Protein AF-A0A3S0X5L3-F1 (afdb_monomer_lite)

Foldseek 3Di:
DDDPPVPDPQADAAQAQFPVVLVVLVVVLVVLVVLLVVLVVLLVVLVVVCVVLVVLLVVLVVVLVVLVVVLVVLVVVVVVVVVVVVVVVVV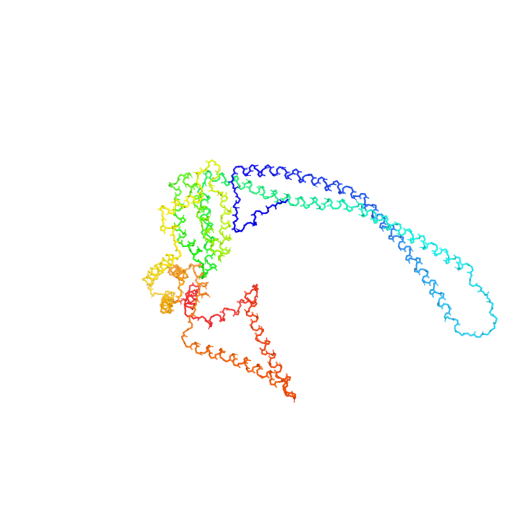PDDDDDDDDDPPPPDPVVVVVVVVSVVVSVVSVVVSVVSVVVSVVSVVVSVVSVVSNVVSVVSSVVSVVSSVVSVVCSVVSVVVLCCLQPPLVVVLVVLLVLLVVLLVVVCLVDLDDDDLLNLLLNPCSVVQSPVLDDDPVPDDSLSSSSSLLQSLLSLVVSLVSVVVVVPCVPVSVSSSVSNNVSSHDQADYDPSGPVHGSPRSLVVVCVVCVVSRVQDSVNSVVVLVVLLVVLLVVLQVPQDPPAPLSVLLNVLSVLVVVVVVVCVVVVHDDPSVSSSLLSVLSSVCSVPLQPPVSLVSLLVSLVVDDFDDPPPCVVVVVVVVVVVVVVVVVLVVVVVVLVPDDDDCVVVNVVVSVVVVCVCCVVVVVVVVVVPDDDDPDPPPPVVVVQVVRHGSSNSSVSSSCCSVPPDDD

Sequence (505 aa):
MYNDPTKFAGVIMPTVYNAANIQAWSTEALSLNSQKQHHQAIITENNQALIPLQSQLQLLQTQISTVQGQVTSYEIRNAQDNAFHWQQSHHHGHHHGHHHHHHSPGILHTAVDIFSAFELGRLRNQLSDLQADARRIEARMRPHLQLIENSSRIIQQTDSRLSWLNYHSNNGAIFLNTLSANPNELVNQLKRKITAAFQDYDDKHPQGLSPQVRICLFNLKERLAYLTLTPEQATINALQRNYLHLGALLQEMHNQVATEGLNQEFIQVLNSLLEETHLGADLPDALQTQQSKAEHYNYLQQQNPALFTVSPERLLVLEQERYHYEFSHLQERIAPSNALQNKINAALKVLNEELSAKKVKNEVIDYHFYNRVLADLAKISANPHDSKAIQHLGRLANVAVGTPSLGKKIAGVLLEILGIALIAASVTCLIATFGGSSFASSFGAALGLSLLQSQITLGISASLTALGGGALSFWGGIKFKEGQRQGLSKELENVHEEAMHPSFS

Radius of gyration: 42.11 Å; chains: 1; bounding box: 128×58×95 Å

Structure (mmCIF, N/CA/C/O backbone):
data_AF-A0A3S0X5L3-F1
#
_entry.id   AF-A0A3S0X5L3-F1
#
loop_
_atom_site.group_PDB
_atom_site.id
_atom_site.type_symbol
_atom_site.label_atom_id
_atom_site.label_alt_id
_atom_site.label_comp_id
_atom_site.label_asym_id
_atom_site.label_entity_id
_atom_site.label_seq_id
_atom_site.pdbx_PDB_ins_code
_atom_site.Cartn_x
_atom_site.Cartn_y
_atom_site.Cartn_z
_atom_site.occupancy
_atom_site.B_iso_or_equiv
_atom_site.auth_seq_id
_atom_site.auth_comp_id
_atom_site.auth_asym_id
_atom_site.auth_atom_id
_atom_site.pdbx_PDB_model_num
ATOM 1 N N . MET A 1 1 ? 14.133 15.799 -17.109 1.00 29.44 1 MET A N 1
ATOM 2 C CA . MET A 1 1 ? 14.271 15.859 -15.639 1.00 29.44 1 MET A CA 1
ATOM 3 C C . MET A 1 1 ? 12.892 15.636 -15.053 1.00 29.44 1 MET A C 1
ATOM 5 O O . MET A 1 1 ? 12.096 16.562 -15.032 1.00 29.44 1 MET A O 1
ATOM 9 N N . TYR A 1 2 ? 12.572 14.392 -14.701 1.00 27.89 2 TYR A N 1
ATOM 10 C CA . TYR A 1 2 ? 11.341 14.089 -13.979 1.00 27.89 2 TYR A CA 1
ATOM 11 C C . TYR A 1 2 ? 11.587 14.437 -12.514 1.00 27.89 2 TYR A C 1
ATOM 13 O O . TYR A 1 2 ? 12.416 13.803 -11.864 1.00 27.89 2 TYR A O 1
ATOM 21 N N . ASN A 1 3 ? 10.922 15.486 -12.032 1.00 25.27 3 ASN A N 1
ATOM 22 C CA . ASN A 1 3 ? 10.755 15.684 -10.602 1.00 25.27 3 ASN A CA 1
ATOM 23 C C . ASN A 1 3 ? 9.925 14.508 -10.102 1.00 25.27 3 ASN A C 1
ATOM 25 O O . ASN A 1 3 ? 8.739 14.405 -10.402 1.00 25.27 3 ASN A O 1
ATOM 29 N N . ASP A 1 4 ? 10.597 13.606 -9.405 1.00 28.86 4 ASP A N 1
ATOM 30 C CA . ASP A 1 4 ? 9.988 12.592 -8.568 1.00 28.86 4 ASP A CA 1
ATOM 31 C C . ASP A 1 4 ? 9.103 13.305 -7.523 1.00 28.86 4 ASP A C 1
ATOM 33 O O . ASP A 1 4 ? 9.642 14.000 -6.652 1.00 28.86 4 ASP A O 1
ATOM 37 N N . PRO A 1 5 ? 7.761 13.207 -7.605 1.00 32.12 5 PRO A N 1
ATOM 38 C CA . PRO A 1 5 ? 6.866 13.884 -6.670 1.00 32.12 5 PRO A CA 1
ATOM 39 C C . PRO A 1 5 ? 6.959 13.308 -5.249 1.00 32.12 5 PRO A C 1
ATOM 41 O O . PRO A 1 5 ? 6.381 13.876 -4.329 1.00 32.12 5 PRO A O 1
ATOM 44 N N . THR A 1 6 ? 7.700 12.213 -5.041 1.00 36.31 6 THR A N 1
ATOM 45 C CA . THR A 1 6 ? 7.832 11.550 -3.734 1.00 36.31 6 THR A CA 1
ATOM 46 C C . THR A 1 6 ? 8.865 12.199 -2.803 1.00 36.31 6 THR A C 1
ATOM 48 O O . THR A 1 6 ? 9.052 11.749 -1.674 1.00 36.31 6 THR A O 1
ATOM 51 N N . LYS A 1 7 ? 9.530 13.283 -3.235 1.00 29.59 7 LYS A N 1
ATOM 52 C CA . LYS A 1 7 ? 10.584 13.973 -2.463 1.00 29.59 7 LYS A CA 1
ATOM 53 C C . LYS A 1 7 ? 10.154 15.258 -1.749 1.00 29.59 7 LYS A C 1
ATOM 55 O O . LYS A 1 7 ? 11.011 16.054 -1.367 1.00 29.59 7 LYS A O 1
ATOM 60 N N . PHE A 1 8 ? 8.860 15.438 -1.494 1.00 37.06 8 PHE A N 1
ATOM 61 C CA . PHE A 1 8 ? 8.400 16.346 -0.443 1.00 37.06 8 PHE A CA 1
ATOM 62 C C . PHE A 1 8 ? 7.921 15.515 0.746 1.00 37.06 8 PHE A C 1
ATOM 64 O O . PHE A 1 8 ? 7.132 14.591 0.592 1.00 37.06 8 PHE A O 1
ATOM 71 N N . ALA A 1 9 ? 8.482 15.816 1.914 1.00 39.28 9 ALA A N 1
ATOM 72 C CA . ALA A 1 9 ? 8.273 15.138 3.185 1.00 39.28 9 ALA A CA 1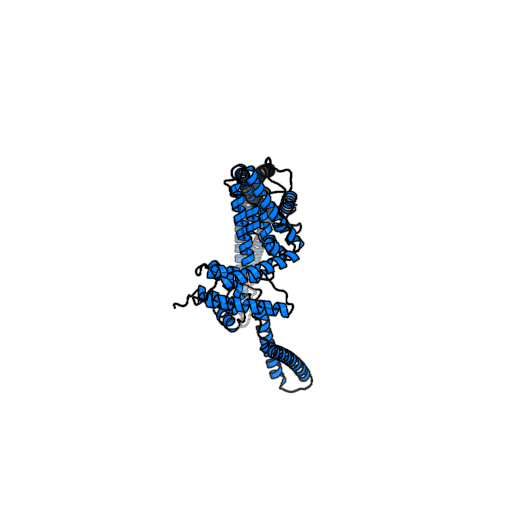
ATOM 73 C C . ALA A 1 9 ? 6.850 14.567 3.381 1.00 39.28 9 ALA A C 1
ATOM 75 O O . ALA A 1 9 ? 5.892 15.306 3.581 1.00 39.28 9 ALA A O 1
ATOM 76 N N . GLY A 1 10 ? 6.743 13.236 3.372 1.00 47.69 10 GLY A N 1
ATOM 77 C CA . GLY A 1 10 ? 5.727 12.485 4.116 1.00 47.69 10 GLY A CA 1
ATOM 78 C C . GLY A 1 10 ? 4.296 12.429 3.577 1.00 47.69 10 GLY A C 1
ATOM 79 O O . GLY A 1 10 ? 3.497 11.736 4.194 1.00 47.69 10 GLY A O 1
ATOM 80 N N . VAL A 1 11 ? 3.951 13.079 2.461 1.00 49.12 11 VAL A N 1
ATOM 81 C CA . VAL A 1 11 ? 2.593 12.990 1.890 1.00 49.12 11 VAL A CA 1
ATOM 82 C C . VAL A 1 11 ? 2.642 12.240 0.564 1.00 49.12 11 VAL A C 1
ATOM 84 O O . VAL A 1 11 ? 3.056 12.795 -0.454 1.00 49.12 11 VAL A O 1
ATOM 87 N N . ILE A 1 12 ? 2.201 10.977 0.560 1.00 56.75 12 ILE A N 1
ATOM 88 C CA . ILE A 1 12 ? 1.859 10.309 -0.699 1.00 56.75 12 ILE A CA 1
ATOM 89 C C . ILE A 1 12 ? 0.552 10.940 -1.172 1.00 56.75 12 ILE A C 1
ATOM 91 O O . ILE A 1 12 ? -0.494 10.787 -0.543 1.00 56.75 12 ILE A O 1
ATOM 95 N N . MET A 1 13 ? 0.623 11.711 -2.255 1.00 63.41 13 MET A N 1
ATOM 96 C CA . MET A 1 13 ? -0.580 12.200 -2.917 1.00 63.41 13 MET A CA 1
ATOM 97 C C . MET A 1 13 ? -1.220 11.016 -3.642 1.00 63.41 13 MET A C 1
ATOM 99 O O . MET A 1 13 ? -0.558 10.454 -4.517 1.00 63.41 13 MET A O 1
ATOM 103 N N . PRO A 1 14 ? -2.471 10.648 -3.307 1.00 81.31 14 PRO A N 1
ATOM 104 C CA . PRO A 1 14 ? -3.120 9.506 -3.923 1.00 81.31 14 PRO A CA 1
ATOM 105 C C . PRO A 1 14 ? -3.187 9.675 -5.437 1.00 81.31 14 PRO A C 1
ATOM 107 O O . PRO A 1 14 ? -3.425 10.785 -5.929 1.00 81.31 14 PRO A O 1
ATOM 110 N N . THR A 1 15 ? -3.046 8.587 -6.194 1.00 91.00 15 THR A N 1
ATOM 111 C CA . THR A 1 15 ? -3.356 8.608 -7.625 1.00 91.00 15 THR A CA 1
ATOM 112 C C . THR A 1 15 ? -4.836 8.943 -7.799 1.00 91.00 15 THR A C 1
ATOM 114 O O . THR A 1 15 ? -5.708 8.115 -7.538 1.00 91.00 15 THR A O 1
ATOM 117 N N . VAL A 1 16 ? -5.123 10.178 -8.221 1.00 93.94 16 VAL A N 1
ATOM 118 C CA . VAL A 1 16 ? -6.492 10.695 -8.315 1.00 93.94 16 VAL A CA 1
ATOM 119 C C . VAL A 1 16 ? -7.178 10.177 -9.572 1.00 93.94 16 VAL A C 1
ATOM 121 O O . VAL A 1 16 ? -6.744 10.474 -10.690 1.00 93.94 16 VAL A O 1
ATOM 124 N N . TYR A 1 17 ? -8.292 9.472 -9.394 1.00 96.00 17 TYR A N 1
ATOM 125 C CA . TYR A 1 17 ? -9.144 9.031 -10.494 1.00 96.00 17 TYR A CA 1
ATOM 126 C C . TYR A 1 17 ? -10.233 10.063 -10.770 1.00 96.00 17 TYR A C 1
ATOM 128 O O . TYR A 1 17 ? -11.126 10.283 -9.958 1.00 96.00 17 TYR A O 1
ATOM 136 N N . ASN A 1 18 ? -10.139 10.702 -11.934 1.00 96.06 18 ASN A N 1
ATOM 137 C CA . ASN A 1 18 ? -11.148 11.586 -12.509 1.00 96.06 18 ASN A CA 1
ATOM 138 C C . ASN A 1 18 ? -11.062 11.512 -14.044 1.00 96.06 18 ASN A C 1
ATOM 140 O O . ASN A 1 18 ? -10.067 11.019 -14.591 1.00 96.06 18 ASN A O 1
ATOM 144 N N . ALA A 1 19 ? -12.094 11.984 -14.740 1.00 95.50 19 ALA A N 1
ATOM 145 C CA . ALA A 1 19 ? -12.180 11.883 -16.194 1.00 95.50 19 ALA A CA 1
ATOM 146 C C . ALA A 1 19 ? -11.009 12.584 -16.904 1.00 95.50 19 ALA A C 1
ATOM 148 O O . ALA A 1 19 ? -10.454 12.043 -17.863 1.00 95.50 19 ALA A O 1
ATOM 149 N N . ALA A 1 20 ? -10.588 13.752 -16.407 1.00 95.69 20 ALA A N 1
ATOM 150 C CA . ALA A 1 20 ? -9.496 14.527 -16.996 1.00 95.69 20 ALA A CA 1
ATOM 151 C C . ALA A 1 20 ? -8.146 13.789 -16.925 1.00 95.69 20 ALA A C 1
ATOM 153 O O . ALA A 1 20 ? -7.429 13.709 -17.922 1.00 95.69 20 ALA A O 1
ATOM 154 N N . ASN A 1 21 ? -7.820 13.199 -15.774 1.00 96.25 21 ASN A N 1
ATOM 155 C CA . ASN A 1 21 ? -6.601 12.423 -15.564 1.00 96.25 21 ASN A CA 1
ATOM 156 C C . ASN A 1 21 ? -6.598 11.163 -16.429 1.00 96.25 21 ASN A C 1
ATOM 158 O O . ASN A 1 21 ? -5.602 10.890 -17.091 1.00 96.25 21 ASN A O 1
ATOM 162 N N . ILE A 1 22 ? -7.716 10.434 -16.492 1.00 95.81 22 ILE A N 1
ATOM 163 C CA . ILE A 1 22 ? -7.832 9.231 -17.330 1.00 95.81 22 ILE A CA 1
ATOM 164 C C . ILE A 1 22 ? -7.649 9.583 -18.814 1.00 95.81 22 ILE A C 1
ATOM 166 O O . ILE A 1 22 ? -6.920 8.895 -19.531 1.00 95.81 22 ILE A O 1
ATOM 170 N N . GLN A 1 23 ? -8.242 10.685 -19.282 1.00 95.12 23 GLN A N 1
ATOM 171 C CA . GLN A 1 23 ? -8.050 11.157 -20.654 1.00 95.12 23 GLN A CA 1
ATOM 172 C C . GLN A 1 23 ? -6.595 11.578 -20.921 1.00 95.12 23 GLN A C 1
ATOM 174 O O . GLN A 1 23 ? -6.037 11.253 -21.977 1.00 95.12 23 GLN A O 1
ATOM 179 N N . ALA A 1 24 ? -5.961 12.270 -19.971 1.00 95.88 24 ALA A N 1
ATOM 180 C CA . ALA A 1 24 ? -4.554 12.645 -20.063 1.00 95.88 24 ALA A CA 1
ATOM 181 C C . ALA A 1 24 ? -3.650 11.404 -20.141 1.00 95.88 24 ALA A C 1
ATOM 183 O O . ALA A 1 24 ? -2.779 11.340 -21.007 1.00 95.88 24 ALA A O 1
ATOM 184 N N . TRP A 1 25 ? -3.907 10.381 -19.321 1.00 96.62 25 TRP A N 1
ATOM 185 C CA . TRP A 1 25 ? -3.174 9.112 -19.343 1.00 96.62 25 TRP A CA 1
ATOM 186 C C . TRP A 1 25 ? -3.354 8.351 -20.653 1.00 96.62 25 TRP A C 1
ATOM 188 O O . TRP A 1 25 ? -2.378 7.845 -21.205 1.00 96.62 25 TRP A O 1
ATOM 198 N N . SER A 1 26 ? -4.570 8.325 -21.202 1.00 93.44 26 SER A N 1
ATOM 199 C CA . SER A 1 26 ? -4.822 7.734 -22.520 1.00 93.44 26 SER A CA 1
ATOM 200 C C . SER A 1 26 ? -4.051 8.463 -23.624 1.00 93.44 26 SER A C 1
ATOM 202 O O . SER A 1 26 ? -3.525 7.826 -24.535 1.00 93.44 26 SER A O 1
ATOM 204 N N . THR A 1 27 ? -3.967 9.792 -23.551 1.00 94.88 27 THR A N 1
ATOM 205 C CA . THR A 1 27 ? -3.220 10.604 -24.523 1.00 94.88 27 THR A CA 1
ATOM 206 C C . THR A 1 27 ? -1.713 10.371 -24.393 1.00 94.88 27 THR A C 1
ATOM 208 O O . THR A 1 27 ? -1.021 10.183 -25.395 1.00 94.88 27 THR A O 1
ATOM 211 N N . GLU A 1 28 ? -1.202 10.312 -23.160 1.00 96.25 28 GLU A N 1
ATOM 212 C CA . GLU A 1 28 ? 0.195 9.979 -22.868 1.00 96.25 28 GLU A CA 1
ATOM 213 C C . GLU A 1 28 ? 0.558 8.588 -23.413 1.00 96.25 28 GLU A C 1
ATOM 215 O O . GLU A 1 28 ? 1.586 8.434 -24.073 1.00 96.25 28 GLU A O 1
ATOM 220 N N . ALA A 1 29 ? -0.311 7.591 -23.220 1.00 95.19 29 ALA A N 1
ATOM 221 C CA . ALA A 1 29 ? -0.090 6.230 -23.702 1.00 95.19 29 ALA A CA 1
ATOM 222 C C . ALA A 1 29 ? 0.045 6.155 -25.236 1.00 95.19 29 ALA A C 1
ATOM 224 O O . ALA A 1 29 ? 0.889 5.415 -25.745 1.00 95.19 29 ALA A O 1
ATOM 225 N N . LEU A 1 30 ? -0.731 6.942 -25.992 1.00 94.88 30 LEU A N 1
ATOM 226 C CA . LEU A 1 30 ? -0.608 7.018 -27.456 1.00 94.88 30 LEU A CA 1
ATOM 227 C C . LEU A 1 30 ? 0.758 7.575 -27.892 1.00 94.88 30 LEU A C 1
ATOM 229 O O . LEU A 1 30 ? 1.399 7.030 -28.798 1.00 94.88 30 LEU A O 1
ATOM 233 N N . SER A 1 31 ? 1.229 8.625 -27.215 1.00 95.94 31 SER A N 1
ATOM 234 C CA . SER A 1 31 ? 2.551 9.214 -27.463 1.00 95.94 31 SER A CA 1
ATOM 235 C C . SER A 1 31 ? 3.678 8.223 -27.146 1.00 95.94 31 SER A C 1
ATOM 237 O O . SER A 1 31 ? 4.564 7.986 -27.970 1.00 95.94 31 SER A O 1
ATOM 239 N N . LEU A 1 32 ? 3.600 7.555 -25.993 1.00 97.06 32 LEU A N 1
ATOM 240 C CA . LEU A 1 32 ? 4.579 6.559 -25.559 1.00 97.06 32 LEU A CA 1
ATOM 241 C C . LEU A 1 32 ? 4.639 5.338 -26.483 1.00 97.06 32 LEU A C 1
ATOM 243 O O . LEU A 1 32 ? 5.728 4.851 -26.780 1.00 97.06 32 LEU A O 1
ATOM 247 N N . ASN A 1 33 ? 3.501 4.870 -27.002 1.00 96.75 33 ASN A N 1
ATOM 248 C CA . ASN A 1 33 ? 3.484 3.805 -28.008 1.00 96.75 33 ASN A CA 1
ATOM 249 C C . ASN A 1 33 ? 4.227 4.215 -29.288 1.00 96.75 33 ASN A C 1
ATOM 251 O O . ASN A 1 33 ? 5.000 3.425 -29.830 1.00 96.75 33 ASN A O 1
ATOM 255 N N . SER A 1 34 ? 4.054 5.462 -29.733 1.00 96.25 34 SER A N 1
ATOM 256 C CA . SER A 1 34 ? 4.773 5.996 -30.897 1.00 96.25 34 SER A CA 1
ATOM 257 C C . SER A 1 34 ? 6.282 6.087 -30.632 1.00 96.25 34 SER A C 1
ATOM 259 O O . SER A 1 34 ? 7.089 5.681 -31.468 1.00 96.25 34 SER A O 1
ATOM 261 N N . GLN A 1 35 ? 6.681 6.540 -29.437 1.00 96.19 35 GLN A N 1
ATOM 262 C CA . GLN A 1 35 ? 8.085 6.569 -29.016 1.00 96.19 35 GLN A CA 1
ATOM 263 C C . GLN A 1 35 ? 8.697 5.161 -28.974 1.00 96.19 35 GLN A C 1
ATOM 265 O O . GLN A 1 35 ? 9.805 4.950 -29.472 1.00 96.19 35 GLN A O 1
ATOM 270 N N . LYS A 1 36 ? 7.971 4.182 -28.424 1.00 96.50 36 LYS A N 1
ATOM 271 C CA . LYS A 1 36 ? 8.402 2.782 -28.392 1.00 96.50 36 LYS A CA 1
ATOM 272 C C . LYS A 1 36 ? 8.646 2.247 -29.803 1.00 96.50 36 LYS A C 1
ATOM 274 O O . LYS A 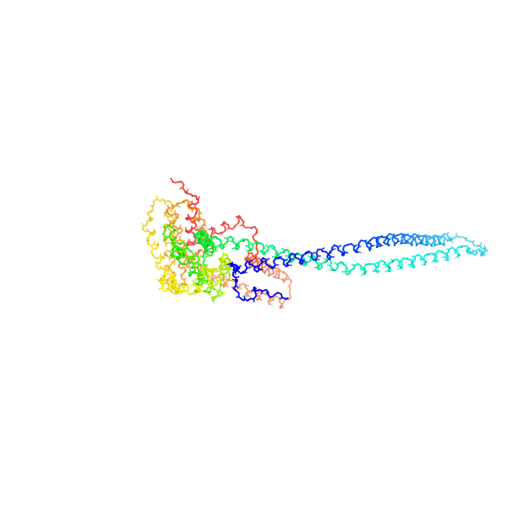1 36 ? 9.709 1.685 -30.053 1.00 96.50 36 LYS A O 1
ATOM 279 N N . GLN A 1 37 ? 7.707 2.462 -30.726 1.00 97.62 37 GLN A N 1
ATOM 280 C CA . GLN A 1 37 ? 7.845 2.041 -32.125 1.00 97.62 37 GLN A CA 1
ATOM 281 C C . GLN A 1 37 ? 9.058 2.690 -32.804 1.00 97.62 37 GLN A C 1
ATOM 283 O O . GLN A 1 37 ? 9.820 2.010 -33.491 1.00 97.62 37 GLN A O 1
ATOM 288 N N . HIS A 1 38 ? 9.289 3.982 -32.563 1.00 97.75 38 HIS A N 1
ATOM 289 C CA . HIS A 1 38 ? 10.457 4.686 -33.087 1.00 97.75 38 HIS A CA 1
ATOM 290 C C . HIS A 1 38 ? 11.778 4.066 -32.598 1.00 97.75 38 HIS A C 1
ATOM 292 O O . HIS A 1 38 ? 12.658 3.763 -33.402 1.00 97.75 38 HIS A O 1
ATOM 298 N N . HIS A 1 39 ? 11.910 3.797 -31.296 1.00 97.94 39 HIS A N 1
ATOM 299 C CA . HIS A 1 39 ? 13.120 3.171 -30.753 1.00 97.94 39 HIS A CA 1
ATOM 300 C C . HIS A 1 39 ? 13.288 1.706 -31.179 1.00 97.94 39 HIS A C 1
ATOM 302 O O . HIS A 1 39 ? 14.417 1.248 -31.358 1.00 97.94 39 HIS A O 1
ATOM 308 N N . GLN A 1 40 ? 12.194 0.976 -31.411 1.00 98.25 40 GLN A N 1
ATOM 309 C CA . GLN A 1 40 ? 12.248 -0.360 -32.011 1.00 98.25 40 GLN A CA 1
ATOM 310 C C . GLN A 1 40 ? 12.791 -0.317 -33.447 1.00 98.25 40 GLN A C 1
ATOM 312 O O . GLN A 1 40 ? 13.596 -1.173 -33.826 1.00 98.25 40 GLN A O 1
ATOM 317 N N . ALA A 1 41 ? 12.406 0.696 -34.230 1.00 98.12 41 ALA A N 1
ATOM 318 C CA . ALA A 1 41 ? 12.950 0.910 -35.568 1.00 98.12 41 ALA A CA 1
ATOM 319 C C . ALA A 1 41 ? 14.457 1.224 -35.521 1.00 98.12 41 ALA A C 1
ATOM 321 O O . ALA A 1 41 ? 15.216 0.589 -36.248 1.00 98.12 41 ALA A O 1
ATOM 322 N N . ILE A 1 42 ? 14.906 2.091 -34.599 1.00 97.94 42 ILE A N 1
ATOM 323 C CA . ILE A 1 42 ? 16.338 2.391 -34.393 1.00 97.94 42 ILE A CA 1
ATOM 324 C C . ILE A 1 42 ? 17.133 1.120 -34.073 1.00 97.94 42 ILE A C 1
ATOM 326 O O . ILE A 1 42 ? 18.198 0.899 -34.653 1.00 97.94 42 ILE A O 1
ATOM 330 N N . ILE A 1 43 ? 16.639 0.273 -33.162 1.00 97.81 43 ILE A N 1
ATOM 331 C CA . ILE A 1 43 ? 17.303 -0.998 -32.828 1.00 97.81 43 ILE A CA 1
ATOM 332 C C . ILE A 1 43 ? 17.395 -1.893 -34.064 1.00 97.81 43 ILE A C 1
ATOM 334 O O . ILE A 1 43 ? 18.448 -2.470 -34.327 1.00 97.81 43 ILE A O 1
ATOM 338 N N . THR A 1 44 ? 16.311 -1.996 -34.832 1.00 98.12 44 THR A N 1
ATOM 339 C CA . THR A 1 44 ? 16.259 -2.828 -36.041 1.00 98.12 44 THR A CA 1
ATOM 340 C C . THR A 1 44 ? 17.265 -2.351 -37.087 1.00 98.12 44 THR A C 1
ATOM 342 O O . THR A 1 44 ? 18.052 -3.155 -37.584 1.00 98.12 44 THR A O 1
ATOM 345 N N . GLU A 1 45 ? 17.300 -1.048 -37.367 1.00 98.00 45 GLU A N 1
ATOM 346 C CA . GLU A 1 45 ? 18.238 -0.428 -38.309 1.00 98.00 45 GLU A CA 1
ATOM 347 C C . GLU A 1 45 ? 19.700 -0.640 -37.882 1.00 98.00 45 GLU A C 1
ATOM 349 O O . GLU A 1 45 ? 20.535 -1.073 -38.677 1.00 98.00 45 GLU A O 1
ATOM 354 N N . ASN A 1 46 ? 20.019 -0.405 -36.606 1.00 97.81 46 ASN A N 1
ATOM 355 C CA . ASN A 1 46 ? 21.386 -0.563 -36.104 1.00 97.81 46 ASN A CA 1
ATOM 356 C C . ASN A 1 46 ? 21.822 -2.033 -36.056 1.00 97.81 46 ASN A C 1
ATOM 358 O O . ASN A 1 46 ? 22.979 -2.332 -36.350 1.00 97.81 46 ASN A O 1
ATOM 362 N N . ASN A 1 47 ? 20.910 -2.962 -35.759 1.00 97.19 47 ASN A N 1
ATOM 363 C CA . ASN A 1 47 ? 21.188 -4.393 -35.876 1.00 97.19 47 ASN A CA 1
ATOM 364 C C . ASN A 1 47 ? 21.488 -4.785 -37.327 1.00 97.19 47 ASN A C 1
ATOM 366 O O . ASN A 1 47 ? 22.450 -5.509 -37.568 1.00 97.19 47 ASN A O 1
ATOM 370 N N . GLN A 1 48 ? 20.726 -4.271 -38.299 1.00 97.12 48 GLN A N 1
ATOM 371 C CA . GLN A 1 48 ? 20.993 -4.511 -39.721 1.00 97.12 48 GLN A CA 1
ATOM 372 C C . GLN A 1 48 ? 22.359 -3.957 -40.153 1.00 97.12 48 GLN A C 1
ATOM 374 O O . GLN A 1 48 ? 23.096 -4.643 -40.861 1.00 97.12 48 GLN A O 1
ATOM 379 N N . ALA A 1 49 ? 22.735 -2.763 -39.686 1.00 96.06 49 ALA A N 1
ATOM 380 C CA . ALA A 1 49 ? 24.041 -2.161 -39.966 1.00 96.06 49 ALA A CA 1
ATOM 381 C C . ALA A 1 49 ? 25.218 -2.937 -39.338 1.00 96.06 49 ALA A C 1
ATOM 383 O O . ALA A 1 49 ? 26.321 -2.949 -39.891 1.00 96.06 49 ALA A O 1
ATOM 384 N N . LEU A 1 50 ? 24.995 -3.613 -38.206 1.00 96.81 50 LEU A N 1
ATOM 385 C CA . LEU A 1 50 ? 26.015 -4.413 -37.524 1.00 96.81 50 LEU A CA 1
ATOM 386 C C . LEU A 1 50 ? 26.327 -5.738 -38.228 1.00 96.81 50 LEU A C 1
ATOM 388 O O . LEU A 1 50 ? 27.475 -6.170 -38.162 1.00 96.81 50 LEU A O 1
ATOM 392 N N . ILE A 1 51 ? 25.365 -6.356 -38.925 1.00 96.44 51 ILE A N 1
ATOM 393 C CA . ILE A 1 51 ? 25.546 -7.650 -39.614 1.00 96.44 51 ILE A CA 1
ATOM 394 C C . ILE A 1 51 ? 26.804 -7.672 -40.505 1.00 96.44 51 ILE A C 1
ATOM 396 O O . ILE A 1 51 ? 27.675 -8.514 -40.269 1.00 96.44 51 ILE A O 1
ATOM 400 N N . PRO A 1 52 ? 26.980 -6.764 -41.491 1.00 97.19 52 PRO A N 1
ATOM 401 C CA . PRO A 1 52 ? 28.163 -6.799 -42.352 1.00 97.19 52 PRO A CA 1
ATOM 402 C C . PRO A 1 52 ? 29.465 -6.528 -41.586 1.00 97.19 52 PRO A C 1
ATOM 404 O O . PRO A 1 52 ? 30.499 -7.104 -41.923 1.00 97.19 52 PRO A O 1
ATOM 407 N N . LEU A 1 53 ? 29.435 -5.689 -40.543 1.00 96.69 53 LEU A N 1
ATOM 408 C CA . LEU A 1 53 ? 30.613 -5.399 -39.717 1.00 96.69 53 LEU A CA 1
ATOM 409 C C . LEU A 1 53 ? 31.036 -6.623 -38.895 1.00 96.69 53 LEU A C 1
ATOM 411 O O . LEU A 1 53 ? 32.223 -6.929 -38.821 1.00 96.69 53 LEU A O 1
ATOM 415 N N . GLN A 1 54 ? 30.073 -7.359 -38.337 1.00 95.88 54 GLN A N 1
ATOM 416 C CA . GLN A 1 54 ? 30.321 -8.609 -37.619 1.00 95.88 54 GLN A CA 1
ATOM 417 C C . GLN A 1 54 ? 30.918 -9.674 -38.541 1.00 95.88 54 GLN A C 1
ATOM 419 O O . GLN A 1 54 ? 31.908 -10.306 -38.176 1.00 95.88 54 GLN A O 1
ATOM 424 N N . SER A 1 55 ? 30.380 -9.832 -39.756 1.00 96.12 55 SER A N 1
ATOM 425 C CA . SER A 1 55 ? 30.934 -10.769 -40.741 1.00 96.12 55 SER A CA 1
ATOM 426 C C . SER A 1 55 ? 32.373 -10.416 -41.134 1.00 96.12 55 SER A C 1
ATOM 428 O O . SER A 1 55 ? 33.224 -11.301 -41.214 1.00 96.12 55 SER A O 1
ATOM 430 N N . GLN A 1 56 ? 32.674 -9.128 -41.338 1.00 96.62 56 GLN A N 1
ATOM 431 C CA . GLN A 1 56 ? 34.040 -8.676 -41.630 1.00 96.62 56 GLN A CA 1
ATOM 432 C C . GLN A 1 56 ? 34.989 -8.918 -40.449 1.00 96.62 56 GLN A C 1
ATOM 434 O O . GLN A 1 56 ? 36.106 -9.392 -40.652 1.00 96.62 56 GLN A O 1
ATOM 439 N N . LEU A 1 57 ? 34.549 -8.642 -39.217 1.00 95.81 57 LEU A N 1
ATOM 440 C CA . LEU A 1 57 ? 35.347 -8.890 -38.017 1.00 95.81 57 LEU A CA 1
ATOM 441 C C . LEU A 1 57 ? 35.656 -10.384 -37.845 1.00 95.81 57 LEU A C 1
ATOM 443 O O . LEU A 1 57 ? 36.801 -10.739 -37.579 1.00 95.81 57 LEU A O 1
ATOM 447 N N . GLN A 1 58 ? 34.671 -11.262 -38.056 1.00 95.75 58 GLN A N 1
ATOM 448 C CA . GLN A 1 58 ? 34.852 -12.714 -37.974 1.00 95.75 58 GLN A CA 1
ATOM 449 C C . GLN A 1 58 ? 35.855 -13.233 -39.020 1.00 95.75 58 GLN A C 1
ATOM 451 O O . GLN A 1 58 ? 36.693 -14.092 -38.720 1.00 95.75 58 GLN A O 1
ATOM 456 N N . LEU A 1 59 ? 35.807 -12.688 -40.241 1.00 96.56 59 LEU A N 1
ATOM 457 C CA . LEU A 1 59 ? 36.785 -12.994 -41.284 1.00 96.56 59 LEU A CA 1
ATOM 458 C C . LEU A 1 59 ? 38.198 -12.562 -40.864 1.00 96.56 59 LEU A C 1
ATOM 460 O O . LEU A 1 59 ? 39.126 -13.370 -40.936 1.00 96.56 59 LEU A O 1
ATOM 464 N N . LEU A 1 60 ? 38.358 -11.326 -40.378 1.00 95.00 60 LEU A N 1
ATOM 465 C CA . LEU A 1 60 ? 39.648 -10.824 -39.896 1.00 95.00 60 LEU A CA 1
ATOM 466 C C . LEU A 1 60 ? 40.181 -11.657 -38.729 1.00 95.00 60 LEU A C 1
ATOM 468 O O . LEU A 1 60 ? 41.354 -12.008 -38.726 1.00 95.00 60 LEU A O 1
ATOM 472 N N . GLN A 1 61 ? 39.337 -12.042 -37.771 1.00 94.75 61 GLN A N 1
ATOM 473 C CA . GLN A 1 61 ? 39.733 -12.896 -36.646 1.00 94.75 61 GLN A CA 1
ATOM 474 C C . GLN A 1 61 ? 40.250 -14.263 -37.113 1.00 94.75 61 GLN A C 1
ATOM 476 O O . GLN A 1 61 ? 41.251 -14.760 -36.594 1.00 94.75 61 GLN A O 1
ATOM 481 N N . THR A 1 62 ? 39.624 -14.843 -38.140 1.00 95.69 62 THR A N 1
ATOM 482 C CA . THR A 1 62 ? 40.076 -16.102 -38.751 1.00 95.69 62 THR A CA 1
ATOM 483 C C . THR A 1 62 ? 41.436 -15.933 -39.440 1.00 95.69 62 THR A C 1
ATOM 485 O O . THR A 1 62 ? 42.328 -16.772 -39.285 1.00 95.69 62 THR A O 1
ATOM 488 N N . GLN A 1 63 ? 41.634 -14.827 -40.164 1.00 95.94 63 GLN A N 1
ATOM 489 C CA . GLN A 1 63 ? 42.913 -14.503 -40.806 1.00 95.94 63 GLN A CA 1
ATOM 490 C C . GLN A 1 63 ? 44.022 -14.242 -39.779 1.00 95.94 63 GLN A C 1
ATOM 492 O O . GLN A 1 63 ? 45.114 -14.786 -39.919 1.00 95.94 63 GLN A O 1
ATOM 497 N N . ILE A 1 64 ? 43.730 -13.481 -38.719 1.00 93.81 64 ILE A N 1
ATOM 498 C CA . ILE A 1 64 ? 44.632 -13.238 -37.584 1.00 93.81 64 ILE A CA 1
ATOM 499 C C . ILE A 1 64 ? 45.069 -14.569 -36.976 1.00 93.81 64 ILE A C 1
ATOM 501 O O . ILE A 1 64 ? 46.265 -14.808 -36.855 1.00 93.81 64 ILE A O 1
ATOM 505 N N . SER A 1 65 ? 44.122 -15.457 -36.656 1.00 93.44 65 SER A N 1
ATOM 506 C CA . SER A 1 65 ? 44.424 -16.774 -36.083 1.00 93.44 65 SER A CA 1
ATOM 507 C C . SER A 1 65 ? 45.311 -17.615 -37.007 1.00 93.44 65 SER A C 1
ATOM 509 O O . SER A 1 65 ? 46.280 -18.223 -36.550 1.00 93.44 65 SER A O 1
ATOM 511 N N . THR A 1 66 ? 45.040 -17.585 -38.315 1.00 95.88 66 THR A N 1
ATOM 512 C CA . THR A 1 66 ? 45.836 -18.301 -39.323 1.00 95.88 66 THR A CA 1
ATOM 513 C C . THR A 1 66 ? 47.273 -17.779 -39.383 1.00 95.88 66 THR A C 1
ATOM 515 O O . THR A 1 66 ? 48.219 -18.560 -39.282 1.00 95.88 66 THR A O 1
ATOM 518 N N . VAL A 1 67 ? 47.452 -16.460 -39.510 1.00 94.06 67 VAL A N 1
ATOM 519 C CA . VAL A 1 67 ? 48.779 -15.827 -39.579 1.00 94.06 67 VAL A CA 1
ATOM 520 C C . VAL A 1 67 ? 49.533 -16.015 -38.265 1.00 94.06 67 VAL A C 1
ATOM 522 O O . VAL A 1 67 ? 50.722 -16.316 -38.278 1.00 94.06 67 VAL A O 1
ATOM 525 N N . GLN A 1 68 ? 48.853 -15.917 -37.124 1.00 93.06 68 GLN A N 1
ATOM 526 C CA . GLN A 1 68 ? 49.450 -16.161 -35.815 1.00 93.06 68 GLN A CA 1
ATOM 527 C C . GLN A 1 68 ? 49.943 -17.609 -35.678 1.00 93.06 68 GLN A C 1
ATOM 529 O O . GLN A 1 68 ? 51.062 -17.823 -35.221 1.00 93.06 68 GLN A O 1
ATOM 534 N N . GLY A 1 69 ? 49.176 -18.597 -36.154 1.00 91.12 69 GLY A N 1
ATOM 535 C CA . GLY A 1 69 ? 49.619 -19.994 -36.206 1.00 91.12 69 GLY A CA 1
ATOM 536 C C . GLY A 1 69 ? 50.850 -20.203 -37.097 1.00 91.12 69 GLY A C 1
ATOM 537 O O . GLY A 1 69 ? 51.752 -20.967 -36.741 1.00 91.12 69 GLY A O 1
ATOM 538 N N . GLN A 1 70 ? 50.934 -19.486 -38.224 1.00 91.56 70 GLN A N 1
ATOM 539 C CA . GLN A 1 70 ? 52.124 -19.484 -39.081 1.00 91.56 70 GLN A CA 1
ATOM 540 C C . GLN A 1 70 ? 53.328 -18.873 -38.354 1.00 91.56 70 GLN A C 1
ATOM 542 O O . GLN A 1 70 ? 54.374 -19.515 -38.299 1.00 91.56 70 GLN A O 1
ATOM 547 N N . VAL A 1 71 ? 53.176 -17.694 -37.737 1.00 90.25 71 VAL A N 1
ATOM 548 C CA . VAL A 1 71 ? 54.227 -17.038 -36.934 1.00 90.25 71 VAL A CA 1
ATOM 549 C C . VAL A 1 71 ? 54.759 -17.987 -35.860 1.00 90.25 71 VAL A C 1
ATOM 551 O O . VAL A 1 71 ? 55.961 -18.234 -35.816 1.00 90.25 71 VAL A O 1
ATOM 554 N N . THR A 1 72 ? 53.877 -18.594 -35.061 1.00 89.06 72 THR A N 1
ATOM 555 C CA . THR A 1 72 ? 54.271 -19.546 -34.013 1.00 89.06 72 THR A CA 1
ATOM 556 C C . THR A 1 72 ? 55.005 -20.760 -34.585 1.00 89.06 72 THR A C 1
ATOM 558 O O . THR A 1 72 ? 56.002 -21.198 -34.018 1.00 89.06 72 THR A O 1
ATOM 561 N N . SER A 1 73 ? 54.570 -21.290 -35.732 1.00 86.94 73 SER A N 1
ATOM 562 C CA . SER A 1 73 ? 55.242 -22.425 -36.383 1.00 86.94 73 SER A CA 1
ATOM 563 C C . SER A 1 73 ? 56.660 -22.075 -36.852 1.00 86.94 73 SER A C 1
ATOM 565 O O . SER A 1 73 ? 57.577 -22.881 -36.687 1.00 86.94 73 SER A O 1
ATOM 567 N N . TYR A 1 74 ? 56.857 -20.872 -37.406 1.00 85.31 74 TYR A N 1
ATOM 568 C CA . TYR A 1 74 ? 58.180 -20.368 -37.790 1.00 85.31 74 TYR A CA 1
ATOM 569 C C . TYR A 1 74 ? 59.075 -20.115 -36.572 1.00 85.31 74 TYR A C 1
ATOM 571 O O . TYR A 1 74 ? 60.255 -20.454 -36.601 1.00 85.31 74 TYR A O 1
ATOM 579 N N . GLU A 1 75 ? 58.526 -19.575 -35.484 1.00 83.75 75 GLU A N 1
ATOM 580 C CA . GLU A 1 75 ? 59.262 -19.361 -34.234 1.00 83.75 75 GLU A CA 1
ATOM 581 C C . GLU A 1 75 ? 59.703 -20.682 -33.592 1.00 83.75 75 GLU A C 1
ATOM 583 O O . GLU A 1 75 ? 60.853 -20.795 -33.170 1.00 83.75 75 GLU A O 1
ATOM 588 N N . ILE A 1 76 ? 58.835 -21.702 -33.577 1.00 83.88 76 ILE A N 1
ATOM 589 C CA . ILE A 1 76 ? 59.177 -23.050 -33.098 1.00 83.88 76 ILE A CA 1
ATOM 590 C C . ILE A 1 76 ? 60.284 -23.660 -33.957 1.00 83.88 76 ILE A C 1
ATOM 592 O O . ILE A 1 76 ? 61.244 -24.192 -33.404 1.00 83.88 76 ILE A O 1
ATOM 596 N N . ARG A 1 77 ? 60.177 -23.567 -35.289 1.00 82.38 77 ARG A N 1
ATOM 597 C CA . ARG A 1 77 ? 61.203 -24.089 -36.202 1.00 82.38 77 ARG A CA 1
ATOM 598 C C . ARG A 1 77 ? 62.550 -23.409 -35.960 1.00 82.38 77 ARG A C 1
ATOM 600 O O . ARG A 1 77 ? 63.529 -24.096 -35.707 1.00 82.38 77 ARG A O 1
ATOM 607 N N . ASN A 1 78 ? 62.574 -22.077 -35.901 1.00 77.00 78 ASN A N 1
ATOM 608 C CA . ASN A 1 78 ? 63.794 -21.326 -35.603 1.00 77.00 78 ASN A CA 1
ATOM 609 C C . ASN A 1 78 ? 64.365 -21.675 -34.214 1.00 77.00 78 ASN A C 1
ATOM 611 O O . ASN A 1 78 ? 65.579 -21.729 -34.042 1.00 77.00 78 ASN A O 1
ATOM 615 N N . ALA A 1 79 ? 63.522 -21.913 -33.204 1.00 78.25 79 ALA A N 1
ATOM 616 C CA . ALA A 1 79 ? 63.976 -22.326 -31.875 1.00 78.25 79 ALA A CA 1
ATOM 617 C C . ALA A 1 79 ? 64.557 -23.752 -31.868 1.00 78.25 79 ALA A C 1
ATOM 619 O O . ALA A 1 79 ? 65.571 -23.988 -31.212 1.00 78.25 79 ALA A O 1
ATOM 620 N N . GLN A 1 80 ? 63.945 -24.684 -32.606 1.00 79.19 80 GLN A N 1
ATOM 621 C CA . GLN A 1 80 ? 64.445 -26.049 -32.786 1.00 79.19 80 GLN A CA 1
ATOM 622 C C . GLN A 1 80 ? 65.777 -26.051 -33.533 1.00 79.19 80 GLN A C 1
ATOM 624 O O . GLN A 1 80 ? 66.729 -26.646 -33.038 1.00 79.19 80 GLN A O 1
ATOM 629 N N . ASP A 1 81 ? 65.873 -25.340 -34.656 1.00 69.62 81 ASP A N 1
ATOM 630 C CA . ASP A 1 81 ? 67.097 -25.242 -35.456 1.00 69.62 81 ASP A CA 1
ATOM 631 C C . ASP A 1 81 ? 68.244 -24.644 -34.626 1.00 69.62 81 ASP A C 1
ATOM 633 O O . ASP A 1 81 ? 69.337 -25.211 -34.560 1.00 69.62 81 ASP A O 1
ATOM 637 N N . ASN A 1 82 ? 67.973 -23.578 -33.863 1.00 67.19 82 ASN A N 1
ATOM 638 C CA . ASN A 1 82 ? 68.937 -23.035 -32.907 1.00 67.19 82 ASN A CA 1
ATOM 639 C C . ASN A 1 82 ? 69.336 -24.068 -31.840 1.00 67.19 82 ASN A C 1
ATOM 641 O O . ASN A 1 82 ? 70.524 -24.247 -31.579 1.00 67.19 82 ASN A O 1
ATOM 645 N N . ALA A 1 83 ? 68.383 -24.781 -31.232 1.00 64.94 83 ALA A N 1
ATOM 646 C CA . ALA A 1 83 ? 68.674 -25.807 -30.229 1.00 64.94 83 ALA A CA 1
ATOM 647 C C . ALA A 1 83 ? 69.508 -26.977 -30.791 1.00 64.94 83 ALA A C 1
ATOM 649 O O . ALA A 1 83 ? 70.408 -27.461 -30.102 1.00 64.94 83 ALA A O 1
ATOM 650 N N . PHE A 1 84 ? 69.275 -27.389 -32.043 1.00 62.78 84 PHE A N 1
ATOM 651 C CA . PHE A 1 84 ? 70.091 -28.384 -32.747 1.00 62.78 84 PHE A CA 1
ATOM 652 C C . PHE A 1 84 ? 71.532 -27.894 -32.963 1.00 62.78 84 PHE A C 1
ATOM 654 O O . PHE A 1 84 ? 72.475 -28.660 -32.742 1.00 62.78 84 PHE A O 1
ATOM 661 N N . HIS A 1 85 ? 71.728 -26.617 -33.310 1.00 59.03 85 HIS A N 1
ATOM 662 C CA . HIS A 1 85 ? 73.062 -26.014 -33.402 1.00 59.03 85 HIS A CA 1
ATOM 663 C C . HIS A 1 85 ? 73.781 -25.960 -32.041 1.00 59.03 85 HIS A C 1
ATOM 665 O O . HIS A 1 85 ? 74.973 -26.273 -31.956 1.00 59.03 85 HIS A O 1
ATOM 671 N N . TRP A 1 86 ? 73.063 -25.656 -30.955 1.00 56.81 86 TRP A N 1
ATOM 672 C CA . TRP A 1 86 ? 73.620 -25.695 -29.598 1.00 56.81 86 TRP A CA 1
ATOM 673 C C . TRP A 1 86 ? 73.986 -27.123 -29.155 1.00 56.81 86 TRP A C 1
ATOM 675 O O . TRP A 1 86 ? 75.077 -27.324 -28.620 1.00 56.81 86 TRP A O 1
ATOM 685 N N . GLN A 1 87 ? 73.160 -28.136 -29.442 1.00 56.22 87 GLN A N 1
ATOM 686 C CA . GLN A 1 87 ? 73.448 -29.536 -29.090 1.00 56.22 87 GLN A CA 1
ATOM 687 C C . GLN A 1 87 ? 74.623 -30.136 -29.882 1.00 56.22 87 GLN A C 1
ATOM 689 O O . GLN A 1 87 ? 75.433 -30.858 -29.300 1.00 56.22 87 GLN A O 1
ATOM 694 N N . GLN A 1 88 ? 74.798 -29.800 -31.166 1.00 53.12 88 GLN A N 1
ATOM 695 C CA . GLN A 1 88 ? 75.987 -30.232 -31.921 1.00 53.12 88 GLN A CA 1
ATOM 696 C C . GLN A 1 88 ? 77.285 -29.597 -31.402 1.00 53.12 88 GLN A C 1
ATOM 698 O O . GLN A 1 88 ? 78.321 -30.259 -31.374 1.00 53.12 88 GLN A O 1
ATOM 703 N N . SER A 1 89 ? 77.240 -28.350 -30.922 1.00 51.72 89 SER A N 1
ATOM 704 C CA . SER A 1 89 ? 78.426 -27.693 -30.351 1.00 51.72 89 SER A CA 1
ATOM 705 C C . SER A 1 89 ? 78.900 -28.308 -29.023 1.00 51.72 89 SER A C 1
ATOM 707 O O . SER A 1 89 ? 80.065 -28.157 -28.664 1.00 51.72 89 SER A O 1
ATOM 709 N N . HIS A 1 90 ? 78.028 -29.025 -28.303 1.00 47.25 90 HIS A N 1
ATOM 710 C CA . HIS A 1 90 ? 78.334 -29.624 -26.996 1.00 47.25 90 HIS A CA 1
ATOM 711 C C . HIS A 1 90 ? 78.716 -31.117 -27.063 1.00 47.25 90 HIS A C 1
ATOM 713 O O . HIS A 1 90 ? 79.171 -31.671 -26.064 1.00 47.25 90 HIS A O 1
ATOM 719 N N . HIS A 1 91 ? 78.613 -31.766 -28.231 1.00 45.16 91 HIS A N 1
ATOM 720 C CA . HIS A 1 91 ? 79.029 -33.165 -28.430 1.00 45.16 91 HIS A CA 1
ATOM 721 C C . HIS A 1 91 ? 80.435 -33.343 -29.038 1.00 45.16 91 HIS A C 1
ATOM 723 O O . HIS A 1 91 ? 80.879 -34.474 -29.213 1.00 45.16 91 HIS A O 1
ATOM 729 N N . HIS A 1 92 ? 81.188 -32.259 -29.269 1.00 44.16 92 HIS A N 1
ATOM 730 C CA . HIS A 1 92 ? 82.622 -32.312 -29.611 1.00 44.16 92 HIS A CA 1
ATOM 731 C C . HIS A 1 92 ? 83.537 -31.943 -28.430 1.00 44.16 92 HIS A C 1
ATOM 733 O O . HIS A 1 92 ? 84.594 -31.334 -28.594 1.00 44.16 92 HIS A O 1
ATOM 739 N N . GLY A 1 93 ? 83.147 -32.344 -27.218 1.00 49.75 93 GLY A N 1
ATOM 740 C CA . GLY A 1 93 ? 84.057 -32.450 -26.082 1.00 49.75 93 GLY A CA 1
ATOM 741 C C . GLY A 1 93 ? 84.820 -33.775 -26.140 1.00 49.75 93 GLY A C 1
ATOM 742 O O . GLY A 1 93 ? 84.228 -34.821 -25.908 1.00 49.75 93 GLY A O 1
ATOM 743 N N . HIS A 1 94 ? 86.129 -33.687 -26.400 1.00 45.00 94 HIS A N 1
ATOM 744 C CA . HIS A 1 94 ? 87.154 -34.750 -26.393 1.00 45.00 94 HIS A CA 1
ATOM 745 C C . HIS A 1 94 ? 87.334 -35.556 -27.697 1.00 45.00 94 HIS A C 1
ATOM 747 O O . HIS A 1 94 ? 86.652 -36.541 -27.939 1.00 45.00 94 HIS A O 1
ATOM 753 N N . HIS A 1 95 ? 88.319 -35.175 -28.526 1.00 41.41 95 HIS A N 1
ATOM 754 C CA . HIS A 1 95 ? 89.630 -35.850 -28.618 1.00 41.41 95 HIS A CA 1
ATOM 755 C C . HIS A 1 95 ? 90.500 -35.286 -29.771 1.00 41.41 95 HIS A C 1
ATOM 757 O O . HIS A 1 95 ? 90.060 -35.166 -30.904 1.00 41.41 95 HIS A O 1
ATOM 763 N N . HIS A 1 96 ? 91.747 -34.957 -29.410 1.00 39.31 96 HIS A N 1
ATOM 764 C CA . HIS A 1 96 ? 93.006 -34.881 -30.174 1.00 39.31 96 HIS A CA 1
ATOM 765 C C . HIS A 1 96 ? 93.074 -34.251 -31.582 1.00 39.31 96 HIS A C 1
ATOM 767 O O . HIS A 1 96 ? 92.637 -34.819 -32.569 1.00 39.31 96 HIS A O 1
ATOM 773 N N . GLY A 1 97 ? 93.866 -33.174 -31.662 1.00 48.44 97 GLY A N 1
ATOM 774 C CA . GLY A 1 97 ? 95.106 -33.176 -32.448 1.00 48.44 97 GLY A CA 1
ATOM 775 C C . GLY A 1 97 ? 95.000 -33.149 -33.975 1.00 48.44 97 GLY A C 1
ATOM 776 O O . GLY A 1 97 ? 94.854 -34.182 -34.611 1.00 48.44 97 GLY A O 1
ATOM 777 N N . HIS A 1 98 ? 95.332 -31.973 -34.514 1.00 41.91 98 HIS A N 1
ATOM 778 C CA . HIS A 1 98 ? 95.838 -31.699 -35.865 1.00 41.91 98 HIS A CA 1
ATOM 779 C C . HIS A 1 98 ? 94.819 -31.430 -36.990 1.00 41.91 98 HIS A C 1
ATOM 781 O O . HIS A 1 98 ? 93.953 -32.227 -37.318 1.00 41.91 98 HIS A O 1
ATOM 787 N N . HIS A 1 99 ? 95.046 -30.268 -37.620 1.00 39.94 99 HIS A N 1
ATOM 788 C CA . HIS A 1 99 ? 94.514 -29.770 -38.893 1.00 39.94 99 HIS A CA 1
ATOM 789 C C . HIS A 1 99 ? 93.006 -29.490 -38.962 1.00 39.94 99 HIS A C 1
ATOM 791 O O . HIS A 1 99 ? 92.224 -30.219 -39.565 1.00 39.94 99 HIS A O 1
ATOM 797 N N . HIS A 1 100 ? 92.610 -28.330 -38.428 1.00 36.38 100 HIS A N 1
ATOM 798 C CA . HIS A 1 100 ? 91.294 -27.752 -38.686 1.00 36.38 100 HIS A CA 1
ATOM 799 C C . HIS A 1 100 ? 91.219 -27.205 -40.118 1.00 36.38 100 HIS A C 1
ATOM 801 O O . HIS A 1 100 ? 91.618 -26.077 -40.401 1.00 36.38 100 HIS A O 1
ATOM 807 N N . HIS A 1 101 ? 90.676 -28.011 -41.030 1.00 39.59 101 HIS A N 1
ATOM 808 C CA . HIS A 1 101 ? 90.033 -27.489 -42.227 1.00 39.59 101 HIS A CA 1
ATOM 809 C C . HIS A 1 101 ? 88.833 -26.639 -41.794 1.00 39.59 101 HIS A C 1
ATOM 811 O O . HIS A 1 101 ? 87.876 -27.145 -41.210 1.00 39.59 101 HIS A O 1
ATOM 817 N N . HIS A 1 102 ? 88.894 -25.337 -42.075 1.00 39.16 102 HIS A N 1
ATOM 818 C CA . HIS A 1 102 ? 87.751 -24.434 -42.002 1.00 39.16 102 HIS A CA 1
ATOM 819 C C . HIS A 1 102 ? 86.708 -24.853 -43.049 1.00 39.16 102 HIS A C 1
ATOM 821 O O . HIS A 1 102 ? 86.636 -24.284 -44.136 1.00 39.16 102 HIS A O 1
ATOM 827 N N . HIS A 1 103 ? 85.879 -25.847 -42.735 1.00 41.88 103 HIS A N 1
ATOM 828 C CA . HIS A 1 103 ? 84.580 -25.951 -43.380 1.00 41.88 103 HIS A CA 1
ATOM 829 C C . HIS A 1 103 ? 83.732 -24.812 -42.819 1.00 41.88 103 HIS A C 1
ATOM 831 O O . HIS A 1 103 ? 83.201 -24.890 -41.715 1.00 41.88 103 HIS A O 1
ATOM 837 N N . SER A 1 104 ? 83.699 -23.705 -43.561 1.00 39.41 104 SER A N 1
ATOM 838 C CA . SER A 1 104 ? 82.740 -22.624 -43.358 1.00 39.41 104 SER A CA 1
ATOM 839 C C . SER A 1 104 ? 81.344 -23.248 -43.191 1.00 39.41 104 SER A C 1
ATOM 841 O O . SER A 1 104 ? 80.915 -23.969 -44.099 1.00 39.41 104 SER A O 1
ATOM 843 N N . PRO A 1 105 ? 80.645 -23.039 -42.056 1.00 46.75 105 PRO A N 1
ATOM 844 C CA . PRO A 1 105 ? 79.243 -23.414 -41.951 1.00 46.75 105 PRO A CA 1
ATOM 845 C C . PRO A 1 105 ? 78.512 -22.680 -43.075 1.00 46.75 105 PRO A C 1
ATOM 847 O O . PRO A 1 105 ? 78.667 -21.472 -43.241 1.00 46.75 105 PRO A O 1
ATOM 850 N N . GLY A 1 106 ? 77.847 -23.457 -43.926 1.00 45.56 106 GLY A N 1
ATOM 851 C CA . GLY A 1 106 ? 77.571 -23.085 -45.305 1.00 45.56 106 GLY A CA 1
ATOM 852 C C . GLY A 1 106 ? 76.790 -21.785 -45.489 1.00 45.56 106 GLY A C 1
ATOM 853 O O . GLY A 1 106 ? 75.821 -21.513 -44.789 1.00 45.56 106 GLY A O 1
ATOM 854 N N . ILE A 1 107 ? 77.144 -21.064 -46.554 1.00 51.59 107 ILE A N 1
ATOM 855 C CA . ILE A 1 107 ? 76.385 -19.954 -47.161 1.00 51.59 107 ILE A CA 1
ATOM 856 C C . ILE A 1 107 ? 74.885 -20.293 -47.297 1.00 51.59 107 ILE A C 1
ATOM 858 O O . ILE A 1 107 ? 74.035 -19.414 -47.190 1.00 51.59 107 ILE A O 1
ATOM 862 N N . LEU A 1 108 ? 74.554 -21.577 -47.484 1.00 51.69 108 LEU A N 1
ATOM 863 C CA . LEU A 1 108 ? 73.182 -22.088 -47.523 1.00 51.69 108 LEU A CA 1
ATOM 864 C C . LEU A 1 108 ? 72.433 -21.933 -46.187 1.00 51.69 108 LEU A C 1
ATOM 866 O O . LEU A 1 108 ? 71.258 -21.594 -46.220 1.00 51.69 108 LEU A O 1
ATOM 870 N N . HIS A 1 109 ? 73.084 -22.111 -45.032 1.00 52.88 109 HIS A N 1
ATOM 871 C CA . HIS A 1 109 ? 72.455 -21.910 -43.718 1.00 52.88 109 HIS A CA 1
ATOM 872 C C . HIS A 1 109 ? 72.173 -20.426 -43.465 1.00 52.88 109 HIS A C 1
ATOM 874 O O . HIS A 1 109 ? 71.046 -20.064 -43.154 1.00 52.88 109 HIS A O 1
ATOM 880 N N . THR A 1 110 ? 73.143 -19.546 -43.738 1.00 58.16 110 THR A N 1
ATOM 881 C CA . THR A 1 110 ? 72.948 -18.091 -43.613 1.00 58.16 110 THR A CA 1
ATOM 882 C C . THR A 1 110 ? 71.867 -17.567 -44.562 1.00 58.16 110 THR A C 1
ATOM 884 O O . THR A 1 110 ? 71.088 -16.694 -44.188 1.00 58.16 110 THR A O 1
ATOM 887 N N . ALA A 1 111 ? 71.779 -18.101 -45.785 1.00 59.16 111 ALA A N 1
ATOM 888 C CA . ALA A 1 111 ? 70.707 -17.747 -46.711 1.00 59.16 111 ALA A CA 1
ATOM 889 C C . ALA A 1 111 ? 69.333 -18.196 -46.180 1.00 59.16 111 ALA A C 1
ATOM 891 O O . ALA A 1 111 ? 68.397 -17.399 -46.184 1.00 59.16 111 ALA A O 1
ATOM 892 N N . VAL A 1 112 ? 69.217 -19.432 -45.681 1.00 62.97 112 VAL A N 1
ATOM 893 C CA . VAL A 1 112 ? 67.978 -19.966 -45.086 1.00 62.97 112 VAL A CA 1
ATOM 894 C C . VAL A 1 112 ? 67.540 -19.153 -43.859 1.00 62.97 112 VAL A C 1
ATOM 896 O O . VAL A 1 112 ? 66.354 -18.846 -43.746 1.00 62.97 112 VAL A O 1
ATOM 899 N N . ASP A 1 113 ? 68.476 -18.714 -43.014 1.00 61.81 113 ASP A N 1
ATOM 900 C CA . ASP A 1 113 ? 68.199 -17.869 -41.842 1.00 61.81 113 ASP A CA 1
ATOM 901 C C . ASP A 1 113 ? 67.728 -16.455 -42.221 1.00 61.81 113 ASP A C 1
ATOM 903 O O . ASP A 1 113 ? 66.828 -15.893 -41.597 1.00 61.81 113 ASP A O 1
ATOM 907 N N . ILE A 1 114 ? 68.294 -15.867 -43.281 1.00 69.25 114 ILE A N 1
ATOM 908 C CA . ILE A 1 114 ? 67.856 -14.559 -43.794 1.00 69.25 114 ILE A CA 1
ATOM 909 C C . ILE A 1 114 ? 66.451 -14.664 -44.404 1.00 69.25 114 ILE A C 1
ATOM 911 O O . ILE A 1 114 ? 65.606 -13.802 -44.152 1.00 69.25 114 ILE A O 1
ATOM 915 N N . PHE A 1 115 ? 66.171 -15.723 -45.173 1.00 72.12 115 PHE A N 1
ATOM 916 C CA . PHE A 1 115 ? 64.841 -15.956 -45.744 1.00 72.12 115 PHE A CA 1
ATOM 917 C C . PHE A 1 115 ? 63.789 -16.233 -44.661 1.00 72.12 115 PHE A C 1
ATOM 919 O O . PHE A 1 115 ? 62.679 -15.704 -44.746 1.00 72.12 115 PHE A O 1
ATOM 926 N N . SER A 1 116 ? 64.122 -17.003 -43.620 1.00 71.25 116 SER A N 1
ATOM 927 C CA . SER A 1 116 ? 63.205 -17.275 -42.506 1.00 71.25 116 SER A CA 1
ATOM 928 C C . SER A 1 116 ? 62.924 -16.016 -41.677 1.00 71.25 116 SER A C 1
ATOM 930 O O . SER A 1 116 ? 61.771 -15.764 -41.321 1.00 71.25 116 SER A O 1
ATOM 932 N N . ALA A 1 117 ? 63.936 -15.174 -41.436 1.00 75.50 117 ALA A N 1
ATOM 933 C CA . ALA A 1 117 ? 63.775 -13.885 -40.767 1.00 75.50 117 ALA A CA 1
ATOM 934 C C . ALA A 1 117 ? 62.924 -12.900 -41.588 1.00 75.50 117 ALA A C 1
ATOM 936 O O . ALA A 1 117 ? 62.083 -12.195 -41.023 1.00 75.50 117 ALA A O 1
ATOM 937 N N . PHE A 1 118 ? 63.098 -12.874 -42.914 1.00 83.19 118 PHE A N 1
ATOM 938 C CA . PHE A 1 118 ? 62.289 -12.052 -43.814 1.00 83.19 118 PHE A CA 1
ATOM 939 C C . PHE A 1 118 ? 60.815 -12.481 -43.818 1.00 83.19 118 PHE A C 1
ATOM 941 O O . PHE A 1 118 ? 59.934 -11.640 -43.631 1.00 83.19 118 PHE A O 1
ATOM 948 N N . GLU A 1 119 ? 60.531 -13.780 -43.960 1.00 83.50 119 GLU A N 1
ATOM 949 C CA . GLU A 1 119 ? 59.157 -14.301 -43.926 1.00 83.50 119 GLU A CA 1
ATOM 950 C C . GLU A 1 119 ? 58.489 -14.090 -42.564 1.00 83.50 119 GLU A C 1
ATOM 952 O O . GLU A 1 119 ? 57.334 -13.666 -42.501 1.00 83.50 119 GLU A O 1
ATOM 957 N N . LEU A 1 120 ? 59.220 -14.294 -41.464 1.00 86.12 120 LEU A N 1
ATOM 958 C CA . LEU A 1 120 ? 58.714 -14.004 -40.123 1.00 86.12 120 LEU A CA 1
ATOM 959 C C . LEU A 1 120 ? 58.396 -12.510 -39.952 1.00 86.12 120 LEU A C 1
ATOM 961 O O . LEU A 1 120 ? 57.355 -12.160 -39.395 1.00 86.12 120 LEU A O 1
ATOM 965 N N . GLY A 1 121 ? 59.256 -11.624 -40.463 1.00 86.06 121 GLY A N 1
ATOM 966 C CA . GLY A 1 121 ? 59.008 -10.181 -40.495 1.00 86.06 121 GLY A CA 1
ATOM 967 C C . GLY A 1 121 ? 57.757 -9.819 -41.301 1.00 86.06 121 GLY A C 1
ATOM 968 O O . GLY A 1 121 ? 56.915 -9.056 -40.825 1.00 86.06 121 GLY A O 1
ATOM 969 N N . ARG A 1 122 ? 57.581 -10.420 -42.484 1.00 92.56 122 ARG A N 1
ATOM 970 C CA . ARG A 1 122 ? 56.397 -10.232 -43.337 1.00 92.56 122 ARG A CA 1
ATOM 971 C C . ARG A 1 122 ? 55.112 -10.675 -42.634 1.00 92.56 122 ARG A C 1
ATOM 973 O O . ARG A 1 122 ? 54.140 -9.924 -42.626 1.00 92.56 122 ARG A O 1
ATOM 980 N N . LEU A 1 123 ? 55.113 -11.858 -42.017 1.00 91.38 123 LEU A N 1
ATOM 981 C CA . LEU A 1 123 ? 53.960 -12.391 -41.284 1.00 91.38 123 LEU A CA 1
ATOM 982 C C . LEU A 1 123 ? 53.608 -11.536 -40.059 1.00 91.38 123 LEU A C 1
ATOM 984 O O . LEU A 1 123 ? 52.431 -11.301 -39.798 1.00 91.38 123 LEU A O 1
ATOM 988 N N . ARG A 1 124 ? 54.607 -11.022 -39.331 1.00 91.81 124 ARG A N 1
ATOM 989 C CA . ARG A 1 124 ? 54.386 -10.110 -38.196 1.00 91.81 124 ARG A CA 1
ATOM 990 C C . ARG A 1 124 ? 53.784 -8.774 -38.629 1.00 91.81 124 ARG A C 1
ATOM 992 O O . ARG A 1 124 ? 52.858 -8.298 -37.975 1.00 91.81 124 ARG A O 1
ATOM 999 N N . ASN A 1 125 ? 54.252 -8.201 -39.737 1.00 93.44 125 ASN A N 1
ATOM 1000 C CA . ASN A 1 125 ? 53.658 -6.986 -40.299 1.00 93.44 125 ASN A CA 1
ATOM 1001 C C . ASN A 1 125 ? 52.208 -7.235 -40.736 1.00 93.44 125 ASN A C 1
ATOM 1003 O O . ASN A 1 125 ? 51.314 -6.499 -40.332 1.00 93.44 125 ASN A O 1
ATOM 1007 N N . GLN A 1 126 ? 51.955 -8.338 -41.448 1.00 94.81 126 GLN A N 1
ATOM 1008 C CA . GLN A 1 126 ? 50.603 -8.737 -41.847 1.00 94.81 126 GLN A CA 1
ATOM 1009 C C . GLN A 1 126 ? 49.675 -8.937 -40.635 1.00 94.81 126 GLN A C 1
ATOM 1011 O O . GLN A 1 126 ? 48.520 -8.518 -40.666 1.00 94.81 126 GLN A O 1
ATOM 1016 N N . LEU A 1 127 ? 50.166 -9.548 -39.553 1.00 93.81 127 LEU A N 1
ATOM 1017 C CA . LEU A 1 127 ? 49.409 -9.703 -38.310 1.00 93.81 127 LEU A CA 1
ATOM 1018 C C . LEU A 1 127 ? 49.063 -8.345 -37.687 1.00 93.81 127 LEU A C 1
ATOM 1020 O O . LEU A 1 127 ? 47.923 -8.138 -37.275 1.00 93.81 127 LEU A O 1
ATOM 1024 N N . SER A 1 128 ? 50.028 -7.425 -37.641 1.00 95.62 128 SER A N 1
ATOM 1025 C CA . SER A 1 128 ? 49.822 -6.065 -37.135 1.00 95.62 128 SER A CA 1
ATOM 1026 C C . SER A 1 128 ? 48.756 -5.315 -37.940 1.00 95.62 128 SER A C 1
ATOM 1028 O O . SER A 1 128 ? 47.873 -4.691 -37.346 1.00 95.62 128 SER A O 1
ATOM 1030 N N . ASP A 1 129 ? 48.792 -5.418 -39.269 1.00 96.19 129 ASP A N 1
ATOM 1031 C CA . ASP A 1 129 ? 47.818 -4.777 -40.159 1.00 96.19 129 ASP A CA 1
ATOM 1032 C C . ASP A 1 129 ? 46.410 -5.350 -39.951 1.00 96.19 129 ASP A C 1
ATOM 1034 O O . ASP A 1 129 ? 45.463 -4.601 -39.706 1.00 96.19 129 ASP A O 1
ATOM 1038 N N . LEU A 1 130 ? 46.275 -6.681 -39.914 1.00 95.75 130 LEU A N 1
ATOM 1039 C CA . LEU A 1 130 ? 44.995 -7.344 -39.646 1.00 95.75 130 LEU A CA 1
ATOM 1040 C C . LEU A 1 130 ? 44.425 -6.973 -38.265 1.00 95.75 130 LEU A C 1
ATOM 1042 O O . LEU A 1 130 ? 43.224 -6.737 -38.123 1.00 95.75 130 LEU A O 1
ATOM 1046 N N . GLN A 1 131 ? 45.275 -6.881 -37.237 1.00 96.25 131 GLN A N 1
ATOM 1047 C CA . GLN A 1 131 ? 44.876 -6.433 -35.897 1.00 96.25 131 GLN A CA 1
ATOM 1048 C C . GLN A 1 131 ? 44.476 -4.952 -35.866 1.00 96.25 131 GLN A C 1
ATOM 1050 O O . GLN A 1 131 ? 43.621 -4.549 -35.069 1.00 96.25 131 GLN A O 1
ATOM 1055 N N . ALA A 1 132 ? 45.104 -4.106 -36.683 1.00 96.38 132 ALA A N 1
ATOM 1056 C CA . ALA A 1 132 ? 44.706 -2.712 -36.828 1.00 96.38 132 ALA A CA 1
ATOM 1057 C C . ALA A 1 132 ? 43.333 -2.601 -37.510 1.00 96.38 132 ALA A C 1
ATOM 1059 O O . ALA A 1 132 ? 42.478 -1.856 -37.025 1.00 96.38 132 ALA A O 1
ATOM 1060 N N . ASP A 1 133 ? 43.087 -3.381 -38.562 1.00 96.69 133 ASP A N 1
ATOM 1061 C CA . ASP A 1 133 ? 41.802 -3.414 -39.262 1.00 96.69 133 ASP A CA 1
ATOM 1062 C C . ASP A 1 133 ? 40.674 -3.952 -38.378 1.00 96.69 133 ASP A C 1
ATOM 1064 O O . ASP A 1 133 ? 39.600 -3.348 -38.325 1.00 96.69 133 ASP A O 1
ATOM 1068 N N . ALA A 1 134 ? 40.926 -5.002 -37.589 1.00 95.38 134 ALA A N 1
ATOM 1069 C CA . ALA A 1 134 ? 39.952 -5.522 -36.629 1.00 95.38 134 ALA A CA 1
ATOM 1070 C C . ALA A 1 134 ? 39.517 -4.436 -35.628 1.00 95.38 134 ALA A C 1
ATOM 1072 O O . ALA A 1 134 ? 38.322 -4.185 -35.457 1.00 95.38 134 ALA A O 1
ATOM 1073 N N . ARG A 1 135 ? 40.480 -3.696 -35.059 1.00 96.69 135 ARG A N 1
ATOM 1074 C CA . ARG A 1 135 ? 40.203 -2.568 -34.151 1.00 96.69 135 ARG A CA 1
ATOM 1075 C C . ARG A 1 135 ? 39.412 -1.443 -34.823 1.00 96.69 135 ARG A C 1
ATOM 1077 O O . ARG A 1 135 ? 38.572 -0.816 -34.178 1.00 96.69 135 ARG A O 1
ATOM 1084 N N . ARG A 1 136 ? 39.643 -1.175 -36.114 1.00 97.38 136 ARG A N 1
ATOM 1085 C CA . ARG A 1 136 ? 38.856 -0.188 -36.879 1.00 97.38 136 ARG A CA 1
ATOM 1086 C C . ARG A 1 136 ? 37.407 -0.635 -37.054 1.00 97.38 136 ARG A C 1
ATOM 1088 O O . ARG A 1 136 ? 36.509 0.197 -36.938 1.00 97.38 136 ARG A O 1
ATOM 1095 N N . ILE A 1 137 ? 37.164 -1.921 -37.311 1.00 95.94 137 ILE A N 1
ATOM 1096 C CA . ILE A 1 137 ? 35.801 -2.459 -37.412 1.00 95.94 137 ILE A CA 1
ATOM 1097 C C . ILE A 1 137 ? 35.093 -2.382 -36.060 1.00 95.94 137 ILE A C 1
ATOM 1099 O O . ILE A 1 137 ? 33.983 -1.858 -35.992 1.00 95.94 137 ILE A O 1
ATOM 1103 N N . GLU A 1 138 ? 35.748 -2.790 -34.974 1.00 95.94 138 GLU A N 1
ATOM 1104 C CA . GLU A 1 138 ? 35.201 -2.664 -33.617 1.00 95.94 138 GLU A CA 1
ATOM 1105 C C . GLU A 1 138 ? 34.848 -1.208 -33.269 1.00 95.94 138 GLU A C 1
ATOM 1107 O O . GLU A 1 138 ? 33.782 -0.931 -32.712 1.00 95.94 138 GLU A O 1
ATOM 1112 N N . ALA A 1 139 ? 35.701 -0.251 -33.650 1.00 97.00 139 ALA A N 1
ATOM 1113 C CA . ALA A 1 139 ? 35.428 1.173 -33.467 1.00 97.00 139 ALA A CA 1
ATOM 1114 C C . ALA A 1 139 ? 34.193 1.645 -34.259 1.00 97.00 139 ALA A C 1
ATOM 1116 O O . ALA A 1 139 ? 33.414 2.444 -33.740 1.00 97.00 139 ALA A O 1
ATOM 1117 N N . ARG A 1 140 ? 33.977 1.126 -35.477 1.00 97.12 140 ARG A N 1
ATOM 1118 C CA . ARG A 1 140 ? 32.779 1.406 -36.294 1.00 97.12 140 ARG A CA 1
ATOM 1119 C C . ARG A 1 140 ? 31.514 0.757 -35.731 1.00 97.12 140 ARG A C 1
ATOM 1121 O O . ARG A 1 140 ? 30.440 1.327 -35.871 1.00 97.12 140 ARG A O 1
ATOM 1128 N N . MET A 1 141 ? 31.626 -0.399 -35.078 1.00 97.12 141 MET A N 1
ATOM 1129 C CA . MET A 1 141 ? 30.491 -1.085 -34.444 1.00 97.12 141 MET A CA 1
ATOM 1130 C C . MET A 1 141 ? 30.006 -0.379 -33.170 1.00 97.12 141 MET A C 1
ATOM 1132 O O . MET A 1 141 ? 28.810 -0.375 -32.880 1.00 97.12 141 MET A O 1
ATOM 1136 N N . ARG A 1 142 ? 30.918 0.237 -32.407 1.00 97.31 142 ARG A N 1
ATOM 1137 C CA . ARG A 1 142 ? 30.625 0.881 -31.114 1.00 97.31 142 ARG A CA 1
ATOM 1138 C C . ARG A 1 142 ? 29.436 1.862 -31.117 1.00 97.31 142 ARG A C 1
ATOM 1140 O O . ARG A 1 142 ? 28.588 1.703 -30.240 1.00 97.31 142 ARG A O 1
ATOM 1147 N N . PRO A 1 143 ? 29.320 2.843 -32.036 1.00 97.50 143 PRO A N 1
ATOM 1148 C CA . PRO A 1 143 ? 28.181 3.767 -32.036 1.00 97.50 143 PRO A CA 1
ATOM 1149 C C . PRO A 1 143 ? 26.833 3.056 -32.233 1.00 97.50 143 PRO A C 1
ATOM 1151 O O . PRO A 1 143 ? 25.857 3.416 -31.577 1.00 97.50 143 PRO A O 1
ATOM 1154 N N . HIS A 1 144 ? 26.777 2.006 -33.060 1.00 97.25 144 HIS A N 1
ATOM 1155 C CA . HIS A 1 144 ? 25.554 1.222 -33.263 1.00 97.25 144 HIS A CA 1
ATOM 1156 C C . HIS A 1 144 ? 25.141 0.471 -31.991 1.00 97.25 144 HIS A C 1
ATOM 1158 O O . HIS A 1 144 ? 23.976 0.503 -31.598 1.00 97.25 144 HIS A O 1
ATOM 1164 N N . LEU A 1 145 ? 26.106 -0.154 -31.305 1.00 97.06 145 LEU A N 1
ATOM 1165 C CA . LEU A 1 145 ? 25.862 -0.846 -30.035 1.00 97.06 145 LEU A CA 1
ATOM 1166 C C . LEU A 1 145 ? 25.354 0.115 -28.949 1.00 97.06 145 LEU A C 1
ATOM 1168 O O . LEU A 1 145 ? 24.411 -0.214 -28.234 1.00 97.06 145 LEU A O 1
ATOM 1172 N N . GLN A 1 146 ? 25.916 1.325 -28.871 1.00 97.62 146 GLN A N 1
ATOM 1173 C CA . GLN A 1 146 ? 25.457 2.361 -27.938 1.00 97.62 146 GLN A CA 1
ATOM 1174 C C . GLN A 1 146 ? 24.024 2.826 -28.238 1.00 97.62 146 GLN A C 1
ATOM 1176 O O . GLN A 1 146 ? 23.231 3.013 -27.315 1.00 97.62 146 GLN A O 1
ATOM 1181 N N . LEU A 1 147 ? 23.663 2.997 -29.515 1.00 97.69 147 LEU A N 1
ATOM 1182 C CA . LEU A 1 147 ? 22.296 3.355 -29.911 1.00 97.69 147 LEU A CA 1
ATOM 1183 C C . LEU A 1 147 ? 21.286 2.256 -29.568 1.00 97.69 147 LEU A C 1
ATOM 1185 O O . LEU A 1 147 ? 20.184 2.572 -29.108 1.00 97.69 147 LEU A O 1
ATOM 1189 N N . ILE A 1 148 ? 21.662 0.985 -29.747 1.00 97.25 148 ILE A N 1
ATOM 1190 C CA . ILE A 1 148 ? 20.837 -0.166 -29.359 1.00 97.25 148 ILE A CA 1
ATOM 1191 C C . ILE A 1 148 ? 20.638 -0.197 -27.844 1.00 97.25 148 ILE A C 1
ATOM 1193 O O . ILE A 1 148 ? 19.502 -0.330 -27.387 1.00 97.25 148 ILE A O 1
ATOM 1197 N N . GLU A 1 149 ? 21.708 -0.042 -27.062 1.00 97.81 149 GLU A N 1
ATOM 1198 C CA . GLU A 1 149 ? 21.632 -0.043 -25.597 1.00 97.81 149 GLU A CA 1
ATOM 1199 C C . GLU A 1 149 ? 20.737 1.096 -25.085 1.00 97.81 149 GLU A C 1
ATOM 1201 O O . GLU A 1 149 ? 19.804 0.865 -24.310 1.00 97.81 149 GLU A O 1
ATOM 1206 N N . ASN A 1 150 ? 20.965 2.319 -25.571 1.00 97.75 150 ASN A N 1
ATOM 1207 C CA . ASN A 1 150 ? 20.176 3.488 -25.190 1.00 97.75 150 ASN A CA 1
ATOM 1208 C C . ASN A 1 150 ? 18.699 3.326 -25.572 1.00 97.75 150 ASN A C 1
ATOM 1210 O O . ASN A 1 150 ? 17.821 3.568 -24.744 1.00 97.75 150 ASN A O 1
ATOM 1214 N N . SER A 1 151 ? 18.414 2.870 -26.795 1.00 97.88 151 SER A N 1
ATOM 1215 C CA . SER A 1 151 ? 17.039 2.642 -27.255 1.00 97.88 151 SER A CA 1
ATOM 1216 C C . SER A 1 151 ? 16.348 1.529 -26.467 1.00 97.88 151 SER A C 1
ATOM 1218 O O . SER A 1 151 ? 15.173 1.659 -26.138 1.00 97.88 151 SER A O 1
ATOM 1220 N N . SER A 1 152 ? 17.074 0.474 -26.090 1.00 97.69 152 SER A N 1
ATOM 1221 C CA . SER A 1 152 ? 16.538 -0.617 -25.266 1.00 97.69 152 SER A CA 1
ATOM 1222 C C . SER A 1 152 ? 16.153 -0.129 -23.870 1.00 97.69 152 SER A C 1
ATOM 1224 O O . SER A 1 152 ? 15.081 -0.468 -23.372 1.00 97.69 152 SER A O 1
ATOM 1226 N N . ARG A 1 153 ? 16.985 0.722 -23.254 1.00 97.56 153 ARG A N 1
ATOM 1227 C CA . ARG A 1 153 ? 16.681 1.345 -21.957 1.00 97.56 153 ARG A CA 1
ATOM 1228 C C . ARG A 1 153 ? 15.441 2.236 -22.034 1.00 97.56 153 ARG A C 1
ATOM 1230 O O . ARG A 1 153 ? 14.597 2.174 -21.144 1.00 97.56 153 ARG A O 1
ATOM 1237 N N . ILE A 1 154 ? 15.319 3.032 -23.099 1.00 96.19 154 ILE A N 1
ATOM 1238 C CA . ILE A 1 154 ? 14.135 3.872 -23.323 1.00 96.19 154 ILE A CA 1
ATOM 1239 C C . ILE A 1 154 ? 12.891 2.994 -23.471 1.00 96.19 154 ILE A C 1
ATOM 1241 O O . ILE A 1 154 ? 11.913 3.233 -22.774 1.00 96.19 154 ILE A O 1
ATOM 1245 N N . ILE A 1 155 ? 12.942 1.929 -24.280 1.00 96.81 155 ILE A N 1
ATOM 1246 C CA . ILE A 1 155 ? 11.820 0.987 -24.429 1.00 96.81 155 ILE A CA 1
ATOM 1247 C C . ILE A 1 155 ? 11.411 0.388 -23.078 1.00 96.81 155 ILE A C 1
ATOM 1249 O O . ILE A 1 155 ? 10.224 0.372 -22.773 1.00 96.81 155 ILE A O 1
ATOM 1253 N N . GLN A 1 156 ? 12.357 -0.045 -22.239 1.00 96.56 156 GLN A N 1
ATOM 1254 C CA . GLN A 1 156 ? 12.050 -0.599 -20.911 1.00 96.56 156 GLN A CA 1
ATOM 1255 C C . GLN A 1 156 ? 11.344 0.413 -19.992 1.00 96.56 156 GLN A C 1
ATOM 1257 O O . GLN A 1 156 ? 10.385 0.070 -19.293 1.00 96.56 156 GLN A O 1
ATOM 1262 N N . GLN A 1 157 ? 11.800 1.668 -19.994 1.00 94.75 157 GLN A N 1
ATOM 1263 C CA . GLN A 1 157 ? 11.165 2.749 -19.235 1.00 94.75 157 GLN A CA 1
ATOM 1264 C C . GLN A 1 157 ? 9.760 3.048 -19.769 1.00 94.75 157 GLN A C 1
ATOM 1266 O O . GLN A 1 157 ? 8.808 3.143 -18.992 1.00 94.75 157 GLN A O 1
ATOM 1271 N N . THR A 1 158 ? 9.621 3.136 -21.093 1.00 95.75 158 THR A N 1
ATOM 1272 C CA . THR A 1 158 ? 8.343 3.328 -21.777 1.00 95.75 158 THR A CA 1
ATOM 1273 C C . THR A 1 158 ? 7.369 2.190 -21.472 1.00 95.75 158 THR A C 1
ATOM 1275 O O . THR A 1 158 ? 6.215 2.462 -21.160 1.00 95.75 158 THR A O 1
ATOM 1278 N N . ASP A 1 159 ? 7.815 0.933 -21.473 1.00 95.88 159 ASP A N 1
ATOM 1279 C CA . ASP A 1 159 ? 6.983 -0.236 -21.162 1.00 95.88 159 ASP A CA 1
ATOM 1280 C C . ASP A 1 159 ? 6.495 -0.243 -19.714 1.00 95.88 159 ASP A C 1
ATOM 1282 O O . ASP A 1 159 ? 5.326 -0.538 -19.447 1.00 95.88 159 ASP A O 1
ATOM 1286 N N . SER A 1 160 ? 7.362 0.147 -18.779 1.00 94.75 160 SER A N 1
ATOM 1287 C CA . SER A 1 160 ? 6.990 0.297 -17.370 1.00 94.75 160 SER A CA 1
ATOM 1288 C C . SER A 1 160 ? 5.920 1.381 -17.203 1.00 94.75 160 SER A C 1
ATOM 1290 O O . SER A 1 160 ? 4.911 1.169 -16.526 1.00 94.75 160 SER A O 1
ATOM 1292 N N . ARG A 1 161 ? 6.090 2.526 -17.879 1.00 96.19 161 ARG A N 1
ATOM 1293 C CA . ARG A 1 161 ? 5.119 3.626 -17.843 1.00 96.19 161 ARG A CA 1
ATOM 1294 C C . ARG A 1 161 ? 3.803 3.261 -18.531 1.00 96.19 161 ARG A C 1
ATOM 1296 O O . ARG A 1 161 ? 2.749 3.553 -17.979 1.00 96.19 161 ARG A O 1
ATOM 1303 N N . LEU A 1 162 ? 3.842 2.589 -19.680 1.00 95.38 162 LEU A N 1
ATOM 1304 C CA . LEU A 1 162 ? 2.648 2.094 -20.374 1.00 95.38 162 LEU A CA 1
ATOM 1305 C C . LEU A 1 162 ? 1.868 1.100 -19.513 1.00 95.38 162 LEU A C 1
ATOM 1307 O O . LEU A 1 162 ? 0.647 1.193 -19.431 1.00 95.38 162 LEU A O 1
ATOM 1311 N N . SER A 1 163 ? 2.561 0.185 -18.832 1.00 95.31 163 SER A N 1
ATOM 1312 C CA . SER A 1 163 ? 1.927 -0.770 -17.916 1.00 95.31 163 SER A CA 1
ATOM 1313 C C . SER A 1 163 ? 1.202 -0.051 -16.776 1.00 95.31 163 SER A C 1
ATOM 1315 O O . SER A 1 163 ? 0.043 -0.356 -16.495 1.00 95.31 163 SER A O 1
ATOM 1317 N N . TRP A 1 164 ? 1.847 0.959 -16.182 1.00 95.56 164 TRP A N 1
ATOM 1318 C CA . TRP A 1 164 ? 1.239 1.816 -15.163 1.00 95.56 164 TRP A CA 1
ATOM 1319 C C . TRP A 1 164 ? 0.007 2.564 -15.704 1.00 95.56 164 TRP A C 1
ATOM 1321 O O . TRP A 1 164 ? -1.065 2.497 -15.105 1.00 95.56 164 TRP A O 1
ATOM 1331 N N . LEU A 1 165 ? 0.123 3.221 -16.865 1.00 94.62 165 LEU A N 1
ATOM 1332 C CA . LEU A 1 165 ? -0.969 3.988 -17.480 1.00 94.62 165 LEU A CA 1
ATOM 1333 C C . LEU A 1 165 ? -2.174 3.106 -17.807 1.00 94.62 165 LEU A C 1
ATOM 1335 O O . LEU A 1 165 ? -3.308 3.494 -17.531 1.00 94.62 165 LEU A O 1
ATOM 1339 N N . ASN A 1 166 ? -1.939 1.914 -18.355 1.00 93.19 166 ASN A N 1
ATOM 1340 C CA . ASN A 1 166 ? -2.998 0.967 -18.691 1.00 93.19 166 ASN A CA 1
ATOM 1341 C C . ASN A 1 166 ? -3.721 0.465 -17.436 1.00 93.19 166 ASN A C 1
ATOM 1343 O O . ASN A 1 166 ? -4.952 0.424 -17.414 1.00 93.19 166 ASN A O 1
ATOM 1347 N N . TYR A 1 167 ? -2.970 0.133 -16.381 1.00 94.38 167 TYR A N 1
ATOM 1348 C CA . TYR A 1 167 ? -3.539 -0.283 -15.100 1.00 94.38 167 TYR A CA 1
ATOM 1349 C C . TYR A 1 167 ? -4.431 0.813 -14.501 1.00 94.38 167 TYR A C 1
ATOM 1351 O O . TYR A 1 167 ? -5.601 0.566 -14.202 1.00 94.38 167 TYR A O 1
ATOM 1359 N N . HIS A 1 168 ? -3.911 2.036 -14.372 1.00 93.12 168 HIS A N 1
ATOM 1360 C CA . HIS A 1 168 ? -4.638 3.133 -13.731 1.00 93.12 168 HIS A CA 1
ATOM 1361 C C . HIS A 1 168 ? -5.776 3.697 -14.585 1.00 93.12 168 HIS A C 1
ATOM 1363 O O . HIS A 1 168 ? -6.797 4.088 -14.030 1.00 93.12 168 HIS A O 1
ATOM 1369 N N . SER A 1 169 ? -5.673 3.682 -15.917 1.00 93.50 169 SER A N 1
ATOM 1370 C CA . SER A 1 169 ? -6.783 4.104 -16.785 1.00 93.50 169 SER A CA 1
ATOM 1371 C C . SER A 1 169 ? -7.968 3.144 -16.680 1.00 93.50 169 SER A C 1
ATOM 1373 O O . SER A 1 169 ? -9.106 3.585 -16.520 1.00 93.50 169 SER A O 1
ATOM 1375 N N . ASN A 1 170 ? -7.709 1.830 -16.710 1.00 94.19 170 ASN A N 1
ATOM 1376 C CA . ASN A 1 170 ? -8.762 0.822 -16.588 1.00 94.19 170 ASN A CA 1
ATOM 1377 C C . ASN A 1 170 ? -9.400 0.836 -15.190 1.00 94.19 170 ASN A C 1
ATOM 1379 O O . ASN A 1 170 ? -10.620 0.928 -15.058 1.00 94.19 170 ASN A O 1
ATOM 1383 N N . ASN A 1 171 ? -8.579 0.812 -14.137 1.00 94.50 171 ASN A N 1
ATOM 1384 C CA . ASN A 1 171 ? -9.086 0.846 -12.766 1.00 94.50 171 ASN A CA 1
ATOM 1385 C C . ASN A 1 171 ? -9.763 2.174 -12.431 1.00 94.50 171 ASN A C 1
ATOM 1387 O O . ASN A 1 171 ? -10.760 2.170 -11.718 1.00 94.50 171 ASN A O 1
ATOM 1391 N N . GLY A 1 172 ? -9.275 3.288 -12.981 1.00 95.56 172 GLY A N 1
ATOM 1392 C CA . GLY A 1 172 ? -9.922 4.589 -12.871 1.00 95.56 172 GLY A CA 1
ATOM 1393 C C . GLY A 1 172 ? -11.320 4.590 -13.477 1.00 95.56 172 GLY A C 1
ATOM 1394 O O . GLY A 1 172 ? -12.262 5.040 -12.831 1.00 95.56 172 GLY A O 1
ATOM 1395 N N . ALA A 1 173 ? -11.489 4.018 -14.672 1.00 94.62 173 ALA A N 1
ATOM 1396 C CA . ALA A 1 173 ? -12.801 3.903 -15.305 1.00 94.62 173 ALA A CA 1
ATOM 1397 C C . ALA A 1 173 ? -13.764 3.017 -14.493 1.00 94.62 173 ALA A C 1
ATOM 1399 O O . ALA A 1 173 ? -14.915 3.401 -14.275 1.00 94.62 173 ALA A O 1
ATOM 1400 N N . ILE A 1 174 ? -13.287 1.867 -13.996 1.00 95.94 174 ILE A N 1
ATOM 1401 C CA . ILE A 1 174 ? -14.068 0.979 -13.118 1.00 95.94 174 ILE A CA 1
ATOM 1402 C C . ILE A 1 174 ? -14.468 1.721 -11.841 1.00 95.94 174 ILE A C 1
ATOM 1404 O O . ILE A 1 174 ? -15.640 1.721 -11.480 1.00 95.94 174 ILE A O 1
ATOM 1408 N N . PHE A 1 175 ? -13.520 2.394 -11.190 1.00 97.25 175 PHE A N 1
ATOM 1409 C CA . PHE A 1 175 ? -13.759 3.163 -9.975 1.00 97.25 175 PHE A CA 1
ATOM 1410 C C . PHE A 1 175 ? -14.823 4.246 -10.174 1.00 97.25 175 PHE A C 1
ATOM 1412 O O . PHE A 1 175 ? -15.779 4.291 -9.404 1.00 97.25 175 PHE A O 1
ATOM 1419 N N . LEU A 1 176 ? -14.697 5.084 -11.211 1.00 97.06 176 LEU A N 1
ATOM 1420 C CA . LEU A 1 176 ? -15.660 6.156 -11.486 1.00 97.06 176 LEU A CA 1
ATOM 1421 C C . LEU A 1 176 ? -17.058 5.596 -11.767 1.00 97.06 176 LEU A C 1
ATOM 1423 O O . LEU A 1 176 ? -18.053 6.123 -11.264 1.00 97.06 176 LEU A O 1
ATOM 1427 N N . ASN A 1 177 ? -17.137 4.495 -12.518 1.00 96.50 177 ASN A N 1
ATOM 1428 C CA . ASN A 1 177 ? -18.400 3.817 -12.779 1.00 96.50 177 ASN A CA 1
ATOM 1429 C C . ASN A 1 177 ? -19.017 3.243 -11.494 1.00 96.50 177 ASN A C 1
ATOM 1431 O O . ASN A 1 177 ? -20.198 3.464 -11.234 1.00 96.50 177 ASN A O 1
ATOM 1435 N N . THR A 1 178 ? -18.231 2.563 -10.654 1.00 97.00 178 THR A N 1
ATOM 1436 C CA . THR A 1 178 ? -18.712 2.011 -9.380 1.00 97.00 178 THR A CA 1
ATOM 1437 C C . THR A 1 178 ? -19.126 3.119 -8.415 1.00 97.00 178 THR A C 1
ATOM 1439 O O . THR A 1 178 ? -20.170 3.005 -7.784 1.00 97.00 178 THR A O 1
ATOM 1442 N N . LEU A 1 179 ? -18.385 4.225 -8.330 1.00 96.19 179 LEU A N 1
ATOM 1443 C CA . LEU A 1 179 ? -18.741 5.365 -7.480 1.00 96.19 179 LEU A CA 1
ATOM 1444 C C . LEU A 1 179 ? -20.059 6.023 -7.915 1.00 96.19 179 LEU A C 1
ATOM 1446 O O . LEU A 1 179 ? -20.844 6.463 -7.074 1.00 96.19 179 LEU A O 1
ATOM 1450 N N . SER A 1 180 ? -20.325 6.066 -9.220 1.00 95.50 180 SER A N 1
ATOM 1451 C CA . SER A 1 180 ? -21.571 6.604 -9.766 1.00 95.50 180 SER A CA 1
ATOM 1452 C C . SER A 1 180 ? -22.754 5.643 -9.583 1.00 95.50 180 SER A C 1
ATOM 1454 O O . SER A 1 180 ? -23.802 6.038 -9.074 1.00 95.50 180 SER A O 1
ATOM 1456 N N . ALA A 1 181 ? -22.586 4.370 -9.953 1.00 94.62 181 ALA A N 1
ATOM 1457 C CA . ALA A 1 181 ? -23.683 3.405 -10.049 1.00 94.62 181 ALA A CA 1
ATOM 1458 C C . ALA A 1 181 ? -23.909 2.569 -8.777 1.00 94.62 181 ALA A C 1
ATOM 1460 O O . ALA A 1 181 ? -25.045 2.214 -8.470 1.00 94.62 181 ALA A O 1
ATOM 1461 N N . ASN A 1 182 ? -22.847 2.235 -8.038 1.00 94.81 182 ASN A N 1
ATOM 1462 C CA . ASN A 1 182 ? -22.896 1.385 -6.844 1.00 94.81 182 ASN A CA 1
ATOM 1463 C C . ASN A 1 182 ? -21.877 1.821 -5.760 1.00 94.81 182 ASN A C 1
ATOM 1465 O O . ASN A 1 182 ? -21.006 1.041 -5.358 1.00 94.81 182 ASN A O 1
ATOM 1469 N N . PRO A 1 183 ? -21.967 3.059 -5.237 1.00 94.38 183 PRO A N 1
ATOM 1470 C CA . PRO A 1 183 ? -21.005 3.595 -4.264 1.00 94.38 183 PRO A CA 1
ATOM 1471 C C . PRO A 1 183 ? -20.911 2.779 -2.966 1.00 94.38 183 PRO A C 1
ATOM 1473 O O . PRO A 1 183 ? -19.873 2.781 -2.305 1.00 94.38 183 PRO A O 1
ATOM 1476 N N . ASN A 1 184 ? -21.969 2.047 -2.601 1.00 94.44 184 ASN A N 1
ATOM 1477 C CA . ASN A 1 184 ? -21.981 1.186 -1.418 1.00 94.44 184 ASN A CA 1
ATOM 1478 C C . ASN A 1 184 ? -20.880 0.113 -1.460 1.00 94.44 184 ASN A C 1
ATOM 1480 O O . ASN A 1 184 ? -20.339 -0.269 -0.421 1.00 94.44 184 ASN A O 1
ATOM 1484 N N . GLU A 1 185 ? -20.528 -0.375 -2.650 1.00 94.50 185 GLU A N 1
ATOM 1485 C CA . GLU A 1 185 ? -19.437 -1.332 -2.807 1.00 94.50 185 GLU A CA 1
ATOM 1486 C C . GLU A 1 185 ? -18.100 -0.725 -2.367 1.00 94.50 185 GLU A C 1
ATOM 1488 O O . GLU A 1 185 ? -17.414 -1.311 -1.526 1.00 94.50 185 GLU A O 1
ATOM 1493 N N . LEU A 1 186 ? -17.775 0.478 -2.848 1.00 95.44 186 LEU A N 1
ATOM 1494 C CA . LEU A 1 186 ? -16.544 1.186 -2.487 1.00 95.44 186 LEU A CA 1
ATOM 1495 C C . LEU A 1 186 ? -16.510 1.546 -0.998 1.00 95.44 186 LEU A C 1
ATOM 1497 O O . LEU A 1 186 ? -15.493 1.332 -0.339 1.00 95.44 186 LEU A O 1
ATOM 1501 N N . VAL A 1 187 ? -17.633 2.011 -0.438 1.00 94.81 187 VAL A N 1
ATOM 1502 C CA . VAL A 1 187 ? -17.764 2.306 1.001 1.00 94.81 187 VAL A CA 1
ATOM 1503 C C . VAL A 1 187 ? -17.452 1.071 1.847 1.00 94.81 187 VAL A C 1
ATOM 1505 O O . VAL A 1 187 ? -16.637 1.136 2.767 1.00 94.81 187 VAL A O 1
ATOM 1508 N N . ASN A 1 188 ? -18.059 -0.075 1.532 1.00 93.69 188 ASN A N 1
ATOM 1509 C CA . ASN A 1 188 ? -17.859 -1.302 2.304 1.00 93.69 188 ASN A CA 1
ATOM 1510 C C . ASN A 1 188 ? -16.475 -1.916 2.095 1.00 93.69 188 ASN A C 1
ATOM 1512 O O . ASN A 1 188 ? -15.911 -2.500 3.024 1.00 93.69 188 ASN A O 1
ATOM 1516 N N . GLN A 1 189 ? -15.915 -1.814 0.889 1.00 95.00 189 GLN A N 1
ATOM 1517 C CA . GLN A 1 189 ? -14.537 -2.220 0.633 1.00 95.00 189 GLN A CA 1
ATOM 1518 C C . GLN A 1 189 ? -13.570 -1.379 1.472 1.00 95.00 189 GLN A C 1
ATOM 1520 O O . GLN A 1 189 ? -12.813 -1.955 2.254 1.00 95.00 189 GLN A O 1
ATOM 1525 N N . LEU A 1 190 ? -13.658 -0.048 1.406 1.00 95.56 190 LEU A N 1
ATOM 1526 C CA . LEU A 1 190 ? -12.787 0.848 2.166 1.00 95.56 190 LEU A CA 1
ATOM 1527 C C . LEU A 1 190 ? -12.951 0.650 3.679 1.00 95.56 190 LEU A C 1
ATOM 1529 O O . LEU A 1 190 ? -11.964 0.444 4.377 1.00 95.56 190 LEU A O 1
ATOM 1533 N N . LYS A 1 191 ? -14.187 0.581 4.192 1.00 95.25 191 LYS A N 1
ATOM 1534 C CA . LYS A 1 191 ? -14.462 0.301 5.613 1.00 95.25 191 LYS A CA 1
ATOM 1535 C C . LYS A 1 191 ? -13.791 -0.988 6.099 1.00 95.25 191 LYS A C 1
ATOM 1537 O O . LYS A 1 191 ? -13.195 -1.003 7.179 1.00 95.25 191 LYS A O 1
ATOM 1542 N N . ARG A 1 192 ? -13.876 -2.073 5.315 1.00 95.00 192 ARG A N 1
ATOM 1543 C CA . ARG A 1 192 ? -13.228 -3.353 5.647 1.00 95.00 192 ARG A CA 1
ATOM 1544 C C . ARG A 1 192 ? -11.710 -3.232 5.652 1.00 95.00 192 ARG A C 1
ATOM 1546 O O . ARG A 1 192 ? -11.089 -3.741 6.579 1.00 95.00 192 ARG A O 1
ATOM 1553 N N . LYS A 1 193 ? -11.130 -2.547 4.665 1.00 95.62 193 LYS A N 1
ATOM 1554 C CA . LYS A 1 193 ? -9.680 -2.344 4.586 1.00 95.62 193 LYS A CA 1
ATOM 1555 C C . LYS A 1 193 ? -9.148 -1.491 5.734 1.00 95.62 193 LYS A C 1
ATOM 1557 O O . LYS A 1 193 ? -8.188 -1.907 6.368 1.00 95.62 193 LYS A O 1
ATOM 1562 N N . ILE A 1 194 ? -9.822 -0.388 6.078 1.00 95.81 194 ILE A N 1
ATOM 1563 C CA . ILE A 1 194 ? -9.480 0.435 7.252 1.00 95.81 194 ILE A CA 1
ATOM 1564 C C . ILE A 1 194 ? -9.513 -0.424 8.518 1.00 95.81 194 ILE A C 1
ATOM 1566 O O . ILE A 1 194 ? -8.541 -0.465 9.265 1.00 95.81 194 ILE A O 1
ATOM 1570 N N . THR A 1 195 ? -10.610 -1.158 8.733 1.00 95.19 195 THR A N 1
ATOM 1571 C CA . THR A 1 195 ? -10.770 -2.016 9.918 1.00 95.19 195 THR A CA 1
ATOM 1572 C C . THR A 1 195 ? -9.664 -3.067 9.999 1.00 95.19 195 THR A C 1
ATOM 1574 O O . THR A 1 195 ? -9.080 -3.257 11.060 1.00 95.19 195 THR A O 1
ATOM 1577 N N . ALA A 1 196 ? -9.369 -3.747 8.888 1.00 93.62 196 ALA A N 1
ATOM 1578 C CA . ALA A 1 196 ? -8.353 -4.791 8.840 1.00 93.62 196 ALA A CA 1
ATOM 1579 C C . ALA A 1 196 ? -6.944 -4.234 9.071 1.00 93.62 196 ALA A C 1
ATOM 1581 O O . ALA A 1 196 ? -6.207 -4.789 9.878 1.00 93.62 196 ALA A O 1
ATOM 1582 N N . ALA A 1 197 ? -6.588 -3.132 8.408 1.00 93.62 197 ALA A N 1
ATOM 1583 C CA . ALA A 1 197 ? -5.270 -2.519 8.520 1.00 93.62 197 ALA A CA 1
ATOM 1584 C C . ALA A 1 197 ? -5.009 -1.967 9.928 1.00 93.62 197 ALA A C 1
ATOM 1586 O O . ALA A 1 197 ? -3.935 -2.173 10.484 1.00 93.62 197 ALA A O 1
ATOM 1587 N N . PHE A 1 198 ? -6.001 -1.308 10.534 1.00 94.56 198 PHE A N 1
ATOM 1588 C CA . PHE A 1 198 ? -5.856 -0.748 11.878 1.00 94.56 198 PHE A CA 1
ATOM 1589 C C . PHE A 1 198 ? -5.826 -1.851 12.937 1.00 94.56 198 PHE A C 1
ATOM 1591 O O . PHE A 1 198 ? -5.042 -1.758 13.876 1.00 94.56 198 PHE A O 1
ATOM 1598 N N . GLN A 1 199 ? -6.623 -2.914 12.772 1.00 91.19 199 GLN A N 1
ATOM 1599 C CA . GLN A 1 199 ? -6.567 -4.075 13.662 1.00 91.19 199 GLN A CA 1
ATOM 1600 C C . GLN A 1 199 ? -5.222 -4.803 13.553 1.00 91.19 199 GLN A C 1
ATOM 1602 O O . GLN A 1 199 ? -4.639 -5.133 14.576 1.00 91.19 199 GLN A O 1
ATOM 1607 N N . ASP A 1 200 ? -4.716 -5.039 12.339 1.00 89.12 200 ASP A N 1
ATOM 1608 C CA . ASP A 1 200 ? -3.409 -5.676 12.131 1.00 89.12 200 ASP A CA 1
ATOM 1609 C C . ASP A 1 200 ? -2.272 -4.841 12.736 1.00 89.12 200 ASP A C 1
ATOM 1611 O O . ASP A 1 200 ? -1.375 -5.386 13.380 1.00 89.12 200 ASP A O 1
ATOM 1615 N N . TYR A 1 201 ? -2.340 -3.515 12.590 1.00 89.75 201 TYR A N 1
ATOM 1616 C CA . TYR A 1 201 ? -1.383 -2.614 13.217 1.00 89.75 201 TYR A CA 1
ATOM 1617 C C . TYR A 1 201 ? -1.453 -2.678 14.749 1.00 89.75 201 TYR A C 1
ATOM 1619 O O . TYR A 1 201 ? -0.420 -2.857 15.394 1.00 89.75 201 TYR A O 1
ATOM 1627 N N . ASP A 1 202 ? -2.649 -2.572 15.336 1.00 88.50 202 ASP A N 1
ATOM 1628 C CA . ASP A 1 202 ? -2.838 -2.614 16.793 1.00 88.50 202 ASP A CA 1
ATOM 1629 C C . ASP A 1 202 ? -2.397 -3.965 17.390 1.00 88.50 202 ASP A C 1
ATOM 1631 O O . ASP A 1 202 ? -1.698 -3.996 18.403 1.00 88.50 202 ASP A O 1
ATOM 1635 N N . ASP A 1 203 ? -2.704 -5.080 16.718 1.00 84.19 203 ASP A N 1
ATOM 1636 C CA . ASP A 1 203 ? -2.296 -6.442 17.100 1.00 84.19 203 ASP A CA 1
ATOM 1637 C C . ASP A 1 203 ? -0.767 -6.631 17.119 1.00 84.19 203 ASP A C 1
ATOM 1639 O O . ASP A 1 203 ? -0.238 -7.415 17.915 1.00 84.19 203 ASP A O 1
ATOM 1643 N N . LYS A 1 204 ? -0.044 -5.956 16.216 1.00 84.38 204 LYS A N 1
ATOM 1644 C CA . LYS A 1 204 ? 1.427 -5.998 16.135 1.00 84.38 204 LYS A CA 1
ATOM 1645 C C . LYS A 1 204 ? 2.102 -5.083 17.156 1.00 84.38 204 LYS A C 1
ATOM 1647 O O . LYS A 1 204 ? 3.270 -5.302 17.473 1.00 84.38 204 LYS A O 1
ATOM 1652 N N . HIS A 1 205 ? 1.368 -4.115 17.707 1.00 82.69 205 HIS A N 1
ATOM 1653 C CA . HIS A 1 205 ? 1.885 -3.085 18.609 1.00 82.69 205 HIS A CA 1
ATOM 1654 C C . HIS A 1 205 ? 1.179 -3.117 19.980 1.00 82.69 205 HIS A C 1
ATOM 1656 O O . HIS A 1 205 ? 0.378 -2.240 20.332 1.00 82.69 205 HIS A O 1
ATOM 1662 N N . PRO A 1 206 ? 1.487 -4.127 20.815 1.00 75.06 206 PRO A N 1
ATOM 1663 C CA . PRO A 1 206 ? 0.809 -4.370 22.087 1.00 75.06 206 PRO A CA 1
ATOM 1664 C C . PRO A 1 206 ? 1.094 -3.335 23.184 1.00 75.06 206 PRO A C 1
ATOM 1666 O O . PRO A 1 206 ? 0.407 -3.341 24.194 1.00 75.06 206 PRO A O 1
ATOM 1669 N N . GLN A 1 207 ? 2.043 -2.413 23.033 1.00 77.38 207 GLN A N 1
ATOM 1670 C CA . GLN A 1 207 ? 2.270 -1.342 24.014 1.00 77.38 207 GLN A CA 1
ATOM 1671 C C . GLN A 1 207 ? 2.994 -0.156 23.380 1.00 77.38 207 GLN A C 1
ATOM 1673 O O . GLN A 1 207 ? 3.532 -0.276 22.282 1.00 77.38 207 GLN A O 1
ATOM 1678 N N . GLY A 1 208 ? 3.047 0.975 24.089 1.00 72.81 208 GLY A N 1
ATOM 1679 C CA . GLY A 1 208 ? 3.917 2.097 23.709 1.00 72.81 208 GLY A CA 1
ATOM 1680 C C . GLY A 1 208 ? 3.464 2.876 22.471 1.00 72.81 208 GLY A C 1
ATOM 1681 O O . GLY A 1 208 ? 4.237 3.661 21.932 1.00 72.81 208 GLY A O 1
ATOM 1682 N N . LEU A 1 209 ? 2.218 2.680 22.032 1.00 81.19 209 LEU A N 1
ATOM 1683 C CA . LEU A 1 209 ? 1.607 3.490 20.981 1.00 81.19 209 LEU A CA 1
ATOM 1684 C C . LEU A 1 209 ? 1.532 4.953 21.403 1.00 81.19 209 LEU A C 1
ATOM 1686 O O . LEU A 1 209 ? 1.114 5.249 22.529 1.00 81.19 209 LEU A O 1
ATOM 1690 N N . SER A 1 210 ? 1.871 5.851 20.480 1.00 85.00 210 SER A N 1
ATOM 1691 C CA . SER A 1 210 ? 1.753 7.283 20.729 1.00 85.00 210 SER A CA 1
ATOM 1692 C C . SER A 1 210 ? 0.293 7.720 20.894 1.00 85.00 210 SER A C 1
ATOM 1694 O O . SER A 1 210 ? -0.622 7.045 20.401 1.00 85.00 210 SER A O 1
ATOM 1696 N N . PRO A 1 211 ? 0.049 8.867 21.548 1.00 86.50 211 PRO A N 1
ATOM 1697 C CA . PRO A 1 211 ? -1.299 9.387 21.716 1.00 86.50 211 PRO A CA 1
ATOM 1698 C C . PRO A 1 211 ? -2.065 9.564 20.401 1.00 86.50 211 PRO A C 1
ATOM 1700 O O . PRO A 1 211 ? -3.230 9.184 20.346 1.00 86.50 211 PRO A O 1
ATOM 1703 N N . GLN A 1 212 ? -1.441 10.073 19.330 1.00 89.81 212 GLN A N 1
ATOM 1704 C CA . GLN A 1 212 ? -2.164 10.289 18.065 1.00 89.81 212 GLN A CA 1
ATOM 1705 C C . GLN A 1 212 ? -2.553 8.977 17.383 1.00 89.81 212 GLN A C 1
ATOM 1707 O O . GLN A 1 212 ? -3.674 8.840 16.888 1.00 89.81 212 GLN A O 1
ATOM 1712 N N . VAL A 1 213 ? -1.675 7.972 17.414 1.00 91.44 213 VAL A N 1
ATOM 1713 C CA . VAL A 1 213 ? -2.007 6.641 16.889 1.00 91.44 213 VAL A CA 1
ATOM 1714 C C . VAL A 1 213 ? -3.143 6.021 17.699 1.00 91.44 213 VAL A C 1
ATOM 1716 O O . VAL A 1 213 ? -4.104 5.512 17.123 1.00 91.44 213 VAL A O 1
ATOM 1719 N N . ARG A 1 214 ? -3.111 6.135 19.031 1.00 90.88 214 ARG A N 1
ATOM 1720 C CA . ARG A 1 214 ? -4.225 5.680 19.874 1.00 90.88 214 ARG A CA 1
ATOM 1721 C C . ARG A 1 214 ? -5.526 6.407 19.570 1.00 90.88 214 ARG A C 1
ATOM 1723 O O . ARG A 1 214 ? -6.553 5.749 19.481 1.00 90.88 214 ARG A O 1
ATOM 1730 N N . ILE A 1 215 ? -5.502 7.724 19.350 1.00 92.06 215 ILE A N 1
ATOM 1731 C CA . ILE A 1 215 ? -6.689 8.487 18.931 1.00 92.06 215 ILE A CA 1
ATOM 1732 C C . ILE A 1 215 ? -7.229 7.945 17.601 1.00 92.06 215 ILE A C 1
ATOM 1734 O O . ILE A 1 215 ? -8.443 7.853 17.426 1.00 92.06 215 ILE A O 1
ATOM 1738 N N . CYS A 1 216 ? -6.369 7.521 16.671 1.00 93.00 216 CYS A N 1
ATOM 1739 C CA . CYS A 1 216 ? -6.792 6.898 15.412 1.00 93.00 216 CYS A CA 1
ATOM 1740 C C . CYS A 1 216 ? -7.436 5.513 15.603 1.00 93.00 216 CYS A C 1
ATOM 1742 O O . CYS A 1 216 ? -8.343 5.153 14.856 1.00 93.00 216 CYS A O 1
ATOM 1744 N N . LEU A 1 217 ? -7.019 4.751 16.614 1.00 92.81 217 LEU A N 1
ATOM 1745 C CA . LEU A 1 217 ? -7.572 3.426 16.925 1.00 92.81 217 LEU A CA 1
ATOM 1746 C C . LEU A 1 217 ? -8.825 3.500 17.818 1.00 92.81 217 LEU A C 1
ATOM 1748 O O . LEU A 1 217 ? -9.742 2.684 17.699 1.00 92.81 217 LEU A O 1
ATOM 1752 N N . PHE A 1 218 ? -8.896 4.505 18.690 1.00 90.94 218 PHE A N 1
ATOM 1753 C CA . PHE A 1 218 ? -9.954 4.673 19.679 1.00 90.94 218 PHE A CA 1
ATOM 1754 C C . PHE A 1 218 ? -11.322 4.865 19.018 1.00 90.94 218 PHE A C 1
ATOM 1756 O O . PHE A 1 218 ? -11.486 5.695 18.127 1.00 90.94 218 PHE A O 1
ATOM 1763 N N . ASN A 1 219 ? -12.327 4.095 19.434 1.00 87.81 219 ASN A N 1
ATOM 1764 C CA . ASN A 1 219 ? -13.682 4.134 18.870 1.00 87.81 219 ASN A CA 1
ATOM 1765 C C . ASN A 1 219 ? -13.734 4.078 17.325 1.00 87.81 219 ASN A C 1
ATOM 1767 O O . ASN A 1 219 ? -14.595 4.692 16.687 1.00 87.81 219 ASN A O 1
ATOM 1771 N N . LEU A 1 220 ? -12.776 3.390 16.684 1.00 92.50 220 LEU A N 1
ATOM 1772 C CA . LEU A 1 220 ? -12.731 3.277 15.224 1.00 92.50 220 LEU A CA 1
ATOM 1773 C C . LEU A 1 220 ? -14.021 2.657 14.675 1.00 92.50 220 LEU A C 1
ATOM 1775 O O . LEU A 1 220 ? -14.561 3.138 13.684 1.00 92.50 220 LEU A O 1
ATOM 1779 N N . LYS A 1 221 ? -14.539 1.606 15.321 1.00 91.38 221 LYS A N 1
ATOM 1780 C CA . LYS A 1 221 ? -15.755 0.912 14.871 1.00 91.38 221 LYS A CA 1
ATOM 1781 C C . LYS A 1 221 ? -16.969 1.834 14.905 1.00 91.38 221 LYS A C 1
ATOM 1783 O O . LYS A 1 221 ? -17.749 1.844 13.957 1.00 91.38 221 LYS A O 1
ATOM 1788 N N . GLU A 1 222 ? -17.095 2.624 15.961 1.00 91.50 222 GLU A N 1
ATOM 1789 C CA . GLU A 1 222 ? -18.157 3.598 16.179 1.00 91.50 222 GLU A CA 1
ATOM 1790 C C . GLU A 1 222 ? -18.051 4.749 15.173 1.00 91.50 222 GLU A C 1
ATOM 1792 O O . GLU A 1 222 ? -19.053 5.106 14.557 1.00 91.50 222 GLU A O 1
ATOM 1797 N N . ARG A 1 223 ? -16.838 5.264 14.915 1.00 93.50 223 ARG A N 1
ATOM 1798 C CA . ARG A 1 223 ? -16.580 6.244 13.843 1.00 93.50 223 ARG A CA 1
ATOM 1799 C C . ARG A 1 223 ? -16.984 5.702 12.482 1.00 93.50 223 ARG A C 1
ATOM 1801 O O . ARG A 1 223 ? -17.765 6.332 11.780 1.00 93.50 223 ARG A O 1
ATOM 1808 N N . LEU A 1 224 ? -16.512 4.513 12.121 1.00 94.81 224 LEU A N 1
ATOM 1809 C CA . LEU A 1 224 ? -16.850 3.898 10.841 1.00 94.81 224 LEU A CA 1
ATOM 1810 C C . LEU A 1 224 ? -18.348 3.597 10.724 1.00 94.81 224 LEU A C 1
ATOM 1812 O O . LEU A 1 224 ? -18.893 3.709 9.635 1.00 94.81 224 LEU A O 1
ATOM 1816 N N . ALA A 1 225 ? -19.027 3.223 11.811 1.00 92.25 225 ALA A N 1
ATOM 1817 C CA . ALA A 1 225 ? -20.475 3.036 11.815 1.00 92.25 225 ALA A CA 1
ATOM 1818 C C . ALA A 1 225 ? -21.226 4.362 11.626 1.00 92.25 225 ALA A C 1
ATOM 1820 O O . ALA A 1 225 ? -22.160 4.409 10.835 1.00 92.25 225 ALA A O 1
ATOM 1821 N N . TYR A 1 226 ? -20.785 5.437 12.284 1.00 91.75 226 TYR A N 1
ATOM 1822 C CA . TYR A 1 226 ? -21.372 6.770 12.138 1.00 91.75 226 TYR A CA 1
ATOM 1823 C C . TYR A 1 226 ? -21.237 7.312 10.707 1.00 91.75 226 TYR A C 1
ATOM 1825 O O . TYR A 1 226 ? -22.171 7.906 10.176 1.00 91.75 226 TYR A O 1
ATOM 1833 N N . LEU A 1 227 ? -20.089 7.081 10.061 1.00 91.50 227 LEU A N 1
ATOM 1834 C CA . LEU A 1 227 ? -19.821 7.569 8.703 1.00 91.50 227 LEU A CA 1
ATOM 1835 C C . LEU A 1 227 ? -20.482 6.738 7.598 1.00 91.50 227 LEU A C 1
ATOM 1837 O O . LEU A 1 227 ? -20.531 7.183 6.453 1.00 91.50 227 LEU A O 1
ATOM 1841 N N . THR A 1 228 ? -20.970 5.535 7.906 1.00 87.12 228 THR A N 1
ATOM 1842 C CA . THR A 1 228 ? -21.600 4.655 6.916 1.00 87.12 228 THR A CA 1
ATOM 1843 C C . THR A 1 228 ? -23.040 4.354 7.305 1.00 87.12 228 THR A C 1
ATOM 1845 O O . THR A 1 228 ? -23.284 3.541 8.196 1.00 87.12 228 THR A O 1
ATOM 1848 N N . LEU A 1 229 ? -23.990 4.968 6.601 1.00 74.06 229 LEU A N 1
ATOM 1849 C CA . LEU A 1 229 ? -25.413 4.639 6.719 1.00 74.06 229 LEU A CA 1
ATOM 1850 C C . LEU A 1 229 ? -25.692 3.189 6.291 1.00 74.06 229 LEU A C 1
ATOM 1852 O O . LEU A 1 229 ? -24.970 2.621 5.467 1.00 74.06 229 LEU A O 1
ATOM 1856 N N . THR A 1 230 ? -26.773 2.604 6.812 1.00 67.06 230 THR A N 1
ATOM 1857 C CA . THR A 1 230 ? -27.289 1.316 6.336 1.00 67.06 230 THR A CA 1
ATOM 1858 C C . THR A 1 230 ? -27.763 1.447 4.878 1.00 67.06 230 THR A C 1
ATOM 1860 O O . THR A 1 230 ? -28.504 2.380 4.560 1.00 67.06 230 THR A O 1
ATOM 1863 N N . PRO A 1 231 ? -27.365 0.535 3.964 1.00 63.09 231 PRO A N 1
ATOM 1864 C CA . PRO A 1 231 ? -27.633 0.687 2.528 1.00 63.09 231 PRO A CA 1
ATOM 1865 C C . PRO A 1 231 ? -29.122 0.775 2.180 1.00 63.09 231 PRO A C 1
ATOM 1867 O O . PRO A 1 231 ? -29.502 1.513 1.280 1.00 63.09 231 PRO A O 1
ATOM 1870 N N . GLU A 1 232 ? -29.967 0.064 2.928 1.00 61.06 232 GLU A N 1
ATOM 1871 C CA . GLU A 1 232 ? -31.425 0.010 2.743 1.00 61.06 232 GLU A CA 1
ATOM 1872 C C . GLU A 1 232 ? -32.118 1.368 2.942 1.00 61.06 232 GLU A C 1
ATOM 1874 O O . GLU A 1 232 ? -33.257 1.552 2.522 1.00 61.06 232 GLU A O 1
ATOM 1879 N N . GLN A 1 233 ? -31.434 2.324 3.574 1.00 64.06 233 GLN A N 1
ATOM 1880 C CA . GLN A 1 233 ? -31.970 3.639 3.924 1.00 64.06 233 GLN A CA 1
ATOM 1881 C C . GLN A 1 233 ? -31.256 4.782 3.188 1.00 64.06 233 GLN A C 1
ATOM 1883 O O . GLN A 1 233 ? -31.613 5.947 3.367 1.00 64.06 233 GLN A O 1
ATOM 1888 N N . ALA A 1 234 ? -30.243 4.480 2.369 1.00 80.44 234 ALA A N 1
ATOM 1889 C CA . ALA A 1 234 ? -29.350 5.482 1.803 1.00 80.44 234 ALA A CA 1
ATOM 1890 C C . ALA A 1 234 ? -29.581 5.693 0.300 1.00 80.44 234 ALA A C 1
ATOM 1892 O O . ALA A 1 234 ? -29.621 4.754 -0.492 1.00 80.44 234 ALA A O 1
ATOM 1893 N N . THR A 1 235 ? -29.673 6.958 -0.115 1.00 89.88 235 THR A N 1
ATOM 1894 C CA . THR A 1 235 ? -29.640 7.327 -1.538 1.00 89.88 235 THR A CA 1
ATOM 1895 C C . THR A 1 235 ? -28.226 7.155 -2.107 1.00 89.88 235 THR A C 1
ATOM 1897 O O . THR A 1 235 ? -27.243 7.204 -1.364 1.00 89.88 235 THR A O 1
ATOM 1900 N N . ILE A 1 236 ? -28.096 7.024 -3.434 1.00 91.38 236 ILE A N 1
ATOM 1901 C CA . ILE A 1 236 ? -26.787 6.968 -4.122 1.00 91.38 236 ILE A CA 1
ATOM 1902 C C . ILE A 1 236 ? -25.901 8.155 -3.710 1.00 91.38 236 ILE A C 1
ATOM 1904 O O . ILE A 1 236 ? -24.755 7.961 -3.309 1.00 91.38 236 ILE A O 1
ATOM 1908 N N . ASN A 1 237 ? -26.455 9.371 -3.700 1.00 91.69 237 ASN A N 1
ATOM 1909 C CA . ASN A 1 237 ? -25.725 10.579 -3.307 1.00 91.69 237 ASN A CA 1
ATOM 1910 C C . ASN A 1 237 ? -25.263 10.539 -1.841 1.00 91.69 237 ASN A C 1
ATOM 1912 O O . ASN A 1 237 ? -24.180 11.026 -1.523 1.00 91.69 237 ASN A O 1
ATOM 1916 N N . ALA A 1 238 ? -26.063 9.969 -0.932 1.00 91.31 238 ALA A N 1
ATOM 1917 C CA . ALA A 1 238 ? -25.656 9.803 0.463 1.00 91.31 238 ALA A CA 1
ATOM 1918 C C . ALA A 1 238 ? -24.493 8.807 0.588 1.00 91.31 238 ALA A C 1
ATOM 1920 O O . ALA A 1 238 ? -23.537 9.058 1.315 1.00 91.31 238 ALA A O 1
ATOM 1921 N N . LEU A 1 239 ? -24.523 7.710 -0.170 1.00 93.88 239 LEU A N 1
ATOM 1922 C CA . LEU A 1 239 ? -23.447 6.716 -0.192 1.00 93.88 239 LEU A CA 1
ATOM 1923 C C . LEU A 1 239 ? -22.146 7.267 -0.799 1.00 93.88 239 LEU A C 1
ATOM 1925 O O . LEU A 1 239 ? -21.068 6.980 -0.284 1.00 93.88 239 LEU A O 1
ATOM 1929 N N . GLN A 1 240 ? -22.229 8.100 -1.839 1.00 94.62 240 GLN A N 1
ATOM 1930 C CA . GLN A 1 240 ? -21.071 8.819 -2.388 1.00 94.62 240 GLN A CA 1
ATOM 1931 C C . GLN A 1 240 ? -20.436 9.741 -1.340 1.00 94.62 240 GLN A C 1
ATOM 1933 O O . GLN A 1 240 ? -19.218 9.736 -1.167 1.00 94.62 240 GLN A O 1
ATOM 1938 N N . ARG A 1 241 ? -21.254 10.478 -0.574 1.00 92.94 241 ARG A N 1
ATOM 1939 C CA . ARG A 1 241 ? -20.757 11.295 0.545 1.00 92.94 241 ARG A CA 1
ATOM 1940 C C . ARG A 1 241 ? -20.149 10.450 1.657 1.00 92.94 241 ARG A C 1
ATOM 1942 O O . ARG A 1 241 ? -19.110 10.829 2.177 1.00 92.94 241 ARG A O 1
ATOM 1949 N N . ASN A 1 242 ? -20.719 9.287 1.979 1.00 94.19 242 ASN A N 1
ATOM 1950 C CA . ASN A 1 242 ? -20.109 8.368 2.946 1.00 94.19 242 ASN A CA 1
ATOM 1951 C C . ASN A 1 242 ? -18.697 7.955 2.503 1.00 94.19 242 ASN A C 1
ATOM 1953 O O . ASN A 1 242 ? -17.787 7.911 3.327 1.00 94.19 242 ASN A O 1
ATOM 1957 N N . TYR A 1 243 ? -18.485 7.702 1.206 1.00 95.81 243 TYR A N 1
ATOM 1958 C CA . TYR A 1 243 ? -17.152 7.404 0.675 1.00 95.81 243 TYR A CA 1
ATOM 1959 C C . TYR A 1 243 ? -16.183 8.583 0.860 1.00 95.81 243 TYR A C 1
ATOM 1961 O O . TYR A 1 243 ? -15.071 8.397 1.358 1.00 95.81 243 TYR A O 1
ATOM 1969 N N . LEU A 1 244 ? -16.628 9.806 0.549 1.00 95.44 244 LEU A N 1
ATOM 1970 C CA . LEU A 1 244 ? -15.854 11.027 0.789 1.00 95.44 244 LEU A CA 1
ATOM 1971 C C . LEU A 1 244 ? -15.519 11.219 2.276 1.00 95.44 244 LEU A C 1
ATOM 1973 O O . LEU A 1 244 ? -14.378 11.528 2.607 1.00 95.44 244 LEU A O 1
ATOM 1977 N N . HIS A 1 245 ? -16.478 10.988 3.173 1.00 95.06 245 HIS A N 1
ATOM 1978 C CA . HIS A 1 245 ? -16.285 11.087 4.618 1.00 95.06 245 HIS A CA 1
ATOM 1979 C C . HIS A 1 245 ? -15.240 10.093 5.144 1.00 95.06 245 HIS A C 1
ATOM 1981 O O . HIS A 1 245 ? -14.442 10.448 6.011 1.00 95.06 245 HIS A O 1
ATOM 1987 N N . LEU A 1 246 ? -15.203 8.865 4.614 1.00 96.25 246 LEU A N 1
ATOM 1988 C CA . LEU A 1 246 ? -14.151 7.899 4.949 1.00 96.25 246 LEU A CA 1
ATOM 1989 C C . LEU A 1 246 ? -12.772 8.392 4.484 1.00 96.25 246 LEU A C 1
ATOM 1991 O O . LEU A 1 246 ? -11.808 8.317 5.245 1.00 96.25 246 LEU A O 1
ATOM 1995 N N . GLY A 1 247 ? -12.679 8.945 3.271 1.00 94.88 247 GLY A N 1
ATOM 1996 C CA . GLY A 1 247 ? -11.444 9.560 2.776 1.00 94.88 247 GLY A CA 1
ATOM 1997 C C . GLY A 1 247 ? -11.010 10.779 3.599 1.00 94.88 247 GLY A C 1
ATOM 1998 O O . GLY A 1 247 ? -9.820 10.965 3.849 1.00 94.88 247 GLY A O 1
ATOM 1999 N N . ALA A 1 248 ? -11.965 11.589 4.057 1.00 94.69 248 ALA A N 1
ATOM 2000 C CA . ALA A 1 248 ? -11.727 12.735 4.927 1.00 94.69 248 ALA A CA 1
ATOM 2001 C C . ALA A 1 248 ? -11.207 12.316 6.310 1.00 94.69 248 ALA A C 1
ATOM 2003 O O . ALA A 1 248 ? -10.221 12.878 6.782 1.00 94.69 248 ALA A O 1
ATOM 2004 N N . LEU A 1 249 ? -11.802 11.278 6.913 1.00 95.56 249 LEU A N 1
ATOM 2005 C CA . LEU A 1 249 ? -11.328 10.689 8.168 1.00 95.56 249 LEU A CA 1
ATOM 2006 C C . LEU A 1 249 ? -9.868 10.225 8.054 1.00 95.56 249 LEU A C 1
ATOM 2008 O O . LEU A 1 249 ? -9.056 10.549 8.916 1.00 95.56 249 LEU A O 1
ATOM 2012 N N . LEU A 1 250 ? -9.530 9.489 6.990 1.00 95.94 250 LEU A N 1
ATOM 2013 C CA . LEU A 1 250 ? -8.166 8.998 6.767 1.00 95.94 250 LEU A CA 1
ATOM 2014 C C . LEU A 1 250 ? -7.160 10.133 6.574 1.00 95.94 250 LEU A C 1
ATOM 2016 O O . LEU A 1 250 ? -6.058 10.070 7.115 1.00 95.94 250 LEU A O 1
ATOM 2020 N N . GLN A 1 251 ? -7.540 11.172 5.825 1.00 94.56 251 GLN A N 1
ATOM 2021 C CA . GLN A 1 251 ? -6.679 12.332 5.607 1.00 94.56 251 GLN A CA 1
ATOM 2022 C C . GLN A 1 251 ? -6.396 13.056 6.923 1.00 94.56 251 GLN A C 1
ATOM 2024 O O . GLN A 1 251 ? -5.254 13.434 7.174 1.00 94.56 251 GLN A O 1
ATOM 2029 N N . GLU A 1 252 ? -7.413 13.227 7.767 1.00 94.44 252 GLU A N 1
ATOM 2030 C CA . GLU A 1 252 ? -7.220 13.860 9.065 1.00 94.44 252 GLU A CA 1
ATOM 2031 C C . GLU A 1 252 ? -6.317 13.020 9.971 1.00 94.44 252 GLU A C 1
ATOM 2033 O O . GLU A 1 252 ? -5.356 13.545 10.531 1.00 94.44 252 GLU A O 1
ATOM 2038 N N . MET A 1 253 ? -6.579 11.714 10.085 1.00 94.38 253 MET A N 1
ATOM 2039 C CA . MET A 1 253 ? -5.730 10.805 10.863 1.00 94.38 253 MET A CA 1
ATOM 2040 C C . MET A 1 253 ? -4.271 10.879 10.401 1.00 94.38 253 MET A C 1
ATOM 2042 O O . MET A 1 253 ? -3.359 10.957 11.224 1.00 94.38 253 MET A O 1
ATOM 2046 N N . HIS A 1 254 ? -4.047 10.915 9.083 1.00 93.94 254 HIS A N 1
ATOM 2047 C CA . HIS A 1 254 ? -2.717 11.099 8.510 1.00 93.94 254 HIS A CA 1
ATOM 2048 C C . HIS A 1 254 ? -2.086 12.413 8.963 1.00 93.94 254 HIS A C 1
ATOM 2050 O O . HIS A 1 254 ? -0.963 12.404 9.459 1.00 93.94 254 HIS A O 1
ATOM 2056 N N . ASN A 1 255 ? -2.800 13.532 8.843 1.00 91.88 255 ASN A N 1
ATOM 2057 C CA . ASN A 1 255 ? -2.286 14.843 9.234 1.00 91.88 255 ASN A CA 1
ATOM 2058 C C . ASN A 1 255 ? -1.921 14.896 10.728 1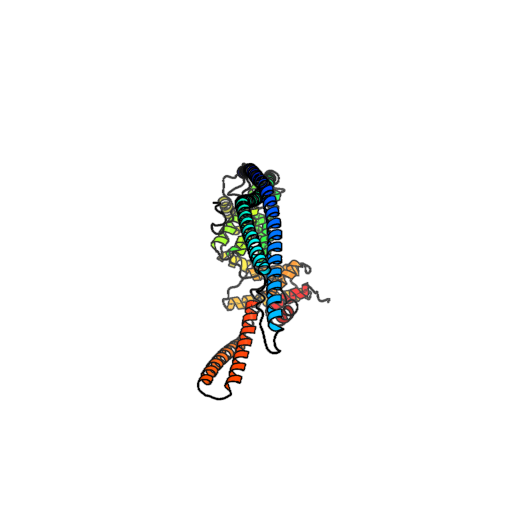.00 91.88 255 ASN A C 1
ATOM 2060 O O . ASN A 1 255 ? -0.853 15.400 11.083 1.00 91.88 255 ASN A O 1
ATOM 2064 N N . GLN A 1 256 ? -2.768 14.340 11.598 1.00 90.50 256 GLN A N 1
ATOM 2065 C CA . GLN A 1 256 ? -2.545 14.307 13.047 1.00 90.50 256 GLN A CA 1
ATOM 2066 C C . GLN A 1 256 ? -1.305 13.482 13.421 1.00 90.50 256 GLN A C 1
ATOM 2068 O O . GLN A 1 256 ? -0.449 13.957 14.169 1.00 90.50 256 GLN A O 1
ATOM 2073 N N . VAL A 1 257 ? -1.157 12.278 12.859 1.00 90.19 257 VAL A N 1
ATOM 2074 C CA . VAL A 1 257 ? -0.007 11.404 13.151 1.00 90.19 257 VAL A CA 1
ATOM 2075 C C . VAL A 1 257 ? 1.278 11.928 12.502 1.00 90.19 257 VAL A C 1
ATOM 2077 O O . VAL A 1 257 ? 2.343 11.889 13.120 1.00 90.19 257 VAL A O 1
ATOM 2080 N N . ALA A 1 258 ? 1.202 12.464 11.281 1.00 87.19 258 ALA A N 1
ATOM 2081 C CA . ALA A 1 258 ? 2.354 13.047 10.596 1.00 87.19 258 ALA A CA 1
ATOM 2082 C C . ALA A 1 258 ? 2.916 14.263 11.346 1.00 87.19 258 ALA A C 1
ATOM 2084 O O . ALA A 1 258 ? 4.134 14.420 11.417 1.00 87.19 258 ALA A O 1
ATOM 2085 N N . THR A 1 259 ? 2.047 15.078 11.954 1.00 86.19 259 THR A N 1
ATOM 2086 C CA . THR A 1 259 ? 2.451 16.236 12.771 1.00 86.19 259 THR A CA 1
ATOM 2087 C C . THR A 1 259 ? 3.206 15.813 14.032 1.00 86.19 259 THR A C 1
ATOM 2089 O O . THR A 1 259 ? 4.129 16.502 14.459 1.00 86.19 259 THR A O 1
ATOM 2092 N N . GLU A 1 260 ? 2.848 14.669 14.619 1.00 80.50 260 GLU A N 1
ATOM 2093 C CA . GLU A 1 260 ? 3.557 14.106 15.772 1.00 80.50 260 GLU A CA 1
ATOM 2094 C C . GLU A 1 260 ? 4.939 13.549 15.387 1.00 80.50 260 GLU A C 1
ATOM 2096 O O . GLU A 1 260 ? 5.880 13.634 16.170 1.00 80.50 260 GLU A O 1
ATOM 2101 N N . GLY A 1 261 ? 5.086 12.986 14.182 1.00 76.00 261 GLY A N 1
ATOM 2102 C CA . GLY A 1 261 ? 6.374 12.538 13.635 1.00 76.00 261 GLY A CA 1
ATOM 2103 C C . GLY A 1 261 ? 6.969 11.277 14.281 1.00 76.00 261 GLY A C 1
ATOM 2104 O O . GLY A 1 261 ? 8.052 10.848 13.882 1.00 76.00 261 GLY A O 1
ATOM 2105 N N . LEU A 1 262 ? 6.272 10.657 15.240 1.00 74.38 262 LEU A N 1
ATOM 2106 C CA . LEU A 1 262 ? 6.788 9.540 16.043 1.00 74.38 262 LEU A CA 1
ATOM 2107 C C . LEU A 1 262 ? 6.518 8.143 15.453 1.00 74.38 262 LEU A C 1
ATOM 2109 O O . LEU A 1 262 ? 7.185 7.193 15.850 1.00 74.38 262 LEU A O 1
ATOM 2113 N N . ASN A 1 263 ? 5.580 7.989 14.507 1.00 80.06 263 ASN A N 1
ATOM 2114 C CA . ASN A 1 263 ? 5.119 6.669 14.038 1.00 80.06 263 ASN A CA 1
ATOM 2115 C C . ASN A 1 263 ? 5.101 6.546 12.512 1.00 80.06 263 ASN A C 1
ATOM 2117 O O . ASN A 1 263 ? 4.045 6.533 11.880 1.00 80.06 263 ASN A O 1
ATOM 2121 N N . GLN A 1 264 ? 6.287 6.406 11.917 1.00 86.81 264 GLN A N 1
ATOM 2122 C CA . GLN A 1 264 ? 6.434 6.257 10.463 1.00 86.81 264 GLN A CA 1
ATOM 2123 C C . GLN A 1 264 ? 5.732 5.008 9.912 1.00 86.81 264 GLN A C 1
ATOM 2125 O O . GLN A 1 264 ? 5.169 5.058 8.823 1.00 86.81 264 GLN A O 1
ATOM 2130 N N . GLU A 1 265 ? 5.701 3.909 10.668 1.00 89.25 265 GLU A N 1
ATOM 2131 C CA . GLU A 1 265 ? 5.005 2.689 10.244 1.00 89.25 265 GLU A CA 1
ATOM 2132 C C . GLU A 1 265 ? 3.488 2.907 10.131 1.00 89.25 265 GLU A C 1
ATOM 2134 O O . GLU A 1 265 ? 2.881 2.533 9.130 1.00 89.25 265 GLU A O 1
ATOM 2139 N N . PHE A 1 266 ? 2.869 3.595 11.097 1.00 89.69 266 PHE A N 1
ATOM 2140 C CA . PHE A 1 266 ? 1.439 3.909 11.013 1.00 89.69 266 PHE A CA 1
ATOM 2141 C C . PHE A 1 266 ? 1.136 4.910 9.891 1.00 89.69 266 PHE A C 1
ATOM 2143 O O . PHE A 1 266 ? 0.131 4.779 9.194 1.00 89.69 266 PHE A O 1
ATOM 2150 N N . ILE A 1 267 ? 2.034 5.873 9.651 1.00 90.88 267 ILE A N 1
ATOM 2151 C CA . ILE A 1 267 ? 1.934 6.791 8.506 1.00 90.88 267 ILE A CA 1
ATOM 2152 C C . ILE A 1 267 ? 1.942 6.011 7.184 1.00 90.88 267 ILE A C 1
ATOM 2154 O O . ILE A 1 267 ? 1.166 6.328 6.287 1.00 90.88 267 ILE A O 1
ATOM 2158 N N . GLN A 1 268 ? 2.752 4.955 7.052 1.00 90.94 268 GLN A N 1
ATOM 2159 C CA . GLN A 1 268 ? 2.740 4.094 5.861 1.00 90.94 268 GLN A CA 1
ATOM 2160 C C . GLN A 1 268 ? 1.416 3.336 5.695 1.00 90.94 268 GLN A C 1
ATOM 2162 O O . GLN A 1 268 ? 0.921 3.220 4.570 1.00 90.94 268 GLN A O 1
ATOM 2167 N N . VAL A 1 269 ? 0.810 2.872 6.795 1.00 93.50 269 VAL A N 1
ATOM 2168 C CA . VAL A 1 269 ? -0.534 2.268 6.774 1.00 93.50 269 VAL A CA 1
ATOM 2169 C C . VAL A 1 269 ? -1.568 3.275 6.263 1.00 93.50 269 VAL A C 1
ATOM 2171 O O . VAL A 1 269 ? -2.338 2.964 5.354 1.00 93.50 269 VAL A O 1
ATOM 2174 N N . LEU A 1 270 ? -1.553 4.501 6.790 1.00 93.81 270 LEU A N 1
ATOM 2175 C CA . LEU A 1 270 ? -2.466 5.569 6.376 1.00 93.81 270 LEU A CA 1
ATOM 2176 C C . LEU A 1 270 ? -2.252 5.987 4.919 1.00 93.81 270 LEU A C 1
ATOM 2178 O O . LEU A 1 270 ? -3.226 6.127 4.187 1.00 93.81 270 LEU A O 1
ATOM 2182 N N . ASN A 1 271 ? -1.001 6.127 4.478 1.00 92.19 271 ASN A N 1
ATOM 2183 C CA . ASN A 1 271 ? -0.661 6.433 3.089 1.00 92.19 271 ASN A CA 1
ATOM 2184 C C . ASN A 1 271 ? -1.170 5.356 2.128 1.00 92.19 271 ASN A C 1
ATOM 2186 O O . ASN A 1 271 ? -1.743 5.679 1.091 1.00 92.19 271 ASN A O 1
ATOM 2190 N N . SER A 1 272 ? -1.020 4.081 2.494 1.00 91.75 272 SER A N 1
ATOM 2191 C CA . SER A 1 272 ? -1.529 2.967 1.689 1.00 91.75 272 SER A CA 1
ATOM 2192 C C . SER A 1 272 ? -3.053 3.022 1.566 1.00 91.75 272 SER A C 1
ATOM 2194 O O . SER A 1 272 ? -3.589 2.874 0.474 1.00 91.75 272 SER A O 1
ATOM 2196 N N . LEU A 1 273 ? -3.763 3.297 2.666 1.00 94.75 273 LEU A N 1
ATOM 2197 C CA . LEU A 1 273 ? -5.221 3.443 2.648 1.00 94.75 273 LEU A CA 1
ATOM 2198 C C . LEU A 1 273 ? -5.676 4.680 1.864 1.00 94.75 273 LEU A C 1
ATOM 2200 O O . LEU A 1 273 ? -6.677 4.608 1.156 1.00 94.75 273 LEU A O 1
ATOM 2204 N N . LEU A 1 274 ? -4.959 5.803 1.974 1.00 93.81 274 LEU A N 1
ATOM 2205 C CA . LEU A 1 274 ? -5.245 7.030 1.229 1.00 93.81 274 LEU A CA 1
ATOM 2206 C C . LEU A 1 274 ? -5.062 6.833 -0.276 1.00 93.81 274 LEU A C 1
ATOM 2208 O O . LEU A 1 274 ? -5.945 7.237 -1.034 1.00 93.81 274 LEU A O 1
ATOM 2212 N N . GLU A 1 275 ? -3.980 6.176 -0.700 1.00 90.50 275 GLU A N 1
ATOM 2213 C CA . GLU A 1 275 ? -3.721 5.833 -2.104 1.00 90.50 275 GLU A CA 1
ATOM 2214 C C . GLU A 1 275 ? -4.893 5.051 -2.708 1.00 90.50 275 GLU A C 1
ATOM 2216 O O . GLU A 1 275 ? -5.373 5.381 -3.789 1.00 90.50 275 GLU A O 1
ATOM 2221 N N . GLU A 1 276 ? -5.421 4.074 -1.970 1.00 89.62 276 GLU A N 1
ATOM 2222 C CA . GLU A 1 276 ? -6.560 3.264 -2.405 1.00 89.62 276 GLU A CA 1
ATOM 2223 C C . GLU A 1 276 ? -7.885 4.029 -2.491 1.00 89.62 276 GLU A C 1
ATOM 2225 O O . GLU A 1 276 ? -8.826 3.548 -3.126 1.00 89.62 276 GLU A O 1
ATOM 2230 N N . THR A 1 277 ? -7.997 5.207 -1.862 1.00 92.56 277 THR A N 1
ATOM 2231 C CA . THR A 1 277 ? -9.223 6.007 -1.989 1.00 92.56 277 THR A CA 1
ATOM 2232 C C . THR A 1 277 ? -9.386 6.577 -3.392 1.00 92.56 277 THR A C 1
ATOM 2234 O O . THR A 1 277 ? -10.521 6.793 -3.826 1.00 92.56 277 THR A O 1
ATOM 2237 N N . HIS A 1 278 ? -8.266 6.844 -4.076 1.00 93.69 278 HIS A N 1
ATOM 2238 C CA . HIS A 1 278 ? -8.188 7.537 -5.363 1.00 93.69 278 HIS A CA 1
ATOM 2239 C C . HIS A 1 278 ? -8.870 8.917 -5.402 1.00 93.69 278 HIS A C 1
ATOM 2241 O O . HIS A 1 278 ? -9.121 9.468 -6.478 1.00 93.69 278 HIS A O 1
ATOM 2247 N N . LEU A 1 279 ? -9.163 9.496 -4.232 1.00 92.06 279 LEU A N 1
ATOM 2248 C CA . LEU A 1 279 ? -9.809 10.797 -4.103 1.00 92.06 279 LEU A CA 1
ATOM 2249 C C . LEU A 1 279 ? -8.776 11.918 -4.033 1.00 92.06 279 LEU A C 1
ATOM 2251 O O . LEU A 1 279 ? -7.831 11.870 -3.242 1.00 92.06 279 LEU A O 1
ATOM 2255 N N . GLY A 1 280 ? -9.032 12.983 -4.793 1.00 89.50 280 GLY A N 1
ATOM 2256 C CA . GLY A 1 280 ? -8.352 14.264 -4.632 1.00 89.50 280 GLY A CA 1
ATOM 2257 C C . GLY A 1 280 ? -8.853 15.007 -3.391 1.00 89.50 280 GLY A C 1
ATOM 2258 O O . GLY A 1 280 ? -9.024 14.424 -2.319 1.00 89.50 280 GLY A O 1
ATOM 2259 N N . ALA A 1 281 ? -9.103 16.310 -3.530 1.00 91.06 281 ALA A N 1
ATOM 2260 C CA . ALA A 1 281 ? -9.670 17.122 -2.454 1.00 91.06 281 ALA A CA 1
ATOM 2261 C C . ALA A 1 281 ? -11.170 16.868 -2.217 1.00 91.06 281 ALA A C 1
ATOM 2263 O O . ALA A 1 281 ? -11.637 17.153 -1.125 1.00 91.06 281 ALA A O 1
ATOM 2264 N N . ASP A 1 282 ? -11.902 16.339 -3.198 1.00 94.31 282 ASP A N 1
ATOM 2265 C CA . ASP A 1 282 ? -13.356 16.103 -3.178 1.00 94.31 282 ASP A CA 1
ATOM 2266 C C . ASP A 1 282 ? -13.676 14.866 -4.052 1.00 94.31 282 ASP A C 1
ATOM 2268 O O . ASP A 1 282 ? -12.764 14.229 -4.599 1.00 94.31 282 ASP A O 1
ATOM 2272 N N . LEU A 1 283 ? -14.958 14.523 -4.194 1.00 95.12 283 LEU A N 1
ATOM 2273 C CA . LEU A 1 283 ? -15.453 13.573 -5.189 1.00 95.12 283 LEU A CA 1
ATOM 2274 C C . LEU A 1 283 ? -15.102 14.027 -6.622 1.00 95.12 283 LEU A C 1
ATOM 2276 O O . LEU A 1 283 ? -14.988 15.225 -6.888 1.00 95.12 283 LEU A O 1
ATOM 2280 N N . PRO A 1 284 ? -14.914 13.089 -7.564 1.00 95.38 284 PRO A N 1
ATOM 2281 C CA . PRO A 1 284 ? -14.480 13.412 -8.917 1.00 95.38 284 PRO A CA 1
ATOM 2282 C C . PRO A 1 284 ? -15.606 13.973 -9.795 1.00 95.38 284 PRO A C 1
ATOM 2284 O O . PRO A 1 284 ? -16.780 13.633 -9.645 1.00 95.38 284 PRO A O 1
ATOM 2287 N N . ASP A 1 285 ? -15.206 14.775 -10.782 1.00 94.12 285 ASP A N 1
ATOM 2288 C CA . ASP A 1 285 ? -16.034 15.206 -11.912 1.00 94.12 285 ASP A CA 1
ATOM 2289 C C . ASP A 1 285 ? -17.400 15.793 -11.495 1.00 94.12 285 ASP A C 1
ATOM 2291 O O . ASP A 1 285 ? -17.480 16.670 -10.636 1.00 94.12 285 ASP A O 1
ATOM 2295 N N . ALA A 1 286 ? -18.493 15.320 -12.101 1.00 92.94 286 ALA A N 1
ATOM 2296 C CA . ALA A 1 286 ? -19.848 15.799 -11.836 1.00 92.94 286 ALA A CA 1
ATOM 2297 C C . ALA A 1 286 ? -20.372 15.459 -10.424 1.00 92.94 286 ALA A C 1
ATOM 2299 O O . ALA A 1 286 ? -21.451 15.920 -10.059 1.00 92.94 286 ALA A O 1
ATOM 2300 N N . LEU A 1 287 ? -19.639 14.655 -9.642 1.00 94.12 287 LEU A N 1
ATOM 2301 C CA . LEU A 1 287 ? -20.012 14.267 -8.278 1.00 94.12 287 LEU A CA 1
ATOM 2302 C C . LEU A 1 287 ? -19.472 15.231 -7.211 1.00 94.12 287 LEU A C 1
ATOM 2304 O O . LEU A 1 287 ? -19.740 15.025 -6.027 1.00 94.12 287 LEU A O 1
ATOM 2308 N N . GLN A 1 288 ? -18.709 16.255 -7.608 1.00 94.38 288 GLN A N 1
ATOM 2309 C CA . GLN A 1 288 ? -18.142 17.245 -6.694 1.00 94.38 288 GLN A CA 1
ATOM 2310 C C . GLN A 1 288 ? -19.199 17.865 -5.777 1.00 94.38 288 GLN A C 1
ATOM 2312 O O . GLN A 1 288 ? -20.274 18.289 -6.207 1.00 94.38 288 GLN A O 1
ATOM 2317 N N . THR A 1 289 ? -18.845 17.974 -4.502 1.00 92.19 289 THR A N 1
ATOM 2318 C CA . THR A 1 289 ? -19.630 18.661 -3.476 1.00 92.19 289 THR A CA 1
ATOM 2319 C C . THR A 1 289 ? -19.268 20.141 -3.355 1.00 92.19 289 THR A C 1
ATOM 2321 O O . THR A 1 289 ? -19.998 20.883 -2.700 1.00 92.19 289 THR A O 1
ATOM 2324 N N . GLN A 1 290 ? -18.177 20.570 -4.006 1.00 93.06 290 GLN A N 1
ATOM 2325 C CA . GLN A 1 290 ? -17.573 21.904 -3.877 1.00 93.06 290 GLN A CA 1
ATOM 2326 C C . GLN A 1 290 ? -17.025 22.179 -2.470 1.00 93.06 290 GLN A C 1
ATOM 2328 O O . GLN A 1 290 ? -16.849 23.330 -2.075 1.00 93.06 290 GLN A O 1
ATOM 2333 N N . GLN A 1 291 ? -16.756 21.114 -1.716 1.00 92.06 291 GLN A N 1
ATOM 2334 C CA . GLN A 1 291 ? -16.173 21.160 -0.384 1.00 92.06 291 GLN A CA 1
ATOM 2335 C C . GLN A 1 291 ? -15.010 20.177 -0.320 1.00 92.06 291 GLN A C 1
ATOM 2337 O O . GLN A 1 291 ? -15.096 19.031 -0.759 1.00 92.06 291 GLN A O 1
ATOM 2342 N N . SER A 1 292 ? -13.905 20.631 0.247 1.00 92.00 292 SER A N 1
ATOM 2343 C CA . SER A 1 292 ? -12.727 19.814 0.482 1.00 92.00 292 SER A CA 1
ATOM 2344 C C . SER A 1 292 ? -12.981 18.737 1.543 1.00 92.00 292 SER A C 1
ATOM 2346 O O . SER A 1 292 ? -13.808 18.893 2.444 1.00 92.00 292 SER A O 1
ATOM 2348 N N . LYS A 1 293 ? -12.189 17.660 1.510 1.00 91.50 293 LYS A N 1
ATOM 2349 C CA . LYS A 1 293 ? -12.144 16.625 2.556 1.00 91.50 293 LYS A CA 1
ATOM 2350 C C . LYS A 1 293 ? -11.989 17.233 3.955 1.00 91.50 293 LYS A C 1
ATOM 2352 O O . LYS A 1 293 ? -12.630 16.766 4.889 1.00 91.50 293 LYS A O 1
ATOM 2357 N N . ALA A 1 294 ? -11.185 18.290 4.093 1.00 92.50 294 ALA A N 1
ATOM 2358 C CA . ALA A 1 294 ? -11.002 18.992 5.361 1.00 92.50 294 ALA A CA 1
ATOM 2359 C C . ALA A 1 294 ? -12.294 19.679 5.836 1.00 92.50 294 ALA A C 1
ATOM 2361 O O . ALA A 1 294 ? -12.655 19.570 7.004 1.00 92.50 294 ALA A O 1
ATOM 2362 N N . GLU A 1 295 ? -13.034 20.338 4.941 1.00 93.62 295 GLU A N 1
ATOM 2363 C CA . GLU A 1 295 ? -14.320 20.965 5.276 1.00 93.62 295 GLU A CA 1
ATOM 2364 C C . GLU A 1 295 ? -15.381 19.929 5.661 1.00 93.62 295 GLU A C 1
ATOM 2366 O O . GLU A 1 295 ? -16.091 20.123 6.649 1.00 93.62 295 GLU A O 1
ATOM 2371 N N . HIS A 1 296 ? -15.438 18.797 4.952 1.00 92.12 296 HIS A N 1
ATOM 2372 C CA . HIS A 1 296 ? -16.301 17.670 5.327 1.00 92.12 296 HIS A CA 1
ATOM 2373 C C . HIS A 1 296 ? -15.953 17.116 6.706 1.00 92.12 296 HIS A C 1
ATOM 2375 O O . HIS A 1 296 ? -16.845 16.859 7.514 1.00 92.12 296 HIS A O 1
ATOM 2381 N N . TYR A 1 297 ? -14.664 16.964 7.012 1.00 93.12 297 TYR A N 1
ATOM 2382 C CA . TYR A 1 297 ? -14.243 16.503 8.330 1.00 93.12 297 TYR A CA 1
ATOM 2383 C C . TYR A 1 297 ? -14.592 17.506 9.439 1.00 93.12 297 TYR A C 1
ATOM 2385 O O . TYR A 1 297 ? -15.144 17.119 10.469 1.00 93.12 297 TYR A O 1
ATOM 2393 N N . ASN A 1 298 ? -14.365 18.800 9.204 1.00 94.31 298 ASN A N 1
ATOM 2394 C CA . ASN A 1 298 ? -14.741 19.863 10.137 1.00 94.31 298 ASN A CA 1
ATOM 2395 C C . ASN A 1 298 ? -16.252 19.868 10.410 1.00 94.31 298 ASN A C 1
ATOM 2397 O O . ASN A 1 298 ? -16.680 20.043 11.552 1.00 94.31 298 ASN A O 1
ATOM 2401 N N . TYR A 1 299 ? -17.072 19.628 9.384 1.00 91.94 299 TYR A N 1
ATOM 2402 C CA . TYR A 1 299 ? -18.512 19.468 9.558 1.00 91.94 299 TYR A CA 1
ATOM 2403 C C . TYR A 1 299 ? -18.844 18.267 10.460 1.00 91.94 299 TYR A C 1
ATOM 2405 O O . TYR A 1 299 ? -19.631 18.405 11.396 1.00 91.94 299 TYR A O 1
ATOM 2413 N N . LEU A 1 300 ? -18.208 17.109 10.253 1.00 91.62 300 LEU A N 1
ATOM 2414 C CA . LEU A 1 300 ? -18.404 15.921 11.098 1.00 91.62 300 LEU A CA 1
ATOM 2415 C C . LEU A 1 300 ? -18.004 16.170 12.560 1.00 91.62 300 LEU A C 1
ATOM 2417 O O . LEU A 1 300 ? -18.721 15.745 13.470 1.00 91.62 300 LEU A O 1
ATOM 2421 N N . GLN A 1 301 ? -16.913 16.905 12.790 1.00 93.06 301 GLN A N 1
ATOM 2422 C CA . GLN A 1 301 ? -16.499 17.332 14.127 1.00 93.06 301 GLN A CA 1
ATOM 2423 C C . GLN A 1 301 ? -17.546 18.211 14.808 1.00 93.06 301 GLN A C 1
ATOM 2425 O O . GLN A 1 301 ? -17.819 18.019 15.988 1.00 93.06 301 GLN A O 1
ATOM 2430 N N . GLN A 1 302 ? -18.163 19.141 14.078 1.00 93.50 302 GLN A N 1
ATOM 2431 C CA . GLN A 1 302 ? -19.225 19.991 14.621 1.00 93.50 302 GLN A CA 1
ATOM 2432 C C . GLN A 1 302 ? -20.500 19.198 14.931 1.00 93.50 302 GLN A C 1
ATOM 2434 O O . GLN A 1 302 ? -21.162 19.479 15.928 1.00 93.50 302 GLN A O 1
ATOM 2439 N N . GLN A 1 303 ? -20.842 18.205 14.103 1.00 92.50 303 GLN A N 1
ATOM 2440 C CA . GLN A 1 303 ? -22.037 17.378 14.302 1.00 92.50 303 GLN A CA 1
ATOM 2441 C C . GLN A 1 303 ? -21.897 16.408 15.481 1.00 92.50 303 GLN A C 1
ATOM 2443 O O . GLN A 1 303 ? -22.862 16.188 16.210 1.00 92.50 303 GLN A O 1
ATOM 2448 N N . ASN A 1 304 ? -20.714 15.819 15.681 1.00 91.81 304 ASN A N 1
ATOM 2449 C CA . ASN A 1 304 ? -20.477 14.886 16.782 1.00 91.81 304 ASN A CA 1
ATOM 2450 C C . ASN A 1 304 ? -19.075 15.058 17.401 1.00 91.81 304 ASN A C 1
ATOM 2452 O O . ASN A 1 304 ? -18.190 14.220 17.189 1.00 91.81 304 ASN A O 1
ATOM 2456 N N . PRO A 1 305 ? -18.862 16.115 18.209 1.00 90.75 305 PRO A N 1
ATOM 2457 C CA . PRO A 1 305 ? -17.552 16.408 18.793 1.00 90.75 305 PRO A CA 1
ATOM 2458 C C . PRO A 1 305 ? -17.014 15.251 19.642 1.00 90.75 305 PRO A C 1
ATOM 2460 O O . PRO A 1 305 ? -15.847 14.878 19.540 1.00 90.75 305 PRO A O 1
ATOM 2463 N N . ALA A 1 306 ? -17.885 14.599 20.419 1.00 88.06 306 ALA A N 1
ATOM 2464 C CA . ALA A 1 306 ? -17.510 13.490 21.295 1.00 88.06 306 ALA A CA 1
ATOM 2465 C C . ALA A 1 306 ? -16.805 12.336 20.558 1.00 88.06 306 ALA A C 1
ATOM 2467 O O . ALA A 1 306 ? -15.998 11.630 21.161 1.00 88.06 306 ALA A O 1
ATOM 2468 N N . LEU A 1 307 ? -17.095 12.155 19.267 1.00 88.31 307 LEU A N 1
ATOM 2469 C CA . LEU A 1 307 ? -16.545 11.075 18.457 1.00 88.31 307 LEU A CA 1
ATOM 2470 C C . LEU A 1 307 ? -15.313 11.490 17.627 1.00 88.31 307 LEU A C 1
ATOM 2472 O O . LEU A 1 307 ? -14.483 10.635 17.322 1.00 88.31 307 LEU A O 1
ATOM 2476 N N . PHE A 1 308 ? -15.171 12.775 17.274 1.00 90.00 308 PHE A N 1
ATOM 2477 C CA . PHE A 1 308 ? -14.156 13.256 16.315 1.00 90.00 308 PHE A CA 1
ATOM 2478 C C . PHE A 1 308 ? -13.174 14.314 16.859 1.00 90.00 308 PHE A C 1
ATOM 2480 O O . PHE A 1 308 ? -12.219 14.663 16.160 1.00 90.00 308 PHE A O 1
ATOM 2487 N N . THR A 1 309 ? -13.364 14.821 18.083 1.00 88.44 309 THR A N 1
ATOM 2488 C CA . THR A 1 309 ? -12.479 15.817 18.726 1.00 88.44 309 THR A CA 1
ATOM 2489 C C . THR A 1 309 ? -11.912 15.304 20.057 1.00 88.44 309 THR A C 1
ATOM 2491 O O . THR A 1 309 ? -12.059 15.943 21.100 1.00 88.44 309 THR A O 1
ATOM 2494 N N . VAL A 1 310 ? -11.291 14.119 20.050 1.00 89.50 310 VAL A N 1
ATOM 2495 C CA . VAL A 1 310 ? -10.663 13.529 21.247 1.00 89.50 310 VAL A CA 1
ATOM 2496 C C . VAL A 1 310 ? -9.234 14.057 21.397 1.00 89.50 310 VAL A C 1
ATOM 2498 O O . VAL A 1 310 ? -8.396 13.803 20.537 1.00 89.50 310 VAL A O 1
ATOM 2501 N N . SER A 1 311 ? -8.945 14.777 22.487 1.00 90.38 311 SER A N 1
ATOM 2502 C CA . SER A 1 311 ? -7.574 15.196 22.819 1.00 90.38 311 SER A CA 1
ATOM 2503 C C . SER A 1 311 ? -6.778 14.057 23.479 1.00 90.38 311 SER A C 1
ATOM 2505 O O . SER A 1 311 ? -7.391 13.153 24.056 1.00 90.38 311 SER A O 1
ATOM 2507 N N . PRO A 1 312 ? -5.431 14.096 23.469 1.00 89.31 312 PRO A N 1
ATOM 2508 C CA . PRO A 1 312 ? -4.594 13.125 24.182 1.00 89.31 312 PRO A CA 1
ATOM 2509 C C . PRO A 1 312 ? -4.940 12.970 25.670 1.00 89.31 312 PRO A C 1
ATOM 2511 O O . PRO A 1 312 ? -4.982 11.858 26.195 1.00 89.31 312 PRO A O 1
ATOM 2514 N N . GLU A 1 313 ? -5.238 14.073 26.356 1.00 89.12 313 GLU A N 1
ATOM 2515 C CA . GLU A 1 313 ? -5.586 14.071 27.779 1.00 89.12 313 GLU A CA 1
ATOM 2516 C C . GLU A 1 313 ? -6.955 13.429 27.999 1.00 89.12 313 GLU A C 1
ATOM 2518 O O . GLU A 1 313 ? -7.125 12.610 28.905 1.00 89.12 313 GLU A O 1
ATOM 2523 N N . ARG A 1 314 ? -7.939 13.759 27.149 1.00 92.12 314 ARG A N 1
ATOM 2524 C CA . ARG A 1 314 ? -9.270 13.155 27.239 1.00 92.12 314 ARG A CA 1
ATOM 2525 C C . ARG A 1 314 ? -9.234 11.673 26.878 1.00 92.12 314 ARG A C 1
ATOM 2527 O O . ARG A 1 314 ? -9.950 10.906 27.516 1.00 92.12 314 ARG A O 1
ATOM 2534 N N . LEU A 1 315 ? -8.399 11.268 25.920 1.00 92.50 315 LEU A N 1
ATOM 2535 C CA . LEU A 1 315 ? -8.197 9.865 25.563 1.00 92.50 315 LEU A CA 1
ATOM 2536 C C . LEU A 1 315 ? -7.777 9.044 26.786 1.00 92.50 315 LEU A C 1
ATOM 2538 O O . LEU A 1 315 ? -8.387 8.014 27.050 1.00 92.50 315 LEU A O 1
ATOM 2542 N N . LEU A 1 316 ? -6.795 9.514 27.563 1.00 90.06 316 LEU A N 1
ATOM 2543 C CA . LEU A 1 316 ? -6.332 8.795 28.753 1.00 90.06 316 LEU A CA 1
ATOM 2544 C C . LEU A 1 316 ? -7.464 8.581 29.771 1.00 90.06 316 LEU A C 1
ATOM 2546 O O . LEU A 1 316 ? -7.614 7.488 30.316 1.00 90.06 316 LEU A O 1
ATOM 2550 N N . VAL A 1 317 ? -8.286 9.612 29.996 1.00 92.69 317 VAL A N 1
ATOM 2551 C CA . VAL A 1 317 ? -9.446 9.519 30.895 1.00 92.69 317 VAL A CA 1
ATOM 2552 C C . VAL A 1 317 ? -10.476 8.525 30.354 1.00 92.69 317 VAL A C 1
ATOM 2554 O O . VAL A 1 317 ? -10.971 7.695 31.110 1.00 92.69 317 VAL A O 1
ATOM 2557 N N . LEU A 1 318 ? -10.768 8.560 29.051 1.00 93.06 318 LEU A N 1
ATOM 2558 C CA . LEU A 1 318 ? -11.707 7.635 28.410 1.00 93.06 318 LEU A CA 1
ATOM 2559 C C . LEU A 1 318 ? -11.216 6.180 28.455 1.00 93.06 318 LEU A C 1
ATOM 2561 O O . LEU A 1 318 ? -12.000 5.274 28.726 1.00 93.06 318 LEU A O 1
ATOM 2565 N N . GLU A 1 319 ? -9.925 5.938 28.220 1.00 93.56 319 GLU A N 1
ATOM 2566 C CA . GLU A 1 319 ? -9.328 4.605 28.338 1.00 93.56 319 GLU A CA 1
ATOM 2567 C C . GLU A 1 319 ? -9.405 4.087 29.779 1.00 93.56 319 GLU A C 1
ATOM 2569 O O . GLU A 1 319 ? -9.687 2.906 29.987 1.00 93.56 319 GLU A O 1
ATOM 2574 N N . GLN A 1 320 ? -9.206 4.959 30.770 1.00 94.19 320 GLN A N 1
ATOM 2575 C CA . GLN A 1 320 ? -9.357 4.618 32.182 1.00 94.19 320 GLN A CA 1
ATOM 2576 C C . GLN A 1 320 ? -10.819 4.325 32.562 1.00 94.19 320 GLN A C 1
ATOM 2578 O O . GLN A 1 320 ? -11.083 3.342 33.257 1.00 94.19 320 GLN A O 1
ATOM 2583 N N . GLU A 1 321 ? -11.768 5.162 32.132 1.00 94.56 321 GLU A N 1
ATOM 2584 C CA . GLU A 1 321 ? -13.209 4.956 32.344 1.00 94.56 321 GLU A CA 1
ATOM 2585 C C . GLU A 1 321 ? -13.646 3.610 31.747 1.00 94.56 321 GLU A C 1
ATOM 2587 O O . GLU A 1 321 ? -14.276 2.798 32.431 1.00 94.56 321 GLU A O 1
ATOM 2592 N N . ARG A 1 322 ? -13.232 3.336 30.502 1.00 93.75 322 ARG A N 1
ATOM 2593 C CA . ARG A 1 322 ? -13.492 2.065 29.819 1.00 93.75 322 ARG A CA 1
ATOM 2594 C C . ARG A 1 322 ? -12.892 0.885 30.570 1.00 93.75 322 ARG A C 1
ATOM 2596 O O . ARG A 1 322 ? -13.582 -0.105 30.772 1.00 93.75 322 ARG A O 1
ATOM 2603 N N . TYR A 1 323 ? -11.649 1.007 31.023 1.00 94.88 323 TYR A N 1
ATOM 2604 C CA . TYR A 1 323 ? -10.988 -0.037 31.796 1.00 94.88 323 TYR A CA 1
ATOM 2605 C C . TYR A 1 323 ? -11.786 -0.395 33.049 1.00 94.88 323 TYR A C 1
ATOM 2607 O O . TYR A 1 323 ? -12.046 -1.568 33.301 1.00 94.88 323 TYR A O 1
ATOM 2615 N N . HIS A 1 324 ? -12.206 0.608 33.822 1.00 94.88 324 HIS A N 1
ATOM 2616 C CA . HIS A 1 324 ? -12.975 0.376 35.040 1.00 94.88 324 HIS A CA 1
ATOM 2617 C C . HIS A 1 324 ? -14.327 -0.277 34.748 1.00 94.88 324 HIS A C 1
ATOM 2619 O O . HIS A 1 324 ? -14.692 -1.232 35.430 1.00 94.88 324 HIS A O 1
ATOM 2625 N N . TYR A 1 325 ? -15.026 0.190 33.713 1.00 94.50 325 TYR A N 1
ATOM 2626 C CA . TYR A 1 325 ? -16.285 -0.404 33.275 1.00 94.50 325 TYR A CA 1
ATOM 2627 C C . TYR A 1 325 ? -16.120 -1.875 32.863 1.00 94.50 325 TYR A C 1
ATOM 2629 O O . TYR A 1 325 ? -16.805 -2.745 33.399 1.00 94.50 325 TYR A O 1
ATOM 2637 N N . GLU A 1 326 ? -15.183 -2.167 31.957 1.00 92.81 326 GLU A N 1
ATOM 2638 C CA . GLU A 1 326 ? -14.945 -3.518 31.434 1.00 92.81 326 GLU A CA 1
ATOM 2639 C C . GLU A 1 326 ? -14.445 -4.468 32.529 1.00 92.81 326 GLU A C 1
ATOM 2641 O O . GLU A 1 326 ? -14.866 -5.621 32.588 1.00 92.81 326 GLU A O 1
ATOM 2646 N N . PHE A 1 327 ? -13.586 -3.985 33.434 1.00 95.00 327 PHE A N 1
ATOM 2647 C CA . PHE A 1 327 ? -13.085 -4.772 34.557 1.00 95.00 327 PHE A CA 1
ATOM 2648 C C . PHE A 1 327 ? -14.224 -5.199 35.487 1.00 95.00 327 PHE A C 1
ATOM 2650 O O . PHE A 1 327 ? -14.372 -6.389 35.763 1.00 95.00 327 PHE A O 1
ATOM 2657 N N . SER A 1 328 ? -15.045 -4.244 35.944 1.00 92.69 328 SER A N 1
ATOM 2658 C CA . SER A 1 328 ? -16.184 -4.525 36.825 1.00 92.69 328 SER A CA 1
ATOM 2659 C C . SER A 1 328 ? -17.188 -5.456 36.154 1.00 92.69 328 SER A C 1
ATOM 2661 O O . SER A 1 328 ? -17.586 -6.462 36.737 1.00 92.69 328 SER A O 1
ATOM 2663 N N . HIS A 1 329 ? -17.529 -5.180 34.896 1.00 91.25 329 HIS A N 1
ATOM 2664 C CA . HIS A 1 329 ? -18.478 -5.991 34.145 1.00 91.25 329 HIS A CA 1
ATOM 2665 C C . HIS A 1 329 ? -17.974 -7.425 33.915 1.00 91.25 329 HIS A C 1
ATOM 2667 O O . HIS A 1 329 ? -18.741 -8.383 34.021 1.00 91.25 329 HIS A O 1
ATOM 2673 N N . LEU A 1 330 ? -16.682 -7.610 33.624 1.00 91.69 330 LEU A N 1
ATOM 2674 C CA . LEU A 1 330 ? -16.105 -8.944 33.469 1.00 91.69 330 LEU A CA 1
ATOM 2675 C C . LEU A 1 330 ? -16.046 -9.693 34.807 1.00 91.69 330 LEU A C 1
ATOM 2677 O O . LEU A 1 330 ? -16.392 -10.872 34.861 1.00 91.69 330 LEU A O 1
ATOM 2681 N N . GLN A 1 331 ? -15.677 -9.009 35.891 1.00 90.19 331 GLN A N 1
ATOM 2682 C CA . GLN A 1 331 ? -15.632 -9.586 37.234 1.00 90.19 331 GLN A CA 1
ATOM 2683 C C . GLN A 1 331 ? -17.013 -10.063 37.713 1.00 90.19 331 GLN A C 1
ATOM 2685 O O . GLN A 1 331 ? -17.112 -11.115 38.339 1.00 90.19 331 GLN A O 1
ATOM 2690 N N . GLU A 1 332 ? -18.080 -9.327 37.396 1.00 87.69 332 GLU A N 1
ATOM 2691 C CA . GLU A 1 332 ? -19.458 -9.703 37.739 1.00 87.69 332 GLU A CA 1
ATOM 2692 C C . GLU A 1 332 ? -19.964 -10.917 36.945 1.00 87.69 332 GLU A C 1
ATOM 2694 O O . GLU A 1 332 ? -20.770 -11.700 37.448 1.00 87.69 332 GLU A O 1
ATOM 2699 N N . ARG A 1 333 ? -19.498 -11.093 35.702 1.00 85.62 333 ARG A N 1
ATOM 2700 C CA . ARG A 1 333 ? -19.977 -12.158 34.804 1.00 85.62 333 ARG A CA 1
ATOM 2701 C C . ARG A 1 333 ? -19.244 -13.485 34.970 1.00 85.62 333 ARG A C 1
ATOM 2703 O O . ARG A 1 333 ? -19.802 -14.522 34.608 1.00 85.62 333 ARG A O 1
ATOM 2710 N N . ILE A 1 334 ? -18.020 -13.482 35.495 1.00 80.75 334 ILE A N 1
ATOM 2711 C CA . ILE A 1 334 ? -17.219 -14.701 35.654 1.00 80.75 334 ILE A CA 1
ATOM 2712 C C . ILE A 1 334 ? -17.459 -15.315 37.036 1.00 80.75 334 ILE A C 1
ATOM 2714 O O . ILE A 1 334 ? -16.715 -15.095 37.993 1.00 80.75 334 ILE A O 1
ATOM 2718 N N . ALA A 1 335 ? -18.479 -16.168 37.126 1.00 74.75 335 ALA A N 1
ATOM 2719 C CA . ALA A 1 335 ? -18.585 -17.107 38.237 1.00 74.75 335 ALA A CA 1
ATOM 2720 C C . ALA A 1 335 ? -17.510 -18.202 38.073 1.00 74.75 335 ALA A C 1
ATOM 2722 O O . ALA A 1 335 ? -17.411 -18.768 36.986 1.00 74.75 335 ALA A O 1
ATOM 2723 N N . PRO A 1 336 ? -16.703 -18.525 39.100 1.00 70.69 336 PRO A N 1
ATOM 2724 C CA . PRO A 1 336 ? -15.716 -19.600 39.023 1.00 70.69 336 PRO A CA 1
ATOM 2725 C C . PRO A 1 336 ? -16.420 -20.962 38.932 1.00 70.69 336 PRO A C 1
ATOM 2727 O O . PRO A 1 336 ? -16.749 -21.564 39.952 1.00 70.69 336 PRO A O 1
ATOM 2730 N N . SER A 1 337 ? -16.688 -21.435 37.712 1.00 78.31 337 SER A N 1
ATOM 2731 C CA . SER A 1 337 ? -17.358 -22.722 37.468 1.00 78.31 337 SER A CA 1
ATOM 2732 C C . SER A 1 337 ? -16.470 -23.763 36.782 1.00 78.31 337 SER A C 1
ATOM 2734 O O . SER A 1 337 ? -16.754 -24.952 36.878 1.00 78.31 337 SER A O 1
ATOM 2736 N N . ASN A 1 338 ? -15.368 -23.350 36.143 1.00 86.19 338 ASN A N 1
ATOM 2737 C CA . ASN A 1 338 ? -14.410 -24.253 35.499 1.00 86.19 338 ASN A CA 1
ATOM 2738 C C . ASN A 1 338 ? -12.953 -23.760 35.617 1.00 86.19 338 ASN A C 1
ATOM 2740 O O . ASN A 1 338 ? -12.690 -22.644 36.077 1.00 86.19 338 ASN A O 1
ATOM 2744 N N . ALA A 1 339 ? -12.001 -24.609 35.211 1.00 89.00 339 ALA A N 1
ATOM 2745 C CA . ALA A 1 339 ? -10.567 -24.318 35.272 1.00 89.00 339 ALA A CA 1
ATOM 2746 C C . ALA A 1 339 ? -10.205 -23.009 34.548 1.00 89.00 339 ALA A C 1
ATOM 2748 O O . ALA A 1 339 ? -9.545 -22.150 35.134 1.00 89.00 339 ALA A O 1
ATOM 2749 N N . LEU A 1 340 ? -10.725 -22.804 33.334 1.00 89.19 340 LEU A N 1
ATOM 2750 C CA . LEU A 1 340 ? -10.498 -21.594 32.541 1.00 89.19 340 LEU A CA 1
ATOM 2751 C C . LEU A 1 340 ? -10.982 -20.323 33.252 1.00 89.19 340 LEU A C 1
ATOM 2753 O O . LEU A 1 340 ? -10.236 -19.356 33.371 1.00 89.19 340 LEU A O 1
ATOM 2757 N N . GLN A 1 341 ? -12.198 -20.320 33.794 1.00 90.50 341 GLN A N 1
ATOM 2758 C CA . GLN A 1 341 ? -12.741 -19.183 34.541 1.00 90.50 341 GLN A CA 1
ATOM 2759 C C . GLN A 1 341 ? -11.953 -18.907 35.825 1.00 90.50 341 GLN A C 1
ATOM 2761 O O . GLN A 1 341 ? -11.749 -17.746 36.174 1.00 90.50 341 GLN A O 1
ATOM 2766 N N . ASN A 1 342 ? -11.445 -19.946 36.498 1.00 90.44 342 ASN A N 1
ATOM 2767 C CA . ASN A 1 342 ? -10.544 -19.775 37.639 1.00 90.44 342 ASN A CA 1
ATOM 2768 C C . ASN A 1 342 ? -9.237 -19.080 37.229 1.00 90.44 342 ASN A C 1
ATOM 2770 O O . ASN A 1 342 ? -8.779 -18.185 37.942 1.00 90.44 342 ASN A O 1
ATOM 2774 N N . LYS A 1 343 ? -8.659 -19.440 36.074 1.00 92.00 343 LYS A N 1
ATOM 2775 C CA . LYS A 1 343 ? -7.473 -18.758 35.527 1.00 92.00 343 LYS A CA 1
ATOM 2776 C C . LYS A 1 343 ? -7.773 -17.311 35.143 1.00 92.00 343 LYS A C 1
ATOM 2778 O O . LYS A 1 343 ? -6.988 -16.429 35.479 1.00 92.00 343 LYS A O 1
ATOM 2783 N N . ILE A 1 344 ? -8.922 -17.042 34.520 1.00 91.94 344 ILE A N 1
ATOM 2784 C CA . ILE A 1 344 ? -9.320 -15.670 34.175 1.00 91.94 344 ILE A CA 1
ATOM 2785 C C . ILE A 1 344 ? -9.501 -14.827 35.447 1.00 91.94 344 ILE A C 1
ATOM 2787 O O . ILE A 1 344 ? -8.983 -13.716 35.521 1.00 91.94 344 ILE A O 1
ATOM 2791 N N . ASN A 1 345 ? -10.145 -15.364 36.487 1.00 90.94 345 ASN A N 1
ATOM 2792 C CA . ASN A 1 345 ? -10.289 -14.675 37.773 1.00 90.94 345 ASN A CA 1
ATOM 2793 C C . ASN A 1 345 ? -8.935 -14.389 38.445 1.00 90.94 345 ASN A C 1
ATOM 2795 O O . ASN A 1 345 ? -8.740 -13.306 39.003 1.00 90.94 345 ASN A O 1
ATOM 2799 N N . ALA A 1 346 ? -7.980 -15.321 38.366 1.00 89.44 346 ALA A N 1
ATOM 2800 C CA . ALA A 1 346 ? -6.619 -15.093 38.847 1.00 89.44 346 ALA A CA 1
ATOM 2801 C C . ALA A 1 346 ? -5.918 -13.967 38.065 1.00 89.44 346 ALA A C 1
ATOM 2803 O O . ALA A 1 346 ? -5.335 -13.071 38.681 1.00 89.44 346 ALA A O 1
ATOM 2804 N N . ALA A 1 347 ? -6.042 -13.956 36.734 1.00 90.94 347 ALA A N 1
ATOM 2805 C CA . ALA A 1 347 ? -5.502 -12.895 35.887 1.00 90.94 347 ALA A CA 1
ATOM 2806 C C . ALA A 1 347 ? -6.107 -11.522 36.224 1.00 90.94 347 ALA A C 1
ATOM 2808 O O . ALA A 1 347 ? -5.361 -10.558 36.385 1.00 90.94 347 ALA A O 1
ATOM 2809 N N . LEU A 1 348 ? -7.429 -11.432 36.416 1.00 92.06 348 LEU A N 1
ATOM 2810 C CA . LEU A 1 348 ? -8.102 -10.189 36.816 1.00 92.06 348 LEU A CA 1
ATOM 2811 C C . LEU A 1 348 ? -7.617 -9.674 38.173 1.00 92.06 348 LEU A C 1
ATOM 2813 O O . LEU A 1 348 ? -7.379 -8.476 38.335 1.00 92.06 348 LEU A O 1
ATOM 2817 N N . LYS A 1 349 ? -7.414 -10.572 39.144 1.00 88.88 349 LYS A N 1
ATOM 2818 C CA . LYS A 1 349 ? -6.869 -10.204 40.454 1.00 88.88 349 LYS A CA 1
ATOM 2819 C C . LYS A 1 349 ? -5.472 -9.592 40.326 1.00 88.88 349 LYS A C 1
ATOM 2821 O O . LYS A 1 349 ? -5.243 -8.499 40.841 1.00 88.88 349 LYS A O 1
ATOM 2826 N N . VAL A 1 350 ? -4.565 -10.267 39.616 1.00 88.38 350 VAL A N 1
ATOM 2827 C CA . VAL A 1 350 ? -3.187 -9.788 39.413 1.00 88.38 350 VAL A CA 1
ATOM 2828 C C . VAL A 1 350 ? -3.162 -8.477 38.634 1.00 88.38 350 VAL A C 1
ATOM 2830 O O . VAL A 1 350 ? -2.389 -7.580 38.961 1.00 88.38 350 VAL A O 1
ATOM 2833 N N . LEU A 1 351 ? -4.045 -8.328 37.649 1.00 89.19 351 LEU A N 1
ATOM 2834 C CA . LEU A 1 351 ? -4.182 -7.101 36.879 1.00 89.19 351 LEU A CA 1
ATOM 2835 C C . LEU A 1 351 ? -4.583 -5.920 37.787 1.00 89.19 351 LEU A C 1
ATOM 2837 O O . LEU A 1 351 ? -3.948 -4.866 37.748 1.00 89.19 351 LEU A O 1
ATOM 2841 N N . ASN A 1 352 ? -5.568 -6.098 38.672 1.00 87.62 352 ASN A N 1
ATOM 2842 C CA . ASN A 1 352 ? -5.973 -5.055 39.621 1.00 87.62 352 ASN A CA 1
ATOM 2843 C C . ASN A 1 352 ? -4.871 -4.704 40.640 1.00 87.62 352 ASN A C 1
ATOM 2845 O O . ASN A 1 352 ? -4.676 -3.529 40.970 1.00 87.62 352 ASN A O 1
ATOM 2849 N N . GLU A 1 353 ? -4.136 -5.707 41.129 1.00 84.00 353 GLU A N 1
ATOM 2850 C CA . GLU A 1 353 ? -2.981 -5.512 42.014 1.00 84.00 353 GLU A CA 1
ATOM 2851 C C . GLU A 1 353 ? -1.866 -4.716 41.318 1.00 84.00 353 GLU A C 1
ATOM 2853 O O . GLU A 1 353 ? -1.329 -3.772 41.905 1.00 84.00 353 GLU A O 1
ATOM 2858 N N . GLU A 1 354 ? -1.562 -5.035 40.055 1.00 84.75 354 GLU A N 1
ATOM 2859 C CA . GLU A 1 354 ? -0.563 -4.318 39.261 1.00 84.75 354 GLU A CA 1
ATOM 2860 C C . GLU A 1 354 ? -0.949 -2.848 39.073 1.00 84.75 354 GLU A C 1
ATOM 2862 O O . GLU A 1 354 ? -0.154 -1.965 39.406 1.00 84.75 354 GLU A O 1
ATOM 2867 N N . LEU A 1 355 ? -2.168 -2.551 38.604 1.00 85.75 355 LEU A N 1
ATOM 2868 C CA . LEU A 1 355 ? -2.597 -1.160 38.426 1.00 85.75 355 LEU A CA 1
ATOM 2869 C C . LEU A 1 355 ? -2.612 -0.387 39.749 1.00 85.75 355 LEU A C 1
ATOM 2871 O O . LEU A 1 355 ? -2.207 0.775 39.778 1.00 85.75 355 LEU A O 1
ATOM 2875 N N . SER A 1 356 ? -3.036 -1.016 40.847 1.00 85.75 356 SER A N 1
ATOM 2876 C CA . SER A 1 356 ? -3.020 -0.389 42.175 1.00 85.75 356 SER A CA 1
ATOM 2877 C C . SER A 1 356 ? -1.595 -0.042 42.609 1.00 85.75 356 SER A C 1
ATOM 2879 O O . SER A 1 356 ? -1.338 1.073 43.065 1.00 85.75 356 SER A O 1
ATOM 2881 N N . ALA A 1 357 ? -0.640 -0.953 42.399 1.00 77.62 357 ALA A N 1
ATOM 2882 C CA . ALA A 1 357 ? 0.767 -0.705 42.687 1.00 77.62 357 ALA A CA 1
ATOM 2883 C C . ALA A 1 357 ? 1.351 0.419 41.813 1.00 77.62 357 ALA A C 1
ATOM 2885 O O . ALA A 1 357 ? 2.091 1.259 42.330 1.00 77.62 357 ALA A O 1
ATOM 2886 N N . LYS A 1 358 ? 1.001 0.475 40.519 1.00 83.56 358 LYS A N 1
ATOM 2887 C CA . LYS A 1 358 ? 1.426 1.560 39.616 1.00 83.56 358 LYS A CA 1
ATOM 2888 C C . LYS A 1 358 ? 0.871 2.914 40.050 1.00 83.56 358 LYS A C 1
ATOM 2890 O O . LYS A 1 358 ? 1.626 3.881 40.096 1.00 83.56 358 LYS A O 1
ATOM 2895 N N . LYS A 1 359 ? -0.400 2.975 40.469 1.00 85.38 359 LYS A N 1
ATOM 2896 C CA . LYS A 1 359 ? -1.015 4.195 41.027 1.00 85.38 359 LYS A CA 1
ATOM 2897 C C . LYS A 1 359 ? -0.282 4.680 42.277 1.00 85.38 359 LYS A C 1
ATOM 2899 O O . LYS A 1 359 ? 0.061 5.853 42.358 1.00 85.38 359 LYS A O 1
ATOM 2904 N N . VAL A 1 360 ? 0.012 3.781 43.222 1.00 82.38 360 VAL A N 1
ATOM 2905 C CA . VAL A 1 360 ? 0.744 4.124 44.459 1.00 82.38 360 VAL A CA 1
ATOM 2906 C C . VAL A 1 360 ? 2.150 4.652 44.161 1.00 82.38 360 VAL A C 1
ATOM 2908 O O . VAL A 1 360 ? 2.625 5.559 44.838 1.00 82.38 360 VAL A O 1
ATOM 2911 N N . LYS A 1 361 ? 2.815 4.109 43.138 1.00 79.44 361 LYS A N 1
ATOM 2912 C CA . LYS A 1 361 ? 4.156 4.536 42.715 1.00 79.44 361 LYS A CA 1
ATOM 2913 C C . LYS A 1 361 ? 4.160 5.735 41.764 1.00 79.44 361 LYS A C 1
ATOM 2915 O O . LYS A 1 361 ? 5.240 6.170 41.374 1.00 79.44 361 LYS A O 1
ATOM 2920 N N . ASN A 1 362 ? 2.989 6.256 41.398 1.00 81.75 362 ASN A N 1
ATOM 2921 C CA . ASN A 1 362 ? 2.832 7.300 40.389 1.00 81.75 362 ASN A CA 1
ATOM 2922 C C . ASN A 1 362 ? 3.498 6.940 39.040 1.00 81.75 362 ASN A C 1
ATOM 2924 O O . ASN A 1 362 ? 4.106 7.783 38.382 1.00 81.75 362 ASN A O 1
ATOM 2928 N N . GLU A 1 363 ? 3.424 5.664 38.649 1.00 78.81 363 GLU A N 1
ATOM 2929 C CA . GLU A 1 363 ? 3.893 5.182 37.347 1.00 78.81 363 GLU A CA 1
ATOM 2930 C C . GLU A 1 363 ? 2.842 5.473 36.263 1.00 78.81 363 GLU A C 1
ATOM 2932 O O . GLU A 1 363 ? 1.638 5.384 36.511 1.00 78.81 363 GLU A O 1
ATOM 2937 N N . VAL A 1 364 ? 3.289 5.783 35.041 1.00 79.19 364 VAL A N 1
ATOM 2938 C CA . VAL A 1 364 ? 2.390 5.963 33.891 1.00 79.19 364 VAL A CA 1
ATOM 2939 C C . VAL A 1 364 ? 1.704 4.633 33.571 1.00 79.19 364 VAL A C 1
ATOM 2941 O O . VAL A 1 364 ? 2.359 3.602 33.410 1.00 79.19 364 VAL A O 1
ATOM 2944 N N . ILE A 1 365 ? 0.373 4.657 33.481 1.00 83.56 365 ILE A N 1
ATOM 2945 C CA . ILE A 1 365 ? -0.448 3.471 33.230 1.00 83.56 365 ILE A CA 1
ATOM 2946 C C . ILE A 1 365 ? -0.894 3.468 31.772 1.00 83.56 365 ILE A C 1
ATOM 2948 O O . ILE A 1 365 ? -1.600 4.367 31.322 1.00 83.56 365 ILE A O 1
ATOM 2952 N N . ASP A 1 366 ? -0.519 2.415 31.054 1.00 86.38 366 ASP A N 1
ATOM 2953 C CA . ASP A 1 366 ? -0.996 2.151 29.702 1.00 86.38 366 ASP A CA 1
ATOM 2954 C C . ASP A 1 366 ? -2.392 1.494 29.739 1.00 86.38 366 ASP A C 1
ATOM 2956 O O . ASP A 1 366 ? -2.521 0.270 29.681 1.00 86.38 366 ASP A O 1
ATOM 2960 N N . TYR A 1 367 ? -3.452 2.299 29.862 1.00 90.25 367 TYR A N 1
ATOM 2961 C CA . TYR A 1 367 ? -4.826 1.779 29.895 1.00 90.25 367 TYR A CA 1
ATOM 2962 C C . TYR A 1 367 ? -5.262 1.115 28.576 1.00 90.25 367 TYR A C 1
ATOM 2964 O O . TYR A 1 367 ? -6.021 0.149 28.626 1.00 90.25 367 TYR A O 1
ATOM 2972 N N . HIS A 1 368 ? -4.758 1.545 27.412 1.00 89.31 368 HIS A N 1
ATOM 2973 C CA . HIS A 1 368 ? -4.964 0.848 26.127 1.00 89.31 368 HIS A CA 1
ATOM 2974 C C . HIS A 1 368 ? -4.525 -0.620 26.174 1.00 89.31 368 HIS A C 1
ATOM 2976 O O . HIS A 1 368 ? -5.281 -1.507 25.776 1.00 89.31 368 HIS A O 1
ATOM 2982 N N . PHE A 1 369 ? -3.330 -0.907 26.701 1.00 89.69 369 PHE A N 1
ATOM 2983 C CA . PHE A 1 369 ? -2.863 -2.285 26.871 1.00 89.69 369 PHE A CA 1
ATOM 2984 C C . PHE A 1 369 ? -3.819 -3.109 27.746 1.00 89.69 369 PHE A C 1
ATOM 2986 O O . PHE A 1 369 ? -4.260 -4.183 27.335 1.00 89.69 369 PHE A O 1
ATOM 2993 N N . TYR A 1 370 ? -4.202 -2.598 28.920 1.00 91.06 370 TYR A N 1
ATOM 2994 C CA . TYR A 1 370 ? -5.084 -3.344 29.825 1.00 91.06 370 TYR A CA 1
ATOM 2995 C C . TYR A 1 370 ? -6.503 -3.512 29.275 1.00 91.06 370 TYR A C 1
ATOM 2997 O O . TYR A 1 370 ? -7.102 -4.567 29.468 1.00 91.06 370 TYR A O 1
ATOM 3005 N N . ASN A 1 371 ? -7.029 -2.531 28.537 1.00 92.44 371 ASN A N 1
ATOM 3006 C CA . ASN A 1 371 ? -8.307 -2.666 27.837 1.00 92.44 371 ASN A CA 1
ATOM 3007 C C . ASN A 1 371 ? -8.283 -3.812 26.816 1.00 92.44 371 ASN A C 1
ATOM 3009 O O . ASN A 1 371 ? -9.264 -4.546 26.703 1.00 92.44 371 ASN A O 1
ATOM 3013 N N . ARG A 1 372 ? -7.164 -4.016 26.108 1.00 90.50 372 ARG A N 1
ATOM 3014 C CA . ARG A 1 372 ? -7.002 -5.150 25.179 1.00 90.50 372 ARG A CA 1
ATOM 3015 C C . ARG A 1 372 ? -6.965 -6.489 25.903 1.00 90.50 372 ARG A C 1
ATOM 3017 O O . ARG A 1 372 ? -7.644 -7.420 25.478 1.00 90.50 372 ARG A O 1
ATOM 3024 N N . VAL A 1 373 ? -6.244 -6.558 27.023 1.00 93.00 373 VAL A N 1
ATOM 3025 C CA . VAL A 1 373 ? -6.236 -7.749 27.884 1.00 93.00 373 VAL A CA 1
ATOM 3026 C C . VAL A 1 373 ? -7.659 -8.092 28.334 1.00 93.00 373 VAL A C 1
ATOM 3028 O O . VAL A 1 373 ? -8.102 -9.220 28.139 1.00 93.00 373 VAL A O 1
ATOM 3031 N N . LEU A 1 374 ? -8.406 -7.121 28.871 1.00 94.94 374 LEU A N 1
ATOM 3032 C CA . LEU A 1 374 ? -9.791 -7.337 29.303 1.00 94.94 374 LEU A CA 1
ATOM 3033 C C . LEU A 1 374 ? -10.702 -7.770 28.150 1.00 94.94 374 LEU A C 1
ATOM 3035 O O . LEU A 1 374 ? -11.504 -8.686 28.324 1.00 94.94 374 LEU A O 1
ATOM 3039 N N . ALA A 1 375 ? -10.556 -7.163 26.970 1.00 93.12 375 ALA A N 1
ATOM 3040 C CA . ALA A 1 375 ? -11.346 -7.517 25.796 1.00 93.12 375 ALA A CA 1
ATOM 3041 C C . ALA A 1 375 ? -11.123 -8.975 25.357 1.00 93.12 375 ALA A C 1
ATOM 3043 O O . ALA A 1 375 ? -12.086 -9.660 25.012 1.00 93.12 375 ALA A O 1
ATOM 3044 N N . ASP A 1 376 ? -9.885 -9.471 25.382 1.00 94.06 376 ASP A N 1
ATOM 3045 C CA . ASP A 1 376 ? -9.600 -10.866 25.031 1.00 94.06 376 ASP A CA 1
ATOM 3046 C C . ASP A 1 376 ? -10.040 -11.842 26.117 1.00 94.06 376 ASP A C 1
ATOM 3048 O O . ASP A 1 376 ? -10.638 -12.867 25.793 1.00 94.06 376 ASP A O 1
ATOM 3052 N N . LEU A 1 377 ? -9.842 -11.509 27.397 1.00 94.88 377 LEU A N 1
ATOM 3053 C CA . LEU A 1 377 ? -10.377 -12.309 28.503 1.00 94.88 377 LEU A CA 1
ATOM 3054 C C . LEU A 1 377 ? -11.907 -12.418 28.421 1.00 94.88 377 LEU A C 1
ATOM 3056 O O . LEU A 1 377 ? -12.454 -13.504 28.607 1.00 94.88 377 LEU A O 1
ATOM 3060 N N . ALA A 1 378 ? -12.601 -11.328 28.080 1.00 94.00 378 ALA A N 1
ATOM 3061 C CA . ALA A 1 378 ? -14.047 -11.324 27.882 1.00 94.00 378 ALA A CA 1
ATOM 3062 C C . ALA A 1 378 ? -14.482 -12.201 26.697 1.00 94.00 378 ALA A C 1
ATOM 3064 O O . ALA A 1 378 ? -15.433 -12.974 26.826 1.00 94.00 378 ALA A O 1
ATOM 3065 N N . LYS A 1 379 ? -13.778 -12.132 25.557 1.00 93.88 379 LYS A N 1
ATOM 3066 C CA . LYS A 1 379 ? -14.055 -12.996 24.395 1.00 93.88 379 LYS A CA 1
ATOM 3067 C C . LYS A 1 379 ? -13.824 -14.469 24.709 1.00 93.88 379 LYS A C 1
ATOM 3069 O O . LYS A 1 379 ? -14.687 -15.276 24.393 1.00 93.88 379 LYS A O 1
ATOM 3074 N N . ILE A 1 380 ? -12.710 -14.807 25.358 1.00 93.62 380 ILE A N 1
ATOM 3075 C CA . ILE A 1 380 ? -12.370 -16.186 25.745 1.00 93.62 380 ILE A CA 1
ATOM 3076 C C . ILE A 1 380 ? -13.372 -16.714 26.774 1.00 93.62 380 ILE A C 1
ATOM 3078 O O . ILE A 1 380 ? -13.807 -17.859 26.686 1.00 93.62 380 ILE A O 1
ATOM 3082 N N . SER A 1 381 ? -13.794 -15.872 27.720 1.00 91.31 381 SER A N 1
ATOM 3083 C CA . SER A 1 381 ? -14.834 -16.221 28.689 1.00 91.31 381 SER A CA 1
ATOM 3084 C C . SER A 1 381 ? -16.173 -16.535 28.011 1.00 91.31 381 SER A C 1
ATOM 3086 O O . SER A 1 381 ? -16.833 -17.503 28.386 1.00 91.31 381 SER A O 1
ATOM 3088 N N . ALA A 1 382 ? -16.567 -15.745 27.006 1.00 90.88 382 ALA A N 1
ATOM 3089 C CA . ALA A 1 382 ? -17.815 -15.940 26.269 1.00 90.88 382 ALA A CA 1
ATOM 3090 C C . ALA A 1 382 ? -17.742 -17.081 25.237 1.00 90.88 382 ALA A C 1
ATOM 3092 O O . ALA A 1 382 ? -18.740 -17.760 24.997 1.00 90.88 382 ALA A O 1
ATOM 3093 N N . ASN A 1 383 ? -16.579 -17.283 24.619 1.00 91.06 383 ASN A N 1
ATOM 3094 C CA . ASN A 1 383 ? -16.305 -18.315 23.628 1.00 91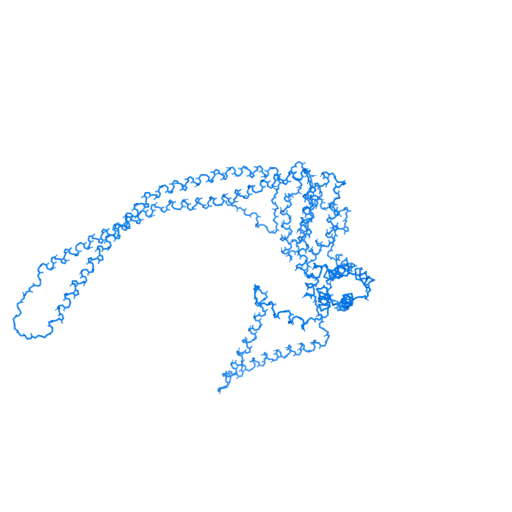.06 383 ASN A CA 1
ATOM 3095 C C . ASN A 1 383 ? -14.893 -18.899 23.847 1.00 91.06 383 ASN A C 1
ATOM 3097 O O . ASN A 1 383 ? -13.922 -18.390 23.275 1.00 91.06 383 ASN A O 1
ATOM 3101 N N . PRO A 1 384 ? -14.776 -20.006 24.604 1.00 88.06 384 PRO A N 1
ATOM 3102 C CA . PRO A 1 384 ? -13.495 -20.659 24.888 1.00 88.06 384 PRO A CA 1
ATOM 3103 C C . PRO A 1 384 ? -12.737 -21.184 23.661 1.00 88.06 384 PRO A C 1
ATOM 3105 O O . PRO A 1 384 ? -11.594 -21.603 23.794 1.00 88.06 384 PRO A O 1
ATOM 3108 N N . HIS A 1 385 ? -13.348 -21.180 22.472 1.00 89.19 385 HIS A N 1
ATOM 3109 C CA . HIS A 1 385 ? -12.733 -21.629 21.221 1.00 89.19 385 HIS A CA 1
ATOM 3110 C C . HIS A 1 385 ? -12.375 -20.476 20.267 1.00 89.19 385 HIS A C 1
ATOM 3112 O O . HIS A 1 385 ? -12.065 -20.720 19.099 1.00 89.19 385 HIS A O 1
ATOM 3118 N N . ASP A 1 386 ? -12.413 -19.217 20.722 1.00 91.44 386 ASP A N 1
ATOM 3119 C CA . ASP A 1 386 ? -11.972 -18.071 19.919 1.00 91.44 386 ASP A CA 1
ATOM 3120 C C . ASP A 1 386 ? -10.444 -18.078 19.742 1.00 91.44 386 ASP A C 1
ATOM 3122 O O . ASP A 1 386 ? -9.691 -17.452 20.489 1.00 91.44 386 ASP A O 1
ATOM 3126 N N . SER A 1 387 ? -9.975 -18.791 18.716 1.00 90.44 387 SER A N 1
ATOM 3127 C CA . SER A 1 387 ? -8.548 -18.953 18.425 1.00 90.44 387 SER A CA 1
ATOM 3128 C C . SER A 1 387 ? -7.811 -17.628 18.227 1.00 90.44 387 SER A C 1
ATOM 3130 O O . SER A 1 387 ? -6.632 -17.538 18.568 1.00 90.44 387 SER A O 1
ATOM 3132 N N . LYS A 1 388 ? -8.489 -16.583 17.729 1.00 90.00 388 LYS A N 1
ATOM 3133 C CA . LYS A 1 388 ? -7.884 -15.259 17.540 1.00 90.00 388 LYS A CA 1
ATOM 3134 C C . LYS A 1 388 ? -7.654 -14.570 18.876 1.00 90.00 388 LYS A C 1
ATOM 3136 O O . LYS A 1 388 ? -6.548 -14.088 19.113 1.00 90.00 388 LYS A O 1
ATOM 3141 N N . ALA A 1 389 ? -8.666 -14.551 19.745 1.00 90.56 389 ALA A N 1
ATOM 3142 C CA . ALA A 1 389 ? -8.540 -13.976 21.082 1.00 90.56 389 ALA A CA 1
ATOM 3143 C C . ALA A 1 389 ? -7.486 -14.727 21.909 1.00 90.56 389 ALA A C 1
ATOM 3145 O O . ALA A 1 389 ? -6.645 -14.100 22.544 1.00 90.56 389 ALA A O 1
ATOM 3146 N N . ILE A 1 390 ? -7.460 -16.062 21.831 1.00 90.25 390 ILE A N 1
ATOM 3147 C CA . ILE A 1 390 ? -6.476 -16.887 22.545 1.00 90.25 390 ILE A CA 1
ATOM 3148 C C . ILE A 1 390 ? -5.053 -16.579 22.062 1.00 90.25 390 ILE A C 1
ATOM 3150 O O . ILE A 1 390 ? -4.167 -16.335 22.879 1.00 90.25 390 ILE A O 1
ATOM 3154 N N . GLN A 1 391 ? -4.811 -16.550 20.747 1.00 90.12 391 GLN A N 1
ATOM 3155 C CA . GLN A 1 391 ? -3.487 -16.228 20.200 1.00 90.12 391 GLN A CA 1
ATOM 3156 C C . GLN A 1 391 ? -3.051 -14.797 20.530 1.00 90.12 391 GLN A C 1
ATOM 3158 O O . GLN A 1 391 ? -1.886 -14.569 20.864 1.00 90.12 391 GLN A O 1
ATOM 3163 N N . HIS A 1 392 ? -3.965 -13.827 20.450 1.00 89.25 392 HIS A N 1
ATOM 3164 C CA . HIS A 1 392 ? -3.655 -12.445 20.796 1.00 89.25 392 HIS A CA 1
ATOM 3165 C C . HIS A 1 392 ? -3.352 -12.291 22.293 1.00 89.25 392 HIS A C 1
ATOM 3167 O O . HIS A 1 392 ? -2.350 -11.657 22.623 1.00 89.25 392 HIS A O 1
ATOM 3173 N N . LEU A 1 393 ? -4.074 -12.987 23.177 1.00 90.12 393 LEU A N 1
ATOM 3174 C CA . LEU A 1 393 ? -3.769 -13.022 24.608 1.00 90.12 393 LEU A CA 1
ATOM 3175 C C . LEU A 1 393 ? -2.349 -13.536 24.888 1.00 90.12 393 LEU A C 1
ATOM 3177 O O . LEU A 1 393 ? -1.633 -12.927 25.678 1.00 90.12 393 LEU A O 1
ATOM 3181 N N . GLY A 1 394 ? -1.903 -14.592 24.198 1.00 85.38 394 GLY A N 1
ATOM 3182 C CA . GLY A 1 394 ? -0.522 -15.085 24.309 1.00 85.38 394 GLY A CA 1
ATOM 3183 C C . GLY A 1 394 ? 0.520 -14.056 23.840 1.00 85.38 394 GLY A C 1
ATOM 3184 O O . GLY A 1 394 ? 1.592 -13.909 24.434 1.00 85.38 394 GLY A O 1
ATOM 3185 N N . ARG A 1 395 ? 0.212 -13.258 22.805 1.00 85.12 395 ARG A N 1
ATOM 3186 C CA . ARG A 1 395 ? 1.067 -12.123 22.395 1.00 85.12 395 ARG A CA 1
ATOM 3187 C C . ARG A 1 395 ? 1.110 -11.033 23.469 1.00 85.12 395 ARG A C 1
ATOM 3189 O O . ARG A 1 395 ? 2.200 -10.570 23.797 1.00 85.12 395 ARG A O 1
ATOM 3196 N N . LEU A 1 396 ? -0.031 -10.676 24.062 1.00 84.94 396 LEU A N 1
ATOM 3197 C CA . LEU A 1 396 ? -0.102 -9.711 25.166 1.00 84.94 396 LEU A CA 1
ATOM 3198 C C . LEU A 1 396 ? 0.651 -10.213 26.410 1.00 84.94 396 LEU A C 1
ATOM 3200 O O . LEU A 1 396 ? 1.389 -9.448 27.031 1.00 84.94 396 LEU A O 1
ATOM 3204 N N . ALA A 1 397 ? 0.550 -11.506 26.731 1.00 84.94 397 ALA A N 1
ATOM 3205 C CA . ALA A 1 397 ? 1.263 -12.142 27.839 1.00 84.94 397 ALA A CA 1
ATOM 3206 C C . ALA A 1 397 ? 2.788 -12.009 27.706 1.00 84.94 397 ALA A C 1
ATOM 3208 O O . ALA A 1 397 ? 3.485 -11.805 28.700 1.00 84.94 397 ALA A O 1
ATOM 3209 N N . ASN A 1 398 ? 3.317 -12.063 26.479 1.00 80.38 398 ASN A N 1
ATOM 3210 C CA . ASN A 1 398 ? 4.747 -11.897 26.207 1.00 80.38 398 ASN A CA 1
ATOM 3211 C C . ASN A 1 398 ? 5.279 -10.482 26.465 1.00 80.38 398 ASN A C 1
ATOM 3213 O O . ASN A 1 398 ? 6.490 -10.318 26.611 1.00 80.38 398 ASN A O 1
ATOM 3217 N N . VAL A 1 399 ? 4.398 -9.482 26.483 1.00 76.00 399 VAL A N 1
ATOM 3218 C CA . VAL A 1 399 ? 4.761 -8.064 26.591 1.00 76.00 399 VAL A CA 1
ATOM 3219 C C . VAL A 1 399 ? 4.344 -7.464 27.940 1.00 76.00 399 VAL A C 1
ATOM 3221 O O . VAL A 1 399 ? 4.921 -6.468 28.371 1.00 76.00 399 VAL A O 1
ATOM 3224 N N . ALA A 1 400 ? 3.417 -8.107 28.656 1.00 75.75 400 ALA A N 1
ATOM 3225 C CA . ALA A 1 400 ? 3.049 -7.750 30.022 1.00 75.75 400 ALA A CA 1
ATOM 3226 C C . ALA A 1 400 ? 4.279 -7.718 30.952 1.00 75.75 400 ALA A C 1
ATOM 3228 O O . ALA A 1 400 ? 5.052 -8.676 31.030 1.00 75.75 400 ALA A O 1
ATOM 3229 N N . VAL A 1 401 ? 4.451 -6.629 31.704 1.00 62.28 401 VAL A N 1
ATOM 3230 C CA . VAL A 1 401 ? 5.566 -6.488 32.650 1.00 62.28 401 VAL A CA 1
ATOM 3231 C C . VAL A 1 401 ? 5.264 -7.277 33.923 1.00 62.28 401 VAL A C 1
ATOM 3233 O O . VAL A 1 401 ? 4.442 -6.882 34.742 1.00 62.28 401 VAL A O 1
ATOM 3236 N N . GLY A 1 402 ? 5.990 -8.371 34.145 1.00 48.81 402 GLY A N 1
ATOM 3237 C CA . GLY A 1 402 ? 6.050 -9.003 35.459 1.00 48.81 402 GLY A CA 1
ATOM 3238 C C . GLY A 1 402 ? 6.892 -8.151 36.403 1.00 48.81 402 GLY A C 1
ATOM 3239 O O . GLY A 1 402 ? 8.117 -8.174 36.321 1.00 48.81 402 GLY A O 1
ATOM 3240 N N . THR A 1 403 ? 6.276 -7.382 37.299 1.00 35.84 403 THR A N 1
ATOM 3241 C CA . THR A 1 403 ? 7.040 -6.723 38.368 1.00 35.84 403 THR A CA 1
ATOM 3242 C C . THR A 1 403 ? 7.714 -7.796 39.238 1.00 35.84 403 THR A C 1
ATOM 3244 O O . THR A 1 403 ? 7.016 -8.656 39.779 1.00 35.84 403 THR A O 1
ATOM 3247 N N . PRO A 1 404 ? 9.050 -7.777 39.432 1.00 36.31 404 PRO A N 1
ATOM 3248 C CA . PRO A 1 404 ? 9.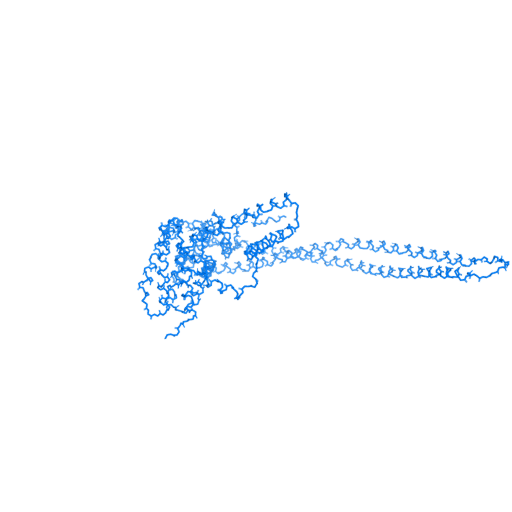661 -8.592 40.467 1.00 36.31 404 PRO A CA 1
ATOM 3249 C C . PRO A 1 404 ? 9.233 -8.030 41.825 1.00 36.31 404 PRO A C 1
ATOM 3251 O O . PRO A 1 404 ? 9.384 -6.834 42.097 1.00 36.31 404 PRO A O 1
ATOM 3254 N N . SER A 1 405 ? 8.693 -8.891 42.686 1.00 29.94 405 SER A N 1
ATOM 3255 C CA . SER A 1 405 ? 8.422 -8.546 44.079 1.00 29.94 405 SER A CA 1
ATOM 3256 C C . SER A 1 405 ? 9.702 -8.023 44.753 1.00 29.94 405 SER A C 1
ATOM 3258 O O . SER A 1 405 ? 10.821 -8.424 44.415 1.00 29.94 405 SER A O 1
ATOM 3260 N N . LEU A 1 406 ? 9.536 -7.089 45.697 1.00 33.38 406 LEU A N 1
ATOM 3261 C CA . LEU A 1 406 ? 10.575 -6.267 46.342 1.00 33.38 406 LEU A CA 1
ATOM 3262 C C . LEU A 1 406 ? 11.834 -7.014 46.848 1.00 33.38 406 LEU A C 1
ATOM 3264 O O . LEU A 1 406 ? 12.852 -6.373 47.096 1.00 33.38 406 LEU A O 1
ATOM 3268 N N . GLY A 1 407 ? 11.813 -8.344 46.969 1.00 30.12 407 GLY A N 1
ATOM 3269 C CA . GLY A 1 407 ? 12.935 -9.156 47.451 1.00 30.12 407 GLY A CA 1
ATOM 3270 C C . GLY A 1 407 ? 14.168 -9.216 46.535 1.00 30.12 407 GLY A C 1
ATOM 3271 O O . GLY A 1 407 ? 15.237 -9.586 47.010 1.00 30.12 407 GLY A O 1
ATOM 3272 N N . LYS A 1 408 ? 14.078 -8.835 45.247 1.00 40.81 408 LYS A N 1
ATOM 3273 C CA . LYS A 1 408 ? 15.220 -8.919 44.303 1.00 40.81 408 LYS A CA 1
ATOM 3274 C C . LYS A 1 408 ? 15.979 -7.611 44.050 1.00 40.81 408 LYS A C 1
ATOM 3276 O O . LYS A 1 408 ? 17.084 -7.673 43.514 1.00 40.81 408 LYS A O 1
ATOM 3281 N N . LYS A 1 409 ? 15.473 -6.443 44.472 1.00 37.78 409 LYS A N 1
ATOM 3282 C CA . LYS A 1 409 ? 16.219 -5.172 44.319 1.00 37.78 409 LYS A CA 1
ATOM 3283 C C . LYS A 1 409 ? 17.500 -5.137 45.160 1.00 37.78 409 LYS A C 1
ATOM 3285 O O . LYS A 1 409 ? 18.480 -4.544 44.731 1.00 37.78 409 LYS A O 1
ATOM 3290 N N . ILE A 1 410 ? 17.532 -5.839 46.293 1.00 39.44 410 ILE A N 1
ATOM 3291 C CA . ILE A 1 410 ? 18.735 -5.925 47.133 1.00 39.44 410 ILE A CA 1
ATOM 3292 C C . ILE A 1 410 ? 19.793 -6.839 46.487 1.00 39.44 410 ILE A C 1
ATOM 3294 O O . ILE A 1 410 ? 20.969 -6.499 46.490 1.00 39.44 410 ILE A O 1
ATOM 3298 N N . ALA A 1 411 ? 19.386 -7.937 45.839 1.00 36.03 411 ALA A N 1
ATOM 3299 C CA . ALA A 1 411 ? 20.307 -8.837 45.135 1.00 36.03 411 ALA A CA 1
ATOM 3300 C C . ALA A 1 411 ? 20.831 -8.256 43.806 1.00 36.03 411 ALA A C 1
ATOM 3302 O O . ALA A 1 411 ? 21.991 -8.469 43.468 1.00 36.03 411 ALA A O 1
ATOM 3303 N N . GLY A 1 412 ? 20.004 -7.501 43.072 1.00 33.44 412 GLY A N 1
ATOM 3304 C CA . GLY A 1 412 ? 20.403 -6.839 41.823 1.00 33.44 412 GLY A CA 1
ATOM 3305 C C . GLY A 1 412 ? 21.415 -5.714 42.041 1.00 33.44 412 GLY A C 1
ATOM 3306 O O . GLY A 1 412 ? 22.430 -5.676 41.357 1.00 33.44 412 GLY A O 1
ATOM 3307 N N . VAL A 1 413 ? 21.199 -4.871 43.059 1.00 37.41 413 VAL A N 1
ATOM 3308 C CA . VAL A 1 413 ? 22.157 -3.819 43.445 1.00 37.41 413 VAL A CA 1
ATOM 3309 C C . VAL A 1 413 ? 23.446 -4.430 44.013 1.00 37.41 413 VAL A C 1
ATOM 3311 O O . VAL A 1 413 ? 24.531 -3.939 43.724 1.00 37.41 413 VAL A O 1
ATOM 3314 N N . LEU A 1 414 ? 23.366 -5.552 44.742 1.00 37.91 414 LEU A N 1
ATOM 3315 C CA . LEU A 1 414 ? 24.555 -6.302 45.170 1.00 37.91 414 LEU A CA 1
ATOM 3316 C C . LEU A 1 414 ? 25.350 -6.873 43.986 1.00 37.91 414 LEU A C 1
ATOM 3318 O O . LEU A 1 414 ? 26.574 -6.837 44.029 1.00 37.91 414 LEU A O 1
ATOM 3322 N N . LEU A 1 415 ? 24.687 -7.356 42.930 1.00 42.59 415 LEU A N 1
ATOM 3323 C CA . LEU A 1 415 ? 25.333 -7.857 41.708 1.00 42.59 415 LEU A CA 1
ATOM 3324 C C . LEU A 1 415 ? 25.946 -6.740 40.857 1.00 42.59 415 LEU A C 1
ATOM 3326 O O . LEU A 1 415 ? 27.011 -6.938 40.280 1.00 42.59 415 LEU A O 1
ATOM 3330 N N . GLU A 1 416 ? 25.315 -5.569 40.811 1.00 40.41 416 GLU A N 1
ATOM 3331 C CA . GLU A 1 416 ? 25.836 -4.390 40.115 1.00 40.41 416 GLU A CA 1
ATOM 3332 C C . GLU A 1 416 ? 27.076 -3.831 40.834 1.00 40.41 416 GLU A C 1
ATOM 3334 O O . GLU A 1 416 ? 28.096 -3.559 40.201 1.00 40.41 416 GLU A O 1
ATOM 3339 N N . ILE A 1 417 ? 27.053 -3.801 42.173 1.00 46.94 417 ILE A N 1
ATOM 3340 C CA . ILE A 1 417 ? 28.222 -3.479 43.006 1.00 46.94 417 ILE A CA 1
ATOM 3341 C C . ILE A 1 417 ? 29.319 -4.546 42.850 1.00 46.94 417 ILE A C 1
ATOM 3343 O O . ILE A 1 417 ? 30.493 -4.190 42.752 1.00 46.94 417 ILE A O 1
ATOM 3347 N N . LEU A 1 418 ? 28.969 -5.838 42.757 1.00 44.59 418 LEU A N 1
ATOM 3348 C CA . LEU A 1 418 ? 29.937 -6.915 42.502 1.00 44.59 418 LEU A CA 1
ATOM 3349 C C . LEU A 1 418 ? 30.574 -6.793 41.107 1.00 44.59 418 LEU A C 1
ATOM 3351 O O . LEU A 1 418 ? 31.771 -7.027 40.954 1.00 44.59 418 LEU A O 1
ATOM 3355 N N . GLY A 1 419 ? 29.789 -6.403 40.099 1.00 41.69 419 GLY A N 1
ATOM 3356 C CA . GLY A 1 419 ? 30.244 -6.176 38.727 1.00 41.69 419 GLY A CA 1
ATOM 3357 C C . GLY A 1 419 ? 31.187 -4.979 38.617 1.00 41.69 419 GLY A C 1
ATOM 3358 O O . GLY A 1 419 ? 32.257 -5.093 38.022 1.00 41.69 419 GLY A O 1
ATOM 3359 N N . ILE A 1 420 ? 30.850 -3.860 39.264 1.00 49.62 420 ILE A N 1
ATOM 3360 C CA . ILE A 1 420 ? 31.711 -2.669 39.333 1.00 49.62 420 ILE A CA 1
ATOM 3361 C C . ILE A 1 420 ? 32.994 -2.973 40.124 1.00 49.62 420 ILE A C 1
ATOM 3363 O O . ILE A 1 420 ? 34.080 -2.569 39.706 1.00 49.62 420 ILE A O 1
ATOM 3367 N N . ALA A 1 421 ? 32.906 -3.748 41.211 1.00 45.75 421 ALA A N 1
ATOM 3368 C CA . ALA A 1 421 ? 34.071 -4.195 41.975 1.00 45.75 421 ALA A CA 1
ATOM 3369 C C . ALA A 1 421 ? 34.991 -5.123 41.160 1.00 45.75 421 ALA A C 1
ATOM 3371 O O . ALA A 1 421 ? 36.211 -5.000 41.249 1.00 45.75 421 ALA A O 1
ATOM 3372 N N . LEU A 1 422 ? 34.435 -6.005 40.322 1.00 50.88 422 LEU A N 1
ATOM 3373 C CA . LEU A 1 422 ? 35.198 -6.872 39.415 1.00 50.88 422 LEU A CA 1
ATOM 3374 C C . LEU A 1 422 ? 35.901 -6.083 38.303 1.00 50.88 422 LEU A C 1
ATOM 3376 O O . LEU A 1 422 ? 37.054 -6.374 37.984 1.00 50.88 422 LEU A O 1
ATOM 3380 N N . ILE A 1 423 ? 35.252 -5.051 37.758 1.00 52.41 423 ILE A N 1
ATOM 3381 C CA . ILE A 1 423 ? 35.863 -4.154 36.767 1.00 52.41 423 ILE A CA 1
ATOM 3382 C C . ILE A 1 423 ? 36.998 -3.352 37.420 1.00 52.41 423 ILE A C 1
ATOM 3384 O O . ILE A 1 423 ? 38.111 -3.341 36.897 1.00 52.41 423 ILE A O 1
ATOM 3388 N N . ALA A 1 424 ? 36.775 -2.772 38.604 1.00 45.94 424 ALA A N 1
ATOM 3389 C CA . ALA A 1 424 ? 37.808 -2.054 39.353 1.00 45.94 424 ALA A CA 1
ATOM 3390 C C . ALA A 1 424 ? 38.991 -2.963 39.737 1.00 45.94 424 ALA A C 1
ATOM 3392 O O . ALA A 1 424 ? 40.151 -2.572 39.584 1.00 45.94 424 ALA A O 1
ATOM 3393 N N . ALA A 1 425 ? 38.722 -4.202 40.160 1.00 48.72 425 ALA A N 1
ATOM 3394 C CA . ALA A 1 425 ? 39.752 -5.195 40.452 1.00 48.72 425 ALA A CA 1
ATOM 3395 C C . ALA A 1 425 ? 40.537 -5.598 39.194 1.00 48.72 425 ALA A C 1
ATOM 3397 O O . ALA A 1 425 ? 41.758 -5.722 39.265 1.00 48.72 425 ALA A O 1
ATOM 3398 N N . SER A 1 426 ? 39.882 -5.724 38.032 1.00 47.41 426 SER A N 1
ATOM 3399 C CA . SER A 1 426 ? 40.555 -6.037 36.764 1.00 47.41 426 SER A CA 1
ATOM 3400 C C . SER A 1 426 ? 41.498 -4.922 36.303 1.00 47.41 426 SER A C 1
ATOM 3402 O O . SER A 1 426 ? 42.618 -5.211 35.893 1.00 47.41 426 SER A O 1
ATOM 3404 N N . VAL A 1 427 ? 41.104 -3.652 36.457 1.00 51.53 427 VAL A N 1
ATOM 3405 C CA . VAL A 1 427 ? 41.933 -2.488 36.098 1.00 51.53 427 VAL A CA 1
ATOM 3406 C C . VAL A 1 427 ? 43.111 -2.348 37.065 1.00 51.53 427 VAL A C 1
ATOM 3408 O O . VAL A 1 427 ? 44.240 -2.114 36.639 1.00 51.53 427 VAL A O 1
ATOM 3411 N N . THR A 1 428 ? 42.880 -2.575 38.360 1.00 49.50 428 THR A N 1
ATOM 3412 C CA . THR A 1 428 ? 43.937 -2.528 39.385 1.00 49.50 428 THR A CA 1
ATOM 3413 C C . THR A 1 428 ? 44.942 -3.674 39.216 1.00 49.50 428 THR A C 1
ATOM 3415 O O . THR A 1 428 ? 46.147 -3.467 39.350 1.00 49.50 428 THR A O 1
ATOM 3418 N N . CYS A 1 429 ? 44.466 -4.870 38.852 1.00 44.56 429 CYS A N 1
ATOM 3419 C CA . CYS A 1 429 ? 45.315 -6.018 38.536 1.00 44.56 429 CYS A CA 1
ATOM 3420 C C . CYS A 1 429 ? 46.144 -5.759 37.268 1.00 44.56 429 CYS A C 1
ATOM 3422 O O . CYS A 1 429 ? 47.342 -6.024 37.272 1.00 44.56 429 CYS A O 1
ATOM 3424 N N . LEU A 1 430 ? 45.550 -5.133 36.242 1.00 42.88 430 LEU A N 1
ATOM 3425 C CA . LEU A 1 430 ? 46.232 -4.769 34.997 1.00 42.88 430 LEU A CA 1
ATOM 3426 C C . LEU A 1 430 ? 47.365 -3.753 35.231 1.00 42.88 430 LEU A C 1
ATOM 3428 O O . LEU A 1 430 ? 48.453 -3.926 34.683 1.00 42.88 430 LEU A O 1
ATOM 3432 N N . ILE A 1 431 ? 47.151 -2.757 36.102 1.00 46.91 431 ILE A N 1
ATOM 3433 C CA . ILE A 1 431 ? 48.166 -1.760 36.495 1.00 46.91 431 ILE A CA 1
ATOM 3434 C C . ILE A 1 431 ? 49.289 -2.397 37.333 1.00 46.91 431 ILE A C 1
ATOM 3436 O O . ILE A 1 431 ? 50.459 -2.071 37.132 1.00 46.91 431 ILE A O 1
ATOM 3440 N N . ALA A 1 432 ? 48.974 -3.356 38.212 1.00 45.56 432 ALA A N 1
ATOM 3441 C CA . ALA A 1 432 ? 49.982 -4.088 38.983 1.00 45.56 432 ALA A CA 1
ATOM 3442 C C . ALA A 1 432 ? 50.897 -4.960 38.093 1.00 45.56 432 ALA A C 1
ATOM 3444 O O . ALA A 1 432 ? 52.087 -5.095 38.383 1.00 45.56 432 ALA A O 1
ATOM 3445 N N . THR A 1 433 ? 50.392 -5.490 36.971 1.00 47.81 433 THR A N 1
ATOM 3446 C CA . THR A 1 433 ? 51.187 -6.297 36.019 1.00 47.81 433 THR A CA 1
ATOM 3447 C C . THR A 1 433 ? 52.217 -5.519 35.195 1.00 47.81 433 THR A C 1
ATOM 3449 O O . THR A 1 433 ? 53.116 -6.146 34.640 1.00 47.81 433 THR A O 1
ATOM 3452 N N . PHE A 1 434 ? 52.149 -4.184 35.123 1.00 43.97 434 PHE A N 1
ATOM 3453 C CA . PHE A 1 434 ? 53.157 -3.375 34.415 1.00 43.97 434 PHE A CA 1
ATOM 3454 C C . PHE A 1 434 ? 54.313 -2.890 35.312 1.00 43.97 434 PHE A C 1
ATOM 3456 O O . PHE A 1 434 ? 55.244 -2.263 34.811 1.00 43.97 434 PHE A O 1
ATOM 3463 N N . GLY A 1 435 ? 54.294 -3.198 36.617 1.00 43.06 435 GLY A N 1
ATOM 3464 C CA . GLY A 1 435 ? 55.273 -2.696 37.592 1.00 43.06 435 GLY A CA 1
ATOM 3465 C C . GLY A 1 435 ? 56.289 -3.704 38.147 1.00 43.06 435 GLY A C 1
ATOM 3466 O O . GLY A 1 435 ? 57.150 -3.302 38.925 1.00 43.06 435 GLY A O 1
ATOM 3467 N N . GLY A 1 436 ? 56.234 -4.992 37.796 1.00 34.72 436 GLY A N 1
ATOM 3468 C CA . GLY A 1 436 ? 57.122 -5.987 38.408 1.00 34.72 436 GLY A CA 1
ATOM 3469 C C . GLY A 1 436 ? 57.325 -7.230 37.554 1.00 34.72 436 GLY A C 1
ATOM 3470 O O . GLY A 1 436 ? 56.400 -7.993 37.298 1.00 34.72 436 GLY A O 1
ATOM 3471 N N . SER A 1 437 ? 58.561 -7.436 37.118 1.00 40.97 437 SER A N 1
ATOM 3472 C CA . SER A 1 437 ? 59.038 -8.572 36.338 1.00 40.97 437 SER A CA 1
ATOM 3473 C C . SER A 1 437 ? 58.917 -9.899 37.098 1.00 40.97 437 SER A C 1
ATOM 3475 O O . SER A 1 437 ? 59.646 -10.138 38.057 1.00 40.97 437 SER A O 1
ATOM 3477 N N . SER A 1 438 ? 58.033 -10.802 36.661 1.00 39.97 438 SER A N 1
ATOM 3478 C CA . SER A 1 438 ? 58.193 -12.268 36.777 1.00 39.97 438 SER A CA 1
ATOM 3479 C C . SER A 1 438 ? 57.012 -13.029 36.149 1.00 39.97 438 SER A C 1
ATOM 3481 O O . SER A 1 438 ? 55.934 -12.488 35.925 1.00 39.97 438 SER A O 1
ATOM 3483 N N . PHE A 1 439 ? 57.271 -14.300 35.833 1.00 36.94 439 PHE A N 1
ATOM 3484 C CA . PHE A 1 439 ? 56.573 -15.275 34.974 1.00 36.94 439 PHE A CA 1
ATOM 3485 C C . PHE A 1 439 ? 55.064 -15.545 35.235 1.00 36.94 439 PHE A C 1
ATOM 3487 O O . PHE A 1 439 ? 54.501 -16.468 34.655 1.00 36.94 439 PHE A O 1
ATOM 3494 N N . ALA A 1 440 ? 54.380 -14.756 36.070 1.00 39.47 440 ALA A N 1
ATOM 3495 C CA . ALA A 1 440 ? 52.948 -14.883 36.370 1.00 39.47 440 ALA A CA 1
ATOM 3496 C C . ALA A 1 440 ? 52.027 -14.019 35.472 1.00 39.47 440 ALA A C 1
ATOM 3498 O O . ALA A 1 440 ? 50.804 -14.085 35.601 1.00 39.47 440 ALA A O 1
ATOM 3499 N N . SER A 1 441 ? 52.576 -13.226 34.540 1.00 44.00 441 SER A N 1
ATOM 3500 C CA . SER A 1 441 ? 51.782 -12.313 33.696 1.00 44.00 441 SER A CA 1
ATOM 3501 C C . SER A 1 441 ? 51.007 -13.005 32.566 1.00 44.00 441 SER A C 1
ATOM 3503 O O . SER A 1 441 ? 49.980 -12.491 32.126 1.00 44.00 441 SER A O 1
ATOM 3505 N N . SER A 1 442 ? 51.424 -14.195 32.126 1.00 42.03 442 SER A N 1
ATOM 3506 C CA . SER A 1 442 ? 50.744 -14.932 31.052 1.00 42.03 442 SER A CA 1
ATOM 3507 C C . SER A 1 442 ? 49.438 -15.588 31.517 1.00 42.03 442 SER A C 1
ATOM 3509 O O . SER A 1 442 ? 48.473 -15.628 30.756 1.00 42.03 442 SER A O 1
ATOM 3511 N N . PHE A 1 443 ? 49.359 -16.023 32.780 1.00 40.81 443 PHE A N 1
ATOM 3512 C CA . PHE A 1 443 ? 48.136 -16.605 33.350 1.00 40.81 443 PHE A CA 1
ATOM 3513 C C . PHE A 1 443 ? 47.089 -15.527 33.685 1.00 40.81 443 PHE A C 1
ATOM 3515 O O . PHE A 1 443 ? 45.897 -15.722 33.448 1.00 40.81 443 PHE A O 1
ATOM 3522 N N . GLY A 1 444 ? 47.534 -14.352 34.153 1.00 39.94 444 GLY A N 1
ATOM 3523 C CA . GLY A 1 444 ? 46.671 -13.189 34.395 1.00 39.94 444 GLY A CA 1
ATOM 3524 C C . GLY A 1 444 ? 46.132 -12.556 33.108 1.00 39.94 444 GLY A C 1
ATOM 3525 O O . GLY A 1 444 ? 44.947 -12.237 33.035 1.00 39.94 444 GLY A O 1
ATOM 3526 N N . ALA A 1 445 ? 46.960 -12.452 32.061 1.00 43.06 445 ALA A N 1
ATOM 3527 C CA . ALA A 1 445 ? 46.520 -11.966 30.753 1.00 43.06 445 ALA A CA 1
ATOM 3528 C C . ALA A 1 445 ? 45.531 -12.932 30.081 1.00 43.06 445 ALA A C 1
ATOM 3530 O O . ALA A 1 445 ? 44.546 -12.476 29.510 1.00 43.06 445 ALA A O 1
ATOM 3531 N N . ALA A 1 446 ? 45.736 -14.250 30.193 1.00 44.00 446 ALA A N 1
ATOM 3532 C CA . ALA A 1 446 ? 44.822 -15.249 29.635 1.00 44.00 446 ALA A CA 1
ATOM 3533 C C . ALA A 1 446 ? 43.469 -15.289 30.367 1.00 44.00 446 ALA A C 1
ATOM 3535 O O . ALA A 1 446 ? 42.427 -15.343 29.715 1.00 44.00 446 ALA A O 1
ATOM 3536 N N . LEU A 1 447 ? 43.454 -15.194 31.704 1.00 42.12 447 LEU A N 1
ATOM 3537 C CA . LEU A 1 447 ? 42.205 -15.100 32.467 1.00 42.12 447 LEU A CA 1
ATOM 3538 C C . LEU A 1 447 ? 41.483 -13.770 32.212 1.00 42.12 447 LEU A C 1
ATOM 3540 O O . LEU A 1 447 ? 40.273 -13.782 31.982 1.00 42.12 447 LEU A O 1
ATOM 3544 N N . GLY A 1 448 ? 42.216 -12.654 32.151 1.00 40.56 448 GLY A N 1
ATOM 3545 C CA . GLY A 1 448 ? 41.674 -11.334 31.817 1.00 40.56 448 GLY A CA 1
ATOM 3546 C C . GLY A 1 448 ? 41.084 -11.268 30.406 1.00 40.56 448 GLY A C 1
ATOM 3547 O O . GLY A 1 448 ? 39.968 -10.781 30.239 1.00 40.56 448 GLY A O 1
ATOM 3548 N N . LEU A 1 449 ? 41.768 -11.837 29.406 1.00 46.34 449 LEU A N 1
ATOM 3549 C CA . LEU A 1 449 ? 41.251 -11.953 28.038 1.00 46.34 449 LEU A CA 1
ATOM 3550 C C . LEU A 1 449 ? 40.087 -12.941 27.939 1.00 46.34 449 LEU A C 1
ATOM 3552 O O . LEU A 1 449 ? 39.142 -12.644 27.224 1.00 46.34 449 LEU A O 1
ATOM 3556 N N . SER A 1 450 ? 40.074 -14.055 28.680 1.00 43.62 450 SER A N 1
ATOM 3557 C CA . SER A 1 450 ? 38.935 -14.993 28.671 1.00 43.62 450 SER A CA 1
ATOM 3558 C C . SER A 1 450 ? 37.667 -14.400 29.303 1.00 43.62 450 SER A C 1
ATOM 3560 O O . SER A 1 450 ? 36.553 -14.667 28.847 1.00 43.62 450 SER A O 1
ATOM 3562 N N . LEU A 1 451 ? 37.818 -13.535 30.313 1.00 43.25 451 LEU A N 1
ATOM 3563 C CA . LEU A 1 451 ? 36.708 -12.819 30.944 1.00 43.25 451 LEU A CA 1
ATOM 3564 C C . LEU A 1 451 ? 36.199 -11.675 30.058 1.00 43.25 451 LEU A C 1
ATOM 3566 O O . LEU A 1 451 ? 34.991 -11.502 29.920 1.00 43.25 451 LEU A O 1
ATOM 3570 N N . LEU A 1 452 ? 37.093 -10.968 29.360 1.00 42.47 452 LEU A N 1
ATOM 3571 C CA . LEU A 1 452 ? 36.709 -9.989 28.338 1.00 42.47 452 LEU A CA 1
ATOM 3572 C C . LEU A 1 452 ? 36.054 -10.659 27.125 1.00 42.47 452 LEU A C 1
ATOM 3574 O O . LEU A 1 452 ? 35.053 -10.168 26.619 1.00 42.47 452 LEU A O 1
ATOM 3578 N N . GLN A 1 453 ? 36.557 -11.811 26.687 1.00 43.59 453 GLN A N 1
ATOM 3579 C CA . GLN A 1 453 ? 36.025 -12.546 25.544 1.00 43.59 453 GLN A CA 1
ATOM 3580 C C . GLN A 1 453 ? 34.693 -13.228 25.882 1.00 43.59 453 GLN A C 1
ATOM 3582 O O . GLN A 1 453 ? 33.815 -13.264 25.026 1.00 43.59 453 GLN A O 1
ATOM 3587 N N . SER A 1 454 ? 34.470 -13.681 27.121 1.00 46.31 454 SER A N 1
ATOM 3588 C CA . SER A 1 454 ? 33.154 -14.169 27.567 1.00 46.31 454 SER A CA 1
ATOM 3589 C C . SER A 1 454 ? 32.138 -13.038 27.761 1.00 46.31 454 SER A C 1
ATOM 3591 O O . SER A 1 454 ? 30.984 -13.213 27.374 1.00 46.31 454 SER A O 1
ATOM 3593 N N . GLN A 1 455 ? 32.544 -11.857 28.244 1.00 42.78 455 GLN A N 1
ATOM 3594 C CA . GLN A 1 455 ? 31.652 -10.692 28.333 1.00 42.78 455 GLN A CA 1
ATOM 3595 C C . GLN A 1 455 ? 31.347 -10.052 26.973 1.00 42.78 455 GLN A C 1
ATOM 3597 O O . GLN A 1 455 ? 30.211 -9.650 26.743 1.00 42.78 455 GLN A O 1
ATOM 3602 N N . ILE A 1 456 ? 32.303 -10.012 26.043 1.00 41.38 456 ILE A N 1
ATOM 3603 C CA . ILE A 1 456 ? 32.075 -9.541 24.669 1.00 41.38 456 ILE A CA 1
ATOM 3604 C C . ILE A 1 456 ? 31.246 -10.568 23.892 1.00 41.38 456 ILE A C 1
ATOM 3606 O O . ILE A 1 456 ? 30.316 -10.181 23.196 1.00 41.38 456 ILE A O 1
ATOM 3610 N N . THR A 1 457 ? 31.498 -11.871 24.048 1.00 36.81 457 THR A N 1
ATOM 3611 C CA . THR A 1 457 ? 30.710 -12.899 23.347 1.00 36.81 457 THR A CA 1
ATOM 3612 C C . THR A 1 457 ? 29.273 -12.940 23.862 1.00 36.81 457 THR A C 1
ATOM 3614 O O . THR A 1 457 ? 28.373 -12.961 23.036 1.00 36.81 457 THR A O 1
ATOM 3617 N N . LEU A 1 458 ? 29.029 -12.856 25.179 1.00 37.84 458 LEU A N 1
ATOM 3618 C CA . LEU A 1 458 ? 27.667 -12.826 25.741 1.00 37.84 458 LEU A CA 1
ATOM 3619 C C . LEU A 1 458 ? 26.974 -11.462 25.577 1.00 37.84 458 LEU A C 1
ATOM 3621 O O . LEU A 1 458 ? 25.770 -11.408 25.326 1.00 37.84 458 LEU A O 1
ATOM 3625 N N . GLY A 1 459 ? 27.721 -10.360 25.682 1.00 35.91 459 GLY A N 1
ATOM 3626 C CA . GLY A 1 459 ? 27.202 -8.997 25.551 1.00 35.91 459 GLY A CA 1
ATOM 3627 C C . GLY A 1 459 ? 26.889 -8.609 24.107 1.00 35.91 459 GLY A C 1
ATOM 3628 O O . GLY A 1 459 ? 25.857 -7.986 23.855 1.00 35.91 459 GLY A O 1
ATOM 3629 N N . ILE A 1 460 ? 27.716 -9.036 23.145 1.00 34.88 460 ILE A N 1
ATOM 3630 C CA . ILE A 1 460 ? 27.477 -8.810 21.714 1.00 34.88 460 ILE A CA 1
ATOM 3631 C C . ILE A 1 460 ? 26.503 -9.848 21.142 1.00 34.88 460 ILE A C 1
ATOM 3633 O O . ILE A 1 460 ? 25.659 -9.476 20.333 1.00 34.88 460 ILE A O 1
ATOM 3637 N N . SER A 1 461 ? 26.494 -11.113 21.593 1.00 34.19 461 SER A N 1
ATOM 3638 C CA . SER A 1 461 ? 25.470 -12.064 21.122 1.00 34.19 461 SER A CA 1
ATOM 3639 C C . SER A 1 461 ? 24.058 -11.655 21.540 1.00 34.19 461 SER A C 1
ATOM 3641 O O . SER A 1 461 ? 23.125 -11.884 20.777 1.00 34.19 461 SER A O 1
ATOM 3643 N N . ALA A 1 462 ? 23.892 -11.015 22.706 1.00 33.47 462 ALA A N 1
ATOM 3644 C CA . ALA A 1 462 ? 22.601 -10.495 23.162 1.00 33.47 462 ALA A CA 1
ATOM 3645 C C . ALA A 1 462 ? 22.164 -9.215 22.425 1.00 33.47 462 ALA A C 1
ATOM 3647 O O . ALA A 1 462 ? 20.969 -8.964 22.299 1.00 33.47 462 ALA A O 1
ATOM 3648 N N . SER A 1 463 ? 23.107 -8.420 21.906 1.00 31.98 463 SER A N 1
ATOM 3649 C CA . SER A 1 463 ? 22.799 -7.179 21.180 1.00 31.98 463 SER A CA 1
ATOM 3650 C C . SER A 1 463 ? 22.734 -7.352 19.653 1.00 31.98 463 SER A C 1
ATOM 3652 O O . SER A 1 463 ? 21.975 -6.636 19.006 1.00 31.98 463 SER A O 1
ATOM 3654 N N . LEU A 1 464 ? 23.406 -8.352 19.064 1.00 28.84 464 LEU A N 1
ATOM 3655 C CA . LEU A 1 464 ? 23.300 -8.674 17.629 1.00 28.84 464 LEU A CA 1
ATOM 3656 C C . LEU A 1 464 ? 22.149 -9.631 17.277 1.00 28.84 464 LEU A C 1
ATOM 3658 O O . LEU A 1 464 ? 21.650 -9.567 16.156 1.00 28.84 464 LEU A O 1
ATOM 3662 N N . THR A 1 465 ? 21.641 -10.449 18.209 1.00 35.75 465 THR A N 1
ATOM 3663 C CA . THR A 1 465 ? 20.383 -11.201 17.974 1.00 35.75 465 THR A CA 1
ATOM 3664 C C . THR A 1 465 ? 19.130 -10.324 18.045 1.00 35.75 465 THR A C 1
ATOM 3666 O O . THR A 1 465 ? 18.064 -10.753 17.612 1.00 35.75 465 THR A O 1
ATOM 3669 N N . ALA A 1 466 ? 19.249 -9.082 18.522 1.00 36.25 466 ALA A N 1
ATOM 3670 C CA . ALA A 1 466 ? 18.152 -8.118 18.531 1.00 36.25 466 ALA A CA 1
ATOM 3671 C C . ALA A 1 466 ? 17.971 -7.367 17.194 1.00 36.25 466 ALA A C 1
ATOM 3673 O O . ALA A 1 466 ? 16.946 -6.715 17.015 1.00 36.25 466 ALA A O 1
ATOM 3674 N N . LEU A 1 467 ? 18.918 -7.455 16.246 1.00 29.31 467 LEU A N 1
ATOM 3675 C CA . LEU A 1 467 ? 18.860 -6.695 14.982 1.00 29.31 467 LEU A CA 1
ATOM 3676 C C . LEU A 1 467 ? 19.115 -7.509 13.700 1.00 29.31 467 LEU A C 1
ATOM 3678 O O . LEU A 1 467 ? 19.141 -6.938 12.613 1.00 29.31 467 LEU A O 1
ATOM 3682 N N . GLY A 1 468 ? 19.235 -8.836 13.775 1.00 25.42 468 GLY A N 1
ATOM 3683 C CA . GLY A 1 468 ? 19.460 -9.675 12.597 1.00 25.42 468 GLY A CA 1
ATOM 3684 C C . GLY A 1 468 ? 18.643 -10.959 12.609 1.00 25.42 468 GLY A C 1
ATOM 3685 O O . GLY A 1 468 ? 19.042 -11.913 13.257 1.00 25.42 468 GLY A O 1
ATOM 3686 N N . GLY A 1 469 ? 17.534 -10.957 11.863 1.00 23.94 469 GLY A N 1
ATOM 3687 C CA . GLY A 1 469 ? 16.986 -12.086 11.094 1.00 23.94 469 GLY A CA 1
ATOM 3688 C C . GLY A 1 469 ? 16.815 -13.450 11.772 1.00 23.94 469 GLY A C 1
ATOM 3689 O O . GLY A 1 469 ? 17.767 -14.130 12.137 1.00 23.94 469 GLY A O 1
ATOM 3690 N N . GLY A 1 470 ? 15.564 -13.911 11.809 1.00 35.12 470 GLY A N 1
ATOM 3691 C CA . GLY A 1 470 ? 15.196 -15.234 12.285 1.00 35.12 470 GLY A CA 1
ATOM 3692 C C . GLY A 1 470 ? 15.907 -16.381 11.565 1.00 35.12 470 GLY A C 1
ATOM 3693 O O . GLY A 1 470 ? 15.769 -16.564 10.364 1.00 35.12 470 GLY A O 1
ATOM 3694 N N . ALA A 1 471 ? 16.601 -17.193 12.349 1.00 28.44 471 ALA A N 1
ATOM 3695 C CA . ALA A 1 471 ? 16.702 -18.643 12.238 1.00 28.44 471 ALA A CA 1
ATOM 3696 C C . ALA A 1 471 ? 17.450 -19.119 13.495 1.00 28.44 471 ALA A C 1
ATOM 3698 O O . ALA A 1 471 ? 18.468 -18.537 13.845 1.00 28.44 471 ALA A O 1
ATOM 3699 N N . LEU A 1 472 ? 16.971 -20.187 14.147 1.00 27.14 472 LEU A N 1
ATOM 3700 C CA . LEU A 1 472 ? 17.601 -20.902 15.283 1.00 27.14 472 LEU A CA 1
ATOM 3701 C C . LEU A 1 472 ? 17.214 -20.522 16.730 1.00 27.14 472 LEU A C 1
ATOM 3703 O O . LEU A 1 472 ? 18.045 -20.597 17.631 1.00 27.14 472 LEU A O 1
ATOM 3707 N N . SER A 1 473 ? 15.938 -20.263 17.028 1.00 29.94 473 SER A N 1
ATOM 3708 C CA . SER A 1 473 ? 15.468 -20.275 18.433 1.00 29.94 473 SER A CA 1
ATOM 3709 C C . SER A 1 473 ? 14.100 -20.931 18.648 1.00 29.94 473 SER A C 1
ATOM 3711 O O . SER A 1 473 ? 13.362 -20.560 19.555 1.00 29.94 473 SER A O 1
ATOM 3713 N N . PHE A 1 474 ? 13.762 -21.960 17.864 1.00 33.38 474 PHE A N 1
ATOM 3714 C CA . PHE A 1 474 ? 12.429 -22.573 17.948 1.00 33.38 474 PHE A CA 1
ATOM 3715 C C . PHE A 1 474 ? 12.232 -23.561 19.115 1.00 33.38 474 PHE A C 1
ATOM 3717 O O . PHE A 1 474 ? 11.096 -23.827 19.482 1.00 33.38 474 PHE A O 1
ATOM 3724 N N . TRP A 1 475 ? 13.297 -24.070 19.752 1.00 28.28 475 TRP A N 1
ATOM 3725 C CA . TRP A 1 475 ? 13.155 -25.055 20.847 1.00 28.28 475 TRP A CA 1
ATOM 3726 C C . TRP A 1 475 ? 13.768 -24.643 22.196 1.00 28.28 475 TRP A C 1
ATOM 3728 O O . TRP A 1 475 ? 13.388 -25.191 23.227 1.00 28.28 475 TRP A O 1
ATOM 3738 N N . GLY A 1 476 ? 14.658 -23.642 22.231 1.00 25.44 476 GLY A N 1
ATOM 3739 C CA . GLY A 1 476 ? 15.273 -23.149 23.477 1.00 25.44 476 GLY A CA 1
ATOM 3740 C C . GLY A 1 476 ? 14.580 -21.935 24.113 1.00 25.44 476 GLY A C 1
ATOM 3741 O O . GLY A 1 476 ? 14.659 -21.753 25.325 1.00 25.44 476 GLY A O 1
ATOM 3742 N N . GLY A 1 477 ? 13.882 -21.108 23.324 1.00 27.08 477 GLY A N 1
ATOM 3743 C CA . GLY A 1 477 ? 13.301 -19.842 23.797 1.00 27.08 477 GLY A CA 1
ATOM 3744 C C . GLY A 1 477 ? 12.009 -19.985 24.610 1.00 27.08 477 GLY A C 1
ATOM 3745 O O . GLY A 1 477 ? 11.742 -19.156 25.476 1.00 27.08 477 GLY A O 1
ATOM 3746 N N . ILE A 1 478 ? 11.230 -21.045 24.369 1.00 32.22 478 ILE A N 1
ATOM 3747 C CA . ILE A 1 478 ? 9.940 -21.276 25.042 1.00 32.22 478 ILE A CA 1
ATOM 3748 C C . ILE A 1 478 ? 10.176 -21.712 26.499 1.00 32.22 478 ILE A C 1
ATOM 3750 O O . ILE A 1 478 ? 9.660 -21.084 27.421 1.00 32.22 478 ILE A O 1
ATOM 3754 N N . LYS A 1 479 ? 11.086 -22.672 26.724 1.00 33.38 479 LYS A N 1
ATOM 3755 C CA . LYS A 1 479 ? 11.409 -23.170 28.075 1.00 33.38 479 LYS A CA 1
ATOM 3756 C C . LYS A 1 479 ? 12.177 -22.174 28.950 1.00 33.38 479 LYS A C 1
ATOM 3758 O O . LYS A 1 479 ? 12.093 -22.240 30.172 1.00 33.38 479 LYS A O 1
ATOM 3763 N N . PHE A 1 480 ? 12.922 -21.237 28.355 1.00 33.22 480 PHE A N 1
ATOM 3764 C CA . PHE A 1 480 ? 13.648 -20.214 29.123 1.00 33.22 480 PHE A CA 1
ATOM 3765 C C . PHE A 1 480 ? 12.726 -19.077 29.605 1.00 33.22 480 PHE A C 1
ATOM 3767 O O . PHE A 1 480 ? 12.950 -18.523 30.681 1.00 33.22 480 PHE A O 1
ATOM 3774 N N . LYS A 1 481 ? 11.660 -18.757 28.852 1.00 43.16 481 LYS A N 1
ATOM 3775 C CA . LYS A 1 481 ? 10.654 -17.753 29.243 1.00 43.16 481 LYS A CA 1
ATOM 3776 C C . LYS A 1 481 ? 9.691 -18.267 30.320 1.00 43.16 481 LYS A C 1
ATOM 3778 O O . LYS A 1 481 ? 9.371 -17.503 31.228 1.00 43.16 481 LYS A O 1
ATOM 3783 N N . GLU A 1 482 ? 9.310 -19.547 30.296 1.00 40.44 482 GLU A N 1
ATOM 3784 C CA . GLU A 1 482 ? 8.513 -20.195 31.361 1.00 40.44 482 GLU A CA 1
ATOM 3785 C C . GLU A 1 482 ? 9.119 -19.996 32.763 1.00 40.44 482 GLU A C 1
ATOM 3787 O O . GLU A 1 482 ? 8.402 -19.696 33.717 1.00 40.44 482 GLU A O 1
ATOM 3792 N N . GLY A 1 483 ? 10.450 -20.085 32.889 1.00 41.81 483 GLY A N 1
ATOM 3793 C CA . GLY A 1 483 ? 11.157 -19.910 34.164 1.00 41.81 483 GLY A CA 1
ATOM 3794 C C . GLY A 1 483 ? 11.301 -18.458 34.651 1.00 41.81 483 GLY A C 1
ATOM 3795 O O . GLY A 1 483 ? 11.686 -18.244 35.802 1.00 41.81 483 GLY A O 1
ATOM 3796 N N . GLN A 1 484 ? 11.010 -17.458 33.807 1.00 48.78 484 GLN A N 1
ATOM 3797 C CA . GLN A 1 484 ? 11.202 -16.030 34.115 1.00 48.78 484 GLN A CA 1
ATOM 3798 C C . GLN A 1 484 ? 9.903 -15.214 34.206 1.00 48.78 484 GLN A C 1
ATOM 3800 O O . GLN A 1 484 ? 9.935 -14.101 34.735 1.00 48.78 484 GLN A O 1
ATOM 3805 N N . ARG A 1 485 ? 8.760 -15.736 33.738 1.00 59.97 485 ARG A N 1
ATOM 3806 C CA . ARG A 1 485 ? 7.474 -15.019 33.792 1.00 59.97 485 ARG A CA 1
ATOM 3807 C C . ARG A 1 485 ? 6.966 -14.867 35.230 1.00 59.97 485 ARG A C 1
ATOM 3809 O O . ARG A 1 485 ? 6.910 -15.822 36.005 1.00 59.97 485 ARG A O 1
ATOM 3816 N N . GLN A 1 486 ? 6.570 -13.648 35.586 1.00 65.62 486 GLN A N 1
ATOM 3817 C CA . GLN A 1 486 ? 5.999 -13.292 36.889 1.00 65.62 486 GLN A CA 1
ATOM 3818 C C . GLN A 1 486 ? 4.820 -12.333 36.700 1.00 65.62 486 GLN A C 1
ATOM 3820 O O . GLN A 1 486 ? 4.680 -11.726 35.638 1.00 65.62 486 GLN A O 1
ATOM 3825 N N . GLY A 1 487 ? 3.982 -12.188 37.730 1.00 79.25 487 GLY A N 1
ATOM 3826 C CA . GLY A 1 487 ? 2.861 -11.246 37.720 1.00 79.25 487 GLY A CA 1
ATOM 3827 C C . GLY A 1 487 ? 1.888 -11.496 36.566 1.00 79.25 487 GLY A C 1
ATOM 3828 O O . GLY A 1 487 ? 1.575 -12.645 36.252 1.00 79.25 487 GLY A O 1
ATOM 3829 N N . LEU A 1 488 ? 1.424 -10.416 35.933 1.00 81.62 488 LEU A N 1
ATOM 3830 C CA . LEU A 1 488 ? 0.382 -10.469 34.909 1.00 81.62 488 LEU A CA 1
ATOM 3831 C C . LEU A 1 488 ? 0.770 -11.346 33.713 1.00 81.62 488 LEU A C 1
ATOM 3833 O O . LEU A 1 488 ? -0.041 -12.147 33.264 1.00 81.62 488 LEU A O 1
ATOM 3837 N N . SER A 1 489 ? 2.024 -11.281 33.254 1.00 84.50 489 SER A N 1
ATOM 3838 C CA . SER A 1 489 ? 2.526 -12.114 32.147 1.00 84.50 489 SER A CA 1
ATOM 3839 C C . SER A 1 489 ? 2.286 -13.608 32.371 1.00 84.50 489 SER A C 1
ATOM 3841 O O . SER A 1 489 ? 1.864 -14.315 31.460 1.00 84.50 489 SER A O 1
ATOM 3843 N N . LYS A 1 490 ? 2.509 -14.083 33.602 1.00 84.44 490 LYS A N 1
ATOM 3844 C CA . LYS A 1 490 ? 2.309 -15.490 33.952 1.00 84.44 490 LYS A CA 1
ATOM 3845 C C . LYS A 1 490 ? 0.830 -15.868 33.944 1.00 84.44 490 LYS A C 1
ATOM 3847 O O . LYS A 1 490 ? 0.477 -16.909 33.406 1.00 84.44 490 LYS A O 1
ATOM 3852 N N . GLU A 1 491 ? -0.029 -15.043 34.537 1.00 86.88 491 GLU A N 1
ATOM 3853 C CA . GLU A 1 491 ? -1.456 -15.374 34.609 1.00 86.88 491 GLU A CA 1
ATOM 3854 C C . GLU A 1 491 ? -2.155 -15.287 33.250 1.00 86.88 491 GLU A C 1
ATOM 3856 O O . GLU A 1 491 ? -3.030 -16.102 32.970 1.00 86.88 491 GLU A O 1
ATOM 3861 N N . LEU A 1 492 ? -1.737 -14.371 32.372 1.00 88.06 492 LEU A N 1
ATOM 3862 C CA . LEU A 1 492 ? -2.242 -14.333 30.998 1.00 88.06 492 LEU A CA 1
ATOM 3863 C C . LEU A 1 492 ? -1.814 -15.567 30.198 1.00 88.06 492 LEU A C 1
ATOM 3865 O O . LEU A 1 492 ? -2.630 -16.112 29.457 1.00 88.06 492 LEU A O 1
ATOM 3869 N N . GLU A 1 493 ? -0.582 -16.052 30.388 1.00 87.75 493 GLU A N 1
ATOM 3870 C CA . GLU A 1 493 ? -0.160 -17.311 29.769 1.00 87.75 493 GLU A CA 1
ATOM 3871 C C . GLU A 1 493 ? -0.948 -18.504 30.320 1.00 87.75 493 GLU A C 1
ATOM 3873 O O . GLU A 1 493 ? -1.390 -19.345 29.549 1.00 87.75 493 GLU A O 1
ATOM 3878 N N . ASN A 1 494 ? -1.214 -18.553 31.629 1.00 89.44 494 ASN A N 1
ATOM 3879 C CA . ASN A 1 494 ? -2.027 -19.625 32.208 1.00 89.44 494 ASN A CA 1
ATOM 3880 C C . ASN A 1 494 ? -3.430 -19.686 31.575 1.00 89.44 494 ASN A C 1
ATOM 3882 O O . ASN A 1 494 ? -3.967 -20.772 31.375 1.00 89.44 494 ASN A O 1
ATOM 3886 N N . VAL A 1 495 ? -4.041 -18.530 31.280 1.00 89.25 495 VAL A N 1
ATOM 3887 C CA . VAL A 1 495 ? -5.325 -18.472 30.559 1.00 89.25 495 VAL A CA 1
ATOM 3888 C C . VAL A 1 495 ? -5.155 -18.943 29.113 1.00 89.25 495 VAL A C 1
ATOM 3890 O O . VAL A 1 495 ? -5.992 -19.693 28.617 1.00 89.25 495 VAL A O 1
ATOM 3893 N N . HIS A 1 496 ? -4.081 -18.520 28.441 1.00 89.94 496 HIS A N 1
ATOM 3894 C CA . HIS A 1 496 ? -3.764 -18.933 27.074 1.00 89.94 496 HIS A CA 1
ATOM 3895 C C . HIS A 1 496 ? -3.588 -20.456 26.951 1.00 89.94 496 HIS A C 1
ATOM 3897 O O . HIS A 1 496 ? -4.211 -21.076 26.089 1.00 89.94 496 HIS A O 1
ATOM 3903 N N . GLU A 1 497 ? -2.786 -21.058 27.829 1.00 88.75 497 GLU A N 1
ATOM 3904 C CA . GLU A 1 497 ? -2.523 -22.498 27.868 1.00 88.75 497 GLU A CA 1
ATOM 3905 C C . GLU A 1 497 ? -3.791 -23.296 28.169 1.00 88.75 497 GLU A C 1
ATOM 3907 O O . GLU A 1 497 ? -4.082 -24.251 27.455 1.00 88.75 497 GLU A O 1
ATOM 3912 N N . GLU A 1 498 ? -4.585 -22.880 29.161 1.00 90.62 498 GLU A N 1
ATOM 3913 C CA . GLU A 1 498 ? -5.840 -23.556 29.510 1.00 90.62 498 GLU A CA 1
ATOM 3914 C C . GLU A 1 498 ? -6.872 -23.475 28.373 1.00 90.62 498 GLU A C 1
ATOM 3916 O O . GLU A 1 498 ? -7.606 -24.427 28.126 1.00 90.62 498 GLU A O 1
ATOM 3921 N N . ALA A 1 499 ? -6.924 -22.358 27.642 1.00 88.06 499 ALA A N 1
ATOM 3922 C CA . ALA A 1 499 ? -7.819 -22.220 26.494 1.00 88.06 499 ALA A CA 1
ATOM 3923 C C . ALA A 1 499 ? -7.350 -23.039 25.272 1.00 88.06 499 ALA A C 1
ATOM 3925 O O . ALA A 1 499 ? -8.180 -23.541 24.514 1.00 88.06 499 ALA A O 1
ATOM 3926 N N . MET A 1 500 ? -6.034 -23.201 25.079 1.00 86.94 500 MET A N 1
ATOM 3927 C CA . MET A 1 500 ? -5.460 -24.055 24.026 1.00 86.94 500 MET A CA 1
ATOM 3928 C C . MET A 1 500 ? -5.548 -25.550 24.360 1.00 86.94 500 MET A C 1
ATOM 3930 O O . MET A 1 500 ? -5.719 -26.385 23.467 1.00 86.94 500 MET A O 1
ATOM 3934 N N . HIS A 1 501 ? -5.430 -25.891 25.640 1.00 86.06 501 HIS A N 1
ATOM 3935 C CA . HIS A 1 501 ? -5.403 -27.251 26.159 1.00 86.06 501 HIS A CA 1
ATOM 3936 C C . HIS A 1 501 ? -6.326 -27.356 27.377 1.00 86.06 501 HIS A C 1
ATOM 3938 O O . HIS A 1 501 ? -5.833 -27.378 28.507 1.00 86.06 501 HIS A O 1
ATOM 3944 N N . PRO A 1 502 ? -7.655 -27.440 27.165 1.00 75.94 502 PRO A N 1
ATOM 3945 C CA . PRO A 1 502 ? -8.604 -27.550 28.262 1.00 75.94 502 PRO A CA 1
ATOM 3946 C C . PRO A 1 502 ? -8.256 -28.773 29.098 1.00 75.94 502 PRO A C 1
ATOM 3948 O O . PRO A 1 502 ? -8.206 -29.896 28.582 1.00 75.94 502 PRO A O 1
ATOM 3951 N N . SER A 1 503 ? -7.994 -28.565 30.383 1.00 68.25 503 SER A N 1
ATOM 3952 C CA . SER A 1 503 ? -7.826 -29.682 31.295 1.00 68.25 503 SER A CA 1
ATOM 3953 C C . SER A 1 503 ? -9.158 -30.437 31.363 1.00 68.25 503 SER A C 1
ATOM 3955 O O . SER A 1 503 ? -10.191 -29.886 31.739 1.00 68.25 503 SER A O 1
ATOM 3957 N N . PHE A 1 504 ? -9.161 -31.694 30.903 1.00 45.25 504 PHE A N 1
ATOM 3958 C CA . PHE A 1 504 ? -10.329 -32.567 31.004 1.00 45.25 504 PHE A CA 1
ATOM 3959 C C . PHE A 1 504 ? -10.608 -32.809 32.493 1.00 45.25 504 PHE A C 1
ATOM 3961 O O . PHE A 1 504 ? -9.885 -33.571 33.138 1.00 45.25 504 PHE A O 1
ATOM 3968 N N . SER A 1 505 ? -11.615 -32.121 33.033 1.00 36.69 505 SER A N 1
ATOM 3969 C CA . SER A 1 505 ? -12.187 -32.376 34.358 1.00 36.69 505 SER A CA 1
ATOM 3970 C C . SER A 1 505 ? -13.394 -33.289 34.262 1.00 36.69 505 SER A C 1
ATOM 3972 O O . SER A 1 505 ? -14.309 -32.914 33.487 1.00 36.69 505 SER A O 1
#

Secondary structure (DSSP, 8-state):
----GGGSTT--------HHHHHHHHHHHHHHHHHHHHHHHHHHHHHHHHHHHHHHHHHHHHHHHHHHHHHHHHHHHHHHHHHHHHHHHHS------S-----PPPHHHHHHHHHHHHHHHHHHHHHHHHHHHHHHHHHHHHHHHHHHHHHHHHHHHHHHHHHHHHHHHHHHHHHHHHHHH-HHHHHHHHHHHHHHHHHHHHHH--S---HHHHHHHTTHHHHHHHHS--GGG--HHHHHHHHHHHHHHHHHHHHHHHHH-S-HHHHHHHHHHHHHH---SSS-GGG--SS-HHHHHHHHHHH-HHHH---HHHHHHHHHHHHHHHHHHHHHH----SHHHHHHHHHHHHHHHHHHHHHHTTPPP-HHHHHHHHHHHHHHHH-TT-HHHHHHHHHHHHHS--PPPGGGHHHHHHHHHHHHHHHHHHHHHHHHTTS--STTHHHHHHHHHHHHHHHHHHHHHHHHTTTS---S-TTTHHHHHHTT--THHHHHHHHHHHHHS----

pLDDT: mean 78.02, std 22.6, range [23.94, 98.25]